Protein 1ZUN (pdb70)

Sequence (578 aa):
LVPRGSHVDKLTHLKQLEAESIHIIREVAAEFDNPVLYSIGKDSAVLHLARKAFFPGKLPFPVHVDTRWKFQEYRFRDQVEEGLDLITHINSAKHTDIKTEGLKQALDKHGFDAAFGGARRDEEKSRAKERVYSFRDSKHRWDPKNQRPELWNVYNGNVNKGESIRVFPLSNWTELDIWQYIYLEGIPIVPLYFAALGQHERKELRFLTCGNVDDGKSTLIGRLLHDSKIGDDLALLVDGLQAITIDVAYRYFSTAKRKFIIADTPGHEQYTRNATGASTCDLAIILVDARYGVQTQTRRHSYIASLLGIKHIVVAINKDLNGFDERVFESIKADYLKFAEGIAFKPTTAFVPSALKGDNVVNKSERSPWYAGQSLEILETVEIASDRNYTDLRFPVQYVNRPNLNFRGFAGTLASGIVHKGDEIVVLPSGKSSRVKSIVTFEGELEQAGPGQAVTLTEDEIDISRGDLLVHADNVPQVSDAFDALVWAEEPLPGKKYDIKRATSYVPGSIASITHRVDVNTLEEGPASSLQLNEIGRVKVSLDAPIALDGYSSNRTTGAFIVIDRLTNGTVAAGIIA

CATH classification: 3.40.50.620

Solvent-accessible surface area: 26037 Å² total

Nearest PDB structures (foldseek):
  1zun-assembly1_B  TM=9.992E-01  e=2.908E-80  Pseudomonas syringae pv. tomato str. DC3000
  5w76-assembly1_A  TM=6.706E-01  e=1.940E-24  synthetic construct
  6htw-assembly1_H  TM=7.165E-01  e=1.924E-23  synthetic construct
  5mi9-assembly2_B  TM=6.968E-01  e=4.254E-24  Escherichia coli HS
  3avw-assembly1_A  TM=6.911E-01  e=3.739E-23  Escherichia coli O157:H7

Secondary structure (DSSP, 8-state):
-PPP--------HHHHHHHHHHHHHHHHHHH-SSB----SSHHHH--HHHHHHHTTSPPSS---B--S------HHHH----------B----HHHH--HHHHHHHHHHHT-SEEE----TTSSGGGGG--SEEEE-TT--B-GGG-----SS-------TT-EEEE-TTTT--HHHHHHHHHHHT----S--S--/--STTS---EEEEE--TTSSHHHHHHHHHHHT------HHHHHHHH------EEEEEE-SS-EEEEEE---SGGGS---TTTTT-SEEEEEEETTT-S-HHHHHHHHHHHHTT--EEEEEEE--TT-S-HHHHHHHHHHHHHHHHTTT------EE--TTT-TTTSSPPTT-TT--SPP--HHHHS--TT---SSS-EEE--EEE-SSSS--EEEEE--BS-EETT-EEEETTT--EEE---EEETTEEESEE-TT-EEEE--------TT-EEEETTS---EEEEEE--B------TT--EEEE-SS-EEEEEEEEEEEEE-TTT------S---TT-EEEEEEEEEEEEE---TTT-TTTT--EEE-TTT--EEEE--B-

Foldseek 3Di:
DDDDDPVPPDDDPLNVLLVLLLLLLVVCVVPFDAEEEADQAQLSLVLVSQPVSDPPDDRPYAYYEDFPDDDPLVVSVVVVVCVGHYDYWDPVVVRVCVCVVGVVVVCVVVVGAEYEDRDELVPDVVSVPPDQKFKAAQNGDGDDVPDDDDDDSDDDPDDDRNIHIYGHSNHHPDPVSRVVCCVVVVRDGRPDPDGD/DVLQPDAAFEEEEFDAPPLQVLLLVLLVQPVLVCPVCSVVSSVVSVVVDLDWDWDWDAHSHHTYIYTYWHQDLLRLNVLVSLQPGQEYEQGDELVPAQALSSLLVLVSNQQNQRQYYEDEHEDCPVQQPVVSQVVRVVVVVVSCVVVVNHHPYYYDYYSNVCDLSQQHDPSCPVDPDHGVCCRRPPDSVSLVQQPWWKWQFADFDDPDDPDTKGKGFTQGHKDFQQAWKAKQLPGDIDGWHFKQDPVGTDGMDGGGDTIITDGDPDDDDGQIIITGNVDFADKDQKAKKWFWDQDKAFPDKWWKFQARHIFIWGFNAFPFKADSRPGDTHHDGMGHHRTHTMTMIGTPGIGGADCCNVTSRRNWIFIAHPPPRDGTIIMHHD

B-factor: mean 42.38, std 10.43, range [8.95, 84.45]

Organism: Pseudomonas syringae pv. tomato (strain ATCC BAA-871 / DC3000) (NCBI:txid223283)

InterPro domains:
  IPR002500 Phosphoadenosine phosphosulphate reductase domain [PF01507] (28-259)
  IPR011784 Sulphate adenylyltransferase, small subunit [MF_00064] (3-305)
  IPR011784 Sulphate adenylyltransferase, small subunit [PIRSF002936] (4-305)
  IPR011784 Sulphate adenylyltransferase, small subunit [TIGR02039] (8-305)
  IPR014729 Rossmann-like alpha/beta/alpha sandwich fold [G3DSA:3.40.50.620] (6-211)
  IPR050128 Sulfate adenylyltransferase subunit 2 [PTHR43196] (4-305)

Radius of gyration: 24.42 Å; Cα contacts (8 Å, |Δi|>4): 1221; chains: 2; bounding box: 52×67×64 Å

Structure (mmCIF, N/CA/C/O backbone):
data_1ZUN
#
_entry.id   1ZUN
#
_cell.length_a   110.072
_cell.length_b   110.072
_cell.length_c   171.002
_cell.angle_alpha   90.00
_cell.angle_beta   90.00
_cell.angle_gamma   120.00
#
_symmetry.space_group_name_H-M   'H 3'
#
loop_
_entity.id
_entity.type
_entity.pdbx_description
1 polymer 'Sulfate adenylyltransferase subunit 2'
2 polymer 'sulfate adenylate transferase, subunit 1/adenylylsulfate kinase'
3 non-polymer 'MAGNESIUM ION'
4 non-polymer 'SODIUM ION'
5 non-polymer 'PHOSPHOTHIOPHOSPHORIC ACID-ADENYLATE ESTER'
6 non-polymer "GUANOSINE-5'-DIPHOSPHATE"
7 water water
#
loop_
_atom_site.group_PDB
_atom_site.id
_atom_site.type_symbol
_atom_site.label_atom_id
_atom_site.label_alt_id
_atom_site.label_comp_id
_atom_site.label_asym_id
_atom_site.label_entity_id
_atom_site.label_seq_id
_atom_site.pdbx_PDB_ins_code
_atom_site.Cartn_x
_atom_site.Cartn_y
_atom_site.Cartn_z
_atom_site.occupancy
_atom_site.B_iso_or_equiv
_atom_site.auth_seq_id
_atom_site.auth_comp_id
_atom_site.auth_asym_id
_atom_site.auth_atom_id
_atom_site.pdbx_PDB_model_num
ATOM 1 N N . LEU A 1 14 ? 1.648 87.808 47.836 1.00 50.34 -6 LEU A N 1
ATOM 2 C CA . LEU A 1 14 ? 1.501 86.541 48.614 1.00 50.40 -6 LEU A CA 1
ATOM 3 C C . LEU A 1 14 ? 2.194 86.612 49.977 1.00 50.44 -6 LEU A C 1
ATOM 4 O O . LEU A 1 14 ? 3.329 87.081 50.086 1.00 50.36 -6 LEU A O 1
ATOM 9 N N . VAL A 1 15 ? 1.489 86.147 51.007 1.00 50.59 -5 VAL A N 1
ATOM 10 C CA . VAL A 1 15 ? 2.000 86.096 52.376 1.00 50.63 -5 VAL A CA 1
ATOM 11 C C . VAL A 1 15 ? 2.882 84.861 52.555 1.00 50.83 -5 VAL A C 1
ATOM 12 O O . VAL A 1 15 ? 2.485 83.756 52.175 1.00 50.84 -5 VAL A O 1
ATOM 16 N N . PRO A 1 16 ? 4.086 85.049 53.126 1.00 50.97 -4 PRO A N 1
ATOM 17 C CA . PRO A 1 16 ? 5.023 83.954 53.355 1.00 51.06 -4 PRO A CA 1
ATOM 18 C C . PRO A 1 16 ? 4.587 83.016 54.479 1.00 51.19 -4 PRO A C 1
ATOM 19 O O . PRO A 1 16 ? 3.764 83.385 55.317 1.00 51.36 -4 PRO A O 1
ATOM 23 N N . ARG A 1 17 ? 5.154 81.815 54.485 1.00 51.33 -3 ARG A N 1
ATOM 24 C CA . ARG A 1 17 ? 4.866 80.805 55.498 1.00 51.43 -3 ARG A CA 1
ATOM 25 C C . ARG A 1 17 ? 5.463 81.184 56.855 1.00 51.72 -3 ARG A C 1
ATOM 26 O O . ARG A 1 17 ? 6.480 81.878 56.925 1.00 51.71 -3 ARG A O 1
ATOM 34 N N . GLY A 1 18 ? 4.818 80.732 57.927 1.00 52.08 -2 GLY A N 1
ATOM 35 C CA . GLY A 1 18 ? 5.253 81.045 59.287 1.00 52.54 -2 GLY A CA 1
ATOM 36 C C . GLY A 1 18 ? 5.812 79.843 60.021 1.00 52.89 -2 GLY A C 1
ATOM 37 O O . GLY A 1 18 ? 5.630 78.703 59.589 1.00 52.95 -2 GLY A O 1
ATOM 38 N N . SER A 1 19 ? 6.488 80.101 61.139 1.00 53.16 -1 SER A N 1
ATOM 39 C CA . SER A 1 19 ? 7.114 79.049 61.943 1.00 53.42 -1 SER A CA 1
ATOM 40 C C . SER A 1 19 ? 6.089 78.130 62.608 1.00 53.68 -1 SER A C 1
ATOM 41 O O . SER A 1 19 ? 6.390 76.977 62.926 1.00 53.70 -1 SER A O 1
ATOM 44 N N . HIS A 1 20 ? 4.880 78.653 62.799 1.00 53.94 0 HIS A N 1
ATOM 45 C CA . HIS A 1 20 ? 3.765 77.921 63.398 1.00 54.22 0 HIS A CA 1
ATOM 46 C C . HIS A 1 20 ? 3.307 76.726 62.554 1.00 54.34 0 HIS A C 1
ATOM 47 O O . HIS A 1 20 ? 2.381 76.006 62.938 1.00 54.40 0 HIS A O 1
ATOM 62 N N . VAL A 1 22 ? 5.733 74.416 61.027 1.00 54.61 2 VAL A N 1
ATOM 63 C CA . VAL A 1 22 ? 6.670 73.318 61.259 1.00 54.71 2 VAL A CA 1
ATOM 64 C C . VAL A 1 22 ? 6.986 73.172 62.753 1.00 54.71 2 VAL A C 1
ATOM 65 O O . VAL A 1 22 ? 7.004 74.159 63.492 1.00 54.80 2 VAL A O 1
ATOM 69 N N . ASP A 1 23 ? 7.199 71.937 63.196 1.00 54.68 3 ASP A N 1
ATOM 70 C CA . ASP A 1 23 ? 7.610 71.673 64.575 1.00 54.73 3 ASP A CA 1
ATOM 71 C C . ASP A 1 23 ? 9.022 72.208 64.802 1.00 54.29 3 ASP A C 1
ATOM 72 O O . ASP A 1 23 ? 9.951 71.838 64.079 1.00 54.33 3 ASP A O 1
ATOM 77 N N . LYS A 1 24 ? 9.168 73.092 65.789 1.00 53.73 4 LYS A N 1
ATOM 78 C CA . LYS A 1 24 ? 10.442 73.779 66.035 1.00 53.14 4 LYS A CA 1
ATOM 79 C C . LYS A 1 24 ? 11.559 72.829 66.478 1.00 52.40 4 LYS A C 1
ATOM 80 O O . LYS A 1 24 ? 11.307 71.817 67.134 1.00 52.32 4 LYS A O 1
ATOM 86 N N . LEU A 1 25 ? 12.788 73.166 66.099 1.00 51.61 5 LEU A N 1
ATOM 87 C CA . LEU A 1 25 ? 13.941 72.307 66.342 1.00 50.84 5 LEU A CA 1
ATOM 88 C C . LEU A 1 25 ? 14.330 72.245 67.812 1.00 50.21 5 LEU A C 1
ATOM 89 O O . LEU A 1 25 ? 14.751 73.244 68.398 1.00 50.16 5 LEU A O 1
ATOM 94 N N . THR A 1 26 ? 14.173 71.059 68.394 1.00 49.37 6 THR A N 1
ATOM 95 C CA . THR A 1 26 ? 14.676 70.763 69.730 1.00 48.38 6 THR A CA 1
ATOM 96 C C . THR A 1 26 ? 16.183 70.530 69.649 1.00 47.72 6 THR A C 1
ATOM 97 O O . THR A 1 26 ? 16.722 70.318 68.560 1.00 47.77 6 THR A O 1
ATOM 101 N N . HIS A 1 27 ? 16.857 70.562 70.796 1.00 46.88 7 HIS A N 1
ATOM 102 C CA . HIS A 1 27 ? 18.321 70.514 70.841 1.00 46.09 7 HIS A CA 1
ATOM 103 C C . HIS A 1 27 ? 18.920 69.267 70.180 1.00 45.72 7 HIS A C 1
ATOM 104 O O . HIS A 1 27 ? 19.900 69.368 69.443 1.00 45.44 7 HIS A O 1
ATOM 111 N N . LEU A 1 28 ? 18.309 68.109 70.418 1.00 45.40 8 LEU A N 1
ATOM 112 C CA . LEU A 1 28 ? 18.773 66.852 69.830 1.00 45.19 8 LEU A CA 1
ATOM 113 C C . LEU A 1 28 ? 18.542 66.772 68.321 1.00 45.06 8 LEU A C 1
ATOM 114 O O . LEU A 1 28 ? 19.377 66.237 67.592 1.00 44.89 8 LEU A O 1
ATOM 119 N N . LYS A 1 29 ? 17.415 67.303 67.856 1.00 44.95 9 LYS A N 1
ATOM 120 C CA . LYS A 1 29 ? 17.137 67.347 66.422 1.00 45.06 9 LYS A CA 1
ATOM 121 C C . LYS A 1 29 ? 18.112 68.286 65.720 1.00 44.80 9 LYS A C 1
ATOM 122 O O . LYS A 1 29 ? 18.578 68.005 64.614 1.00 44.71 9 LYS A O 1
ATOM 128 N N . GLN A 1 30 ? 18.427 69.391 66.387 1.00 44.60 10 GLN A N 1
ATOM 129 C CA . GLN A 1 30 ? 19.356 70.376 65.857 1.00 44.56 10 GLN A CA 1
ATOM 130 C C . GLN A 1 30 ? 20.771 69.809 65.797 1.00 44.48 10 GLN A C 1
ATOM 131 O O . GLN A 1 30 ? 21.459 69.966 64.788 1.00 44.41 10 GLN A O 1
ATOM 137 N N . LEU A 1 31 ? 21.187 69.146 66.877 1.00 44.33 11 LEU A N 1
ATOM 138 C CA . LEU A 1 31 ? 22.464 68.435 66.926 1.00 44.11 11 LEU A CA 1
ATOM 139 C C . LEU A 1 31 ? 22.5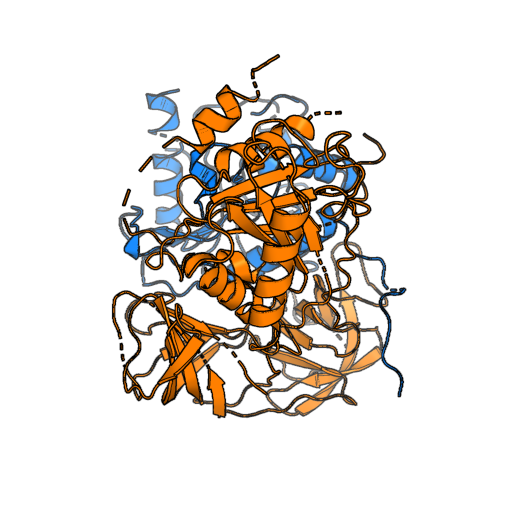32 67.328 65.873 1.00 44.12 11 LEU A C 1
ATOM 140 O O . LEU A 1 31 ? 23.549 67.171 65.196 1.00 44.22 11 LEU A O 1
ATOM 145 N N . GLU A 1 32 ? 21.446 66.567 65.750 1.00 43.98 12 GLU A N 1
ATOM 146 C CA . GLU A 1 32 ? 21.319 65.515 64.745 1.00 43.89 12 GLU A CA 1
ATOM 147 C C . GLU A 1 32 ? 21.577 66.063 63.341 1.00 43.81 12 GLU A C 1
ATOM 148 O O . GLU A 1 32 ? 22.420 65.539 62.609 1.00 43.79 12 GLU A O 1
ATOM 154 N N . ALA A 1 33 ? 20.860 67.125 62.982 1.00 43.62 13 ALA A N 1
ATOM 155 C CA . ALA A 1 33 ? 21.009 67.755 61.669 1.00 43.58 13 ALA A CA 1
ATOM 156 C C . ALA A 1 33 ? 22.419 68.296 61.436 1.00 43.49 13 ALA A C 1
ATOM 157 O O . ALA A 1 33 ? 22.976 68.145 60.345 1.00 43.49 13 ALA A O 1
ATOM 159 N N . GLU A 1 34 ? 22.994 68.910 62.468 1.00 43.38 14 GLU A N 1
ATOM 160 C CA . GLU A 1 34 ? 24.320 69.512 62.367 1.00 43.37 14 GLU A CA 1
ATOM 161 C C . GLU A 1 34 ? 25.396 68.457 62.133 1.00 43.34 14 GLU A C 1
ATOM 162 O O . GLU A 1 34 ? 26.322 68.673 61.349 1.00 43.50 14 GLU A O 1
ATOM 168 N N . SER A 1 35 ? 25.254 67.316 62.802 1.00 42.98 15 SER A N 1
ATOM 169 C CA . SER A 1 35 ? 26.183 66.209 62.647 1.00 42.76 15 SER A CA 1
ATOM 170 C C . SER A 1 35 ? 26.008 65.508 61.299 1.00 42.73 15 SER A C 1
ATOM 171 O O . SER A 1 35 ? 26.993 65.095 60.678 1.00 42.81 15 SER A O 1
ATOM 174 N N . ILE A 1 36 ? 24.758 65.380 60.852 1.00 42.38 16 ILE A N 1
ATOM 175 C CA . ILE A 1 36 ? 24.461 64.827 59.530 1.00 42.03 16 ILE A CA 1
ATOM 176 C C . ILE A 1 36 ? 25.118 65.673 58.446 1.00 41.92 16 ILE A C 1
ATOM 177 O O . ILE A 1 36 ? 25.760 65.142 57.540 1.00 41.96 16 ILE A O 1
ATOM 182 N N . HIS A 1 37 ? 24.962 66.988 58.559 1.00 41.70 17 HIS A N 1
ATOM 183 C CA . HIS A 1 37 ? 25.574 67.930 57.629 1.00 41.58 17 HIS A CA 1
ATOM 184 C C . HIS A 1 37 ? 27.089 67.732 57.530 1.00 41.50 17 HIS A C 1
ATOM 185 O O . HIS A 1 37 ? 27.634 67.664 56.426 1.00 41.58 17 HIS A O 1
ATOM 192 N N . ILE A 1 38 ? 27.755 67.630 58.680 1.00 41.20 18 ILE A N 1
ATOM 193 C CA . ILE A 1 38 ? 29.203 67.412 58.729 1.00 40.98 18 ILE A CA 1
ATOM 194 C C . ILE A 1 38 ? 29.613 66.127 58.001 1.00 41.20 18 ILE A C 1
ATOM 195 O O . ILE A 1 38 ? 30.553 66.131 57.202 1.00 41.33 18 ILE A O 1
ATOM 200 N N . ILE A 1 39 ? 28.901 65.037 58.281 1.00 41.26 19 ILE A N 1
ATOM 201 C CA . ILE A 1 39 ? 29.181 63.743 57.662 1.00 41.33 19 ILE A CA 1
ATOM 202 C C . ILE A 1 39 ? 29.044 63.822 56.139 1.00 41.53 19 ILE A C 1
ATOM 203 O O . ILE A 1 39 ? 29.922 63.357 55.408 1.00 41.55 19 ILE A O 1
ATOM 208 N N . ARG A 1 40 ? 27.966 64.449 55.675 1.00 41.84 20 ARG A N 1
ATOM 209 C CA . ARG A 1 40 ? 27.732 64.654 54.247 1.00 42.13 20 ARG A CA 1
ATOM 210 C C . ARG A 1 40 ? 28.848 65.456 53.563 1.00 42.63 20 ARG A C 1
ATOM 211 O O . ARG A 1 40 ? 29.286 65.082 52.471 1.00 42.68 20 ARG A O 1
ATOM 219 N N . GLU A 1 41 ? 29.307 66.537 54.202 1.00 43.00 21 GLU A N 1
ATOM 220 C CA . GLU A 1 41 ? 30.411 67.355 53.674 1.00 43.63 21 GLU A CA 1
ATOM 221 C C . GLU A 1 41 ? 31.672 66.540 53.411 1.00 43.91 21 GLU A C 1
ATOM 222 O O . GLU A 1 41 ? 32.258 66.617 52.330 1.00 44.02 21 GLU A O 1
ATOM 228 N N . VAL A 1 42 ? 32.093 65.775 54.414 1.00 44.16 22 VAL A N 1
ATOM 229 C CA . VAL A 1 42 ? 33.279 64.944 54.290 1.00 44.52 22 VAL A CA 1
ATOM 230 C C . VAL A 1 42 ? 33.090 63.966 53.136 1.00 44.78 22 VAL A C 1
ATOM 231 O O . VAL A 1 42 ? 33.940 63.874 52.250 1.00 44.78 22 VAL A O 1
ATOM 235 N N . ALA A 1 43 ? 31.957 63.270 53.131 1.00 45.16 23 ALA A N 1
ATOM 236 C CA . ALA A 1 43 ? 31.632 62.348 52.048 1.00 45.58 23 ALA A CA 1
ATOM 237 C C . ALA A 1 43 ? 31.674 63.058 50.696 1.00 46.01 23 ALA A C 1
ATOM 238 O O . ALA A 1 43 ? 32.148 62.496 49.709 1.00 45.99 23 ALA A O 1
ATOM 240 N N . ALA A 1 44 ? 31.199 64.302 50.669 1.00 46.56 24 ALA A N 1
ATOM 241 C CA . ALA A 1 44 ? 31.152 65.098 49.444 1.00 47.04 24 ALA A CA 1
ATOM 242 C C . ALA A 1 44 ? 32.527 65.540 48.945 1.00 47.36 24 ALA A C 1
ATOM 243 O O . ALA A 1 44 ? 32.723 65.727 47.744 1.00 47.43 24 ALA A O 1
ATOM 245 N N . GLU A 1 45 ? 33.476 65.698 49.863 1.00 47.82 25 GLU A N 1
ATOM 246 C CA . GLU A 1 45 ? 34.763 66.307 49.526 1.00 48.22 25 GLU A CA 1
ATOM 247 C C . GLU A 1 45 ? 35.951 65.345 49.537 1.00 48.36 25 GLU A C 1
ATOM 248 O O . GLU A 1 45 ? 36.947 65.586 48.855 1.00 48.31 25 GLU A O 1
ATOM 254 N N . PHE A 1 46 ? 35.841 64.264 50.303 1.00 48.67 26 PHE A N 1
ATOM 255 C CA . PHE A 1 46 ? 36.940 63.315 50.458 1.00 48.99 26 PHE A CA 1
ATOM 256 C C . PHE A 1 46 ? 36.699 62.007 49.712 1.00 49.27 26 PHE A C 1
ATOM 257 O O . PHE A 1 46 ? 35.563 61.530 49.624 1.00 49.28 26 PHE A O 1
ATOM 265 N N . ASP A 1 47 ? 37.779 61.439 49.180 1.00 49.52 27 ASP A N 1
ATOM 266 C CA . ASP A 1 47 ? 37.713 60.228 48.365 1.00 49.79 27 ASP A CA 1
ATOM 267 C C . ASP A 1 47 ? 37.522 58.954 49.182 1.00 49.90 27 ASP A C 1
ATOM 268 O O . ASP A 1 47 ? 36.632 58.155 48.886 1.00 49.96 27 ASP A O 1
ATOM 273 N N . ASN A 1 48 ? 38.358 58.762 50.199 1.00 50.01 28 ASN A N 1
ATOM 274 C CA . ASN A 1 48 ? 38.315 57.546 51.008 1.00 50.20 28 ASN A CA 1
ATOM 275 C C . ASN A 1 48 ? 38.122 57.810 52.504 1.00 50.19 28 ASN A C 1
ATOM 276 O O . ASN A 1 48 ? 39.085 57.776 53.270 1.00 50.21 28 ASN A O 1
ATOM 281 N N . PRO A 1 49 ? 36.879 58.090 52.928 1.00 50.16 29 PRO A N 1
ATOM 282 C CA . PRO A 1 49 ? 36.618 58.223 54.355 1.00 50.19 29 PRO A CA 1
ATOM 283 C C . PRO A 1 49 ? 36.445 56.875 55.057 1.00 50.36 29 PRO A C 1
ATOM 284 O O . PRO A 1 49 ? 36.192 55.859 54.407 1.00 50.32 29 PRO A O 1
ATOM 288 N N . VAL A 1 50 ? 36.609 56.877 56.377 1.00 50.63 30 VAL A N 1
ATOM 289 C CA . VAL A 1 50 ? 36.209 55.752 57.223 1.00 50.84 30 VAL A CA 1
ATOM 290 C C . VAL A 1 50 ? 35.509 56.236 58.474 1.00 51.06 30 VAL A C 1
ATOM 291 O O . VAL A 1 50 ? 35.869 57.270 59.040 1.00 51.12 30 VAL A O 1
ATOM 303 N N . LEU A 1 52 ? 35.483 55.390 62.043 1.00 51.50 32 LEU A N 1
ATOM 304 C CA . LEU A 1 52 ? 36.122 54.690 63.148 1.00 51.48 32 LEU A CA 1
ATOM 305 C C . LEU A 1 52 ? 35.047 54.310 64.154 1.00 51.53 32 LEU A C 1
ATOM 306 O O . LEU A 1 52 ? 34.525 55.163 64.871 1.00 51.51 32 LEU A O 1
ATOM 311 N N . TYR A 1 53 ? 34.692 53.031 64.174 1.00 51.58 33 TYR A N 1
ATOM 312 C CA . TYR A 1 53 ? 33.659 52.536 65.072 1.00 51.81 33 TYR A CA 1
ATOM 313 C C . TYR A 1 53 ? 34.279 51.700 66.184 1.00 51.98 33 TYR A C 1
ATOM 314 O O . TYR A 1 53 ? 34.902 50.669 65.922 1.00 52.04 33 TYR A O 1
ATOM 323 N N . SER A 1 54 ? 34.126 52.169 67.421 1.00 52.24 34 SER A N 1
ATOM 324 C CA . SER A 1 54 ? 34.527 51.416 68.604 1.00 52.40 34 SER A CA 1
ATOM 325 C C . SER A 1 54 ? 33.642 50.184 68.702 1.00 52.46 34 SER A C 1
ATOM 326 O O . SER A 1 54 ? 33.363 49.531 67.700 1.00 52.76 34 SER A O 1
ATOM 329 N N . ILE A 1 55 ? 33.219 49.856 69.915 1.00 52.37 35 ILE A N 1
ATOM 330 C CA . ILE A 1 55 ? 32.040 49.021 70.111 1.00 52.27 35 ILE A CA 1
ATOM 331 C C . ILE A 1 55 ? 31.225 49.702 71.212 1.00 52.13 35 ILE A C 1
ATOM 332 O O . ILE A 1 55 ? 30.305 49.117 71.791 1.00 52.19 35 ILE A O 1
ATOM 337 N N . GLY A 1 56 ? 31.573 50.962 71.471 1.00 51.81 36 GLY A N 1
ATOM 338 C CA . GLY A 1 56 ? 31.019 51.731 72.581 1.00 51.42 36 GLY A CA 1
ATOM 339 C C . GLY A 1 56 ? 29.891 52.672 72.206 1.00 51.19 36 GLY A C 1
ATOM 340 O O . GLY A 1 56 ? 29.414 52.672 71.070 1.00 51.20 36 GLY A O 1
ATOM 341 N N . LYS A 1 57 ? 29.487 53.499 73.167 1.00 50.79 37 LYS A N 1
ATOM 342 C CA . LYS A 1 57 ? 28.224 54.230 73.082 1.00 50.40 37 LYS A CA 1
ATOM 343 C C . LYS A 1 57 ? 28.229 55.446 72.158 1.00 50.10 37 LYS A C 1
ATOM 344 O O . LYS A 1 57 ? 27.236 55.713 71.479 1.00 50.11 37 LYS A O 1
ATOM 350 N N . ASP A 1 58 ? 29.336 56.180 72.128 1.00 49.60 38 ASP A N 1
ATOM 351 C CA . ASP A 1 58 ? 29.423 57.364 71.280 1.00 48.98 38 ASP A CA 1
ATOM 352 C C . ASP A 1 58 ? 29.498 56.975 69.808 1.00 48.70 38 ASP A C 1
ATOM 353 O O . ASP A 1 58 ? 28.854 57.605 68.967 1.00 48.81 38 ASP A O 1
ATOM 358 N N . SER A 1 59 ? 30.260 55.925 69.505 1.00 48.19 39 SER A N 1
ATOM 359 C CA . SER A 1 59 ? 30.395 55.440 68.131 1.00 47.76 39 SER A CA 1
ATOM 360 C C . SER A 1 59 ? 29.083 54.862 67.596 1.00 47.38 39 SER A C 1
ATOM 361 O O . SER A 1 59 ? 28.844 54.861 66.385 1.00 47.30 39 SER A O 1
ATOM 364 N N . ALA A 1 60 ? 28.244 54.378 68.509 1.00 46.92 40 ALA A N 1
ATOM 365 C CA . ALA A 1 60 ? 26.917 53.866 68.176 1.00 46.49 40 ALA A CA 1
ATOM 366 C C . ALA A 1 60 ? 25.982 54.990 67.744 1.00 46.21 40 ALA A C 1
ATOM 367 O O . ALA A 1 60 ? 25.146 54.807 66.859 1.00 46.27 40 ALA A O 1
ATOM 369 N N . VAL A 1 61 ? 26.126 56.148 68.382 1.00 45.81 41 VAL A N 1
ATOM 370 C CA . VAL A 1 61 ? 25.354 57.334 68.021 1.00 45.40 41 VAL A CA 1
ATOM 371 C C . VAL A 1 61 ? 25.819 57.877 66.669 1.00 45.17 41 VAL A C 1
ATOM 372 O O . VAL A 1 61 ? 25.000 58.266 65.831 1.00 45.19 41 VAL A O 1
ATOM 384 N N . LEU A 1 63 ? 27.336 56.173 64.235 1.00 43.97 43 LEU A N 1
ATOM 385 C CA . LEU A 1 63 ? 26.926 55.235 63.190 1.00 43.64 43 LEU A CA 1
ATOM 386 C C . LEU A 1 63 ? 25.448 55.392 62.835 1.00 43.49 43 LEU A C 1
ATOM 387 O O . LEU A 1 63 ? 25.067 55.273 61.671 1.00 43.56 43 LEU A O 1
ATOM 392 N N . HIS A 1 64 ? 24.626 55.657 63.846 1.00 43.22 44 HIS A N 1
ATOM 393 C CA . HIS A 1 64 ? 23.209 55.932 63.647 1.00 42.93 44 HIS A CA 1
ATOM 394 C C . HIS A 1 64 ? 23.008 57.222 62.844 1.00 42.86 44 HIS A C 1
ATOM 395 O O . HIS A 1 64 ? 22.138 57.291 61.972 1.00 42.76 44 HIS A O 1
ATOM 402 N N . LEU A 1 65 ? 23.827 58.232 63.136 1.00 42.66 45 LEU A N 1
ATOM 403 C CA . LEU A 1 65 ? 23.829 59.484 62.379 1.00 42.59 45 LEU A CA 1
ATOM 404 C C . LEU A 1 65 ? 24.254 59.277 60.927 1.00 42.50 45 LEU A C 1
ATOM 405 O O . LEU A 1 65 ? 23.673 59.858 60.012 1.00 42.68 45 LEU A O 1
ATOM 410 N N . ALA A 1 66 ? 25.262 58.437 60.723 1.00 42.37 46 ALA A N 1
ATOM 411 C CA . ALA A 1 66 ? 25.750 58.131 59.388 1.00 42.29 46 ALA A CA 1
ATOM 412 C C . ALA A 1 66 ? 24.672 57.486 58.515 1.00 42.30 46 ALA A C 1
ATOM 413 O O . ALA A 1 66 ? 24.575 57.784 57.326 1.00 42.11 46 ALA A O 1
ATOM 415 N N . ARG A 1 67 ? 23.870 56.602 59.106 1.00 42.43 47 ARG A N 1
ATOM 416 C CA . ARG A 1 67 ? 22.757 55.977 58.394 1.00 42.63 47 ARG A CA 1
ATOM 417 C C . ARG A 1 67 ? 21.730 57.027 57.977 1.00 42.41 47 ARG A C 1
ATOM 418 O O . ARG A 1 67 ? 21.312 57.068 56.817 1.00 42.40 47 ARG A O 1
ATOM 426 N N . LYS A 1 68 ? 21.351 57.883 58.924 1.00 42.19 48 LYS A N 1
ATOM 427 C CA . LYS A 1 68 ? 20.406 58.972 58.675 1.00 42.00 48 LYS A CA 1
ATOM 428 C C . LYS A 1 68 ? 20.904 59.929 57.593 1.00 42.01 48 LYS A C 1
ATOM 429 O O . LYS A 1 68 ? 20.112 60.490 56.829 1.00 42.21 48 LYS A O 1
ATOM 435 N N . ALA A 1 69 ? 22.223 60.101 57.534 1.00 41.81 49 ALA A N 1
ATOM 436 C CA . ALA A 1 69 ? 22.865 60.996 56.577 1.00 41.45 49 ALA A CA 1
ATOM 437 C C . ALA A 1 69 ? 22.728 60.557 55.117 1.00 41.24 49 ALA A C 1
ATOM 438 O O . ALA A 1 69 ? 22.773 61.395 54.216 1.00 40.98 49 ALA A O 1
ATOM 440 N N . PHE A 1 70 ? 22.558 59.257 54.887 1.00 41.05 50 PHE A N 1
ATOM 441 C CA . PHE A 1 70 ? 22.603 58.724 53.524 1.00 41.21 50 PHE A CA 1
ATOM 442 C C . PHE A 1 70 ? 21.374 57.952 53.053 1.00 41.29 50 PHE A C 1
ATOM 443 O O . PHE A 1 70 ? 21.316 57.535 51.898 1.00 41.03 50 PHE A O 1
ATOM 451 N N . PHE A 1 71 ? 20.398 57.771 53.940 1.00 41.53 51 PHE A N 1
ATOM 452 C CA . PHE A 1 71 ? 19.145 57.114 53.585 1.00 41.71 51 PHE A CA 1
ATOM 453 C C . PHE A 1 71 ? 18.589 57.722 52.299 1.00 41.95 51 PHE A C 1
ATOM 454 O O . PHE A 1 71 ? 18.657 58.936 52.117 1.00 42.27 51 PHE A O 1
ATOM 462 N N . PRO A 1 72 ? 18.047 56.886 51.395 1.00 42.20 52 PRO A N 1
ATOM 463 C CA . PRO A 1 72 ? 17.914 55.434 51.485 1.00 42.31 52 PRO A CA 1
ATOM 464 C C . PRO A 1 72 ? 19.113 54.670 50.927 1.00 42.50 52 PRO A C 1
ATOM 465 O O . PRO A 1 72 ? 18.975 53.514 50.528 1.00 42.50 52 PRO A O 1
ATOM 469 N N . GLY A 1 73 ? 20.274 55.315 50.894 1.00 42.69 53 GLY A N 1
ATOM 470 C CA . GLY A 1 73 ? 21.504 54.654 50.481 1.00 43.00 53 GLY A CA 1
ATOM 471 C C . GLY A 1 73 ? 22.226 54.055 51.670 1.00 43.27 53 GLY A C 1
ATOM 472 O O . GLY A 1 73 ? 21.937 54.391 52.820 1.00 43.26 53 GLY A O 1
ATOM 473 N N . LYS A 1 74 ? 23.159 53.152 51.391 1.00 43.61 54 LYS A N 1
ATOM 474 C CA . LYS A 1 74 ? 24.046 52.627 52.420 1.00 44.04 54 LYS A CA 1
ATOM 475 C C . LYS A 1 74 ? 25.165 53.640 52.646 1.00 44.29 54 LYS A C 1
ATOM 476 O O . LYS A 1 74 ? 25.252 54.638 51.927 1.00 44.34 54 LYS A O 1
ATOM 482 N N . LEU A 1 75 ? 26.005 53.393 53.649 1.00 44.63 55 LEU A N 1
ATOM 483 C CA . LEU A 1 75 ? 27.196 54.209 53.864 1.00 44.93 55 LEU A CA 1
ATOM 484 C C . LEU A 1 75 ? 28.130 54.105 52.658 1.00 45.31 55 LEU A C 1
ATOM 485 O O . LEU A 1 75 ? 28.497 52.999 52.254 1.00 45.32 55 LEU A O 1
ATOM 490 N N . PRO A 1 76 ? 28.500 55.255 52.065 1.00 45.72 56 PRO A N 1
ATOM 491 C CA . PRO A 1 76 ? 29.434 55.282 50.937 1.00 46.06 56 PRO A CA 1
ATOM 492 C C . PRO A 1 76 ? 30.870 54.989 51.364 1.00 46.43 56 PRO A C 1
ATOM 493 O O . PRO A 1 76 ? 31.749 54.838 50.515 1.00 46.56 56 PRO A O 1
ATOM 497 N N . PHE A 1 77 ? 31.091 54.915 52.673 1.00 46.96 57 PHE A N 1
ATOM 498 C CA . PHE A 1 77 ? 32.402 54.616 53.244 1.00 47.37 57 PHE A CA 1
ATOM 499 C C . PHE A 1 77 ? 32.359 53.366 54.124 1.00 47.77 57 PHE A C 1
ATOM 500 O O . PHE A 1 77 ? 31.301 53.011 54.646 1.00 47.71 57 PHE A O 1
ATOM 508 N N . PRO A 1 78 ? 33.506 52.678 54.276 1.00 48.24 58 PRO A N 1
ATOM 509 C CA . PRO A 1 78 ? 33.538 51.538 55.187 1.00 48.70 58 PRO A CA 1
ATOM 510 C C . PRO A 1 78 ? 33.650 51.938 56.659 1.00 49.15 58 PRO A C 1
ATOM 511 O O . PRO A 1 78 ? 34.029 53.069 56.973 1.00 49.17 58 PRO A O 1
ATOM 515 N N . VAL A 1 79 ? 33.302 51.002 57.540 1.00 49.76 59 VAL A N 1
ATOM 516 C CA . VAL A 1 79 ? 33.425 51.173 58.985 1.00 50.36 59 VAL A CA 1
ATOM 517 C C . VAL A 1 79 ? 34.631 50.382 59.486 1.00 50.82 59 VAL A C 1
ATOM 518 O O . VAL A 1 79 ? 34.875 49.263 59.035 1.00 50.97 59 VAL A O 1
ATOM 530 N N . HIS A 1 81 ? 37.166 49.010 62.862 1.00 52.65 61 HIS A N 1
ATOM 531 C CA . HIS A 1 81 ? 37.407 48.754 64.276 1.00 52.92 61 HIS A CA 1
ATOM 532 C C . HIS A 1 81 ? 38.860 48.350 64.512 1.00 53.16 61 HIS A C 1
ATOM 533 O O . HIS A 1 81 ? 39.305 47.296 64.049 1.00 53.18 61 HIS A O 1
ATOM 540 N N . VAL A 1 82 ? 39.589 49.207 65.224 1.00 53.42 62 VAL A N 1
ATOM 541 C CA . VAL A 1 82 ? 40.962 48.921 65.631 1.00 53.69 62 VAL A CA 1
ATOM 542 C C . VAL A 1 82 ? 40.929 47.939 66.799 1.00 53.93 62 VAL A C 1
ATOM 543 O O . VAL A 1 82 ? 40.649 48.322 67.937 1.00 53.96 62 VAL A O 1
ATOM 547 N N . ASP A 1 83 ? 41.197 46.671 66.504 1.00 54.26 63 ASP A N 1
ATOM 548 C CA . ASP A 1 83 ? 41.123 45.619 67.512 1.00 54.66 63 ASP A CA 1
ATOM 549 C C . ASP A 1 83 ? 42.425 45.499 68.294 1.00 54.93 63 ASP A C 1
ATOM 550 O O . ASP A 1 83 ? 43.513 45.422 67.718 1.00 54.91 63 ASP A O 1
ATOM 555 N N . THR A 1 84 ? 42.285 45.488 69.615 1.00 55.31 64 THR A N 1
ATOM 556 C CA . THR A 1 84 ? 43.398 45.297 70.536 1.00 55.74 64 THR A CA 1
ATOM 557 C C . THR A 1 84 ? 43.608 43.788 70.727 1.00 56.02 64 THR A C 1
ATOM 558 O O . THR A 1 84 ? 43.197 42.994 69.879 1.00 56.16 64 THR A O 1
ATOM 562 N N . ARG A 1 85 ? 44.253 43.388 71.820 1.00 56.32 65 ARG A N 1
ATOM 563 C CA . ARG A 1 85 ? 44.374 41.971 72.148 1.00 56.70 65 ARG A CA 1
ATOM 564 C C . ARG A 1 85 ? 42.992 41.394 72.449 1.00 56.92 65 ARG A C 1
ATOM 565 O O . ARG A 1 85 ? 42.598 40.376 71.875 1.00 56.95 65 ARG A O 1
ATOM 567 N N . TRP A 1 86 ? 42.261 42.071 73.333 1.00 57.21 66 TRP A N 1
ATOM 568 C CA . TRP A 1 86 ? 40.932 41.642 73.757 1.00 57.47 66 TRP A CA 1
ATOM 569 C C . TRP A 1 86 ? 40.187 42.752 74.496 1.00 57.66 66 TRP A C 1
ATOM 570 O O . TRP A 1 86 ? 40.754 43.434 75.352 1.00 57.64 66 TRP A O 1
ATOM 572 N N . LYS A 1 87 ? 38.918 42.928 74.142 1.00 57.93 67 LYS A N 1
ATOM 573 C CA . LYS A 1 87 ? 37.992 43.757 74.906 1.00 58.27 67 LYS A CA 1
ATOM 574 C C . LYS A 1 87 ? 36.921 42.842 75.502 1.00 58.54 67 LYS A C 1
ATOM 575 O O . LYS A 1 87 ? 36.970 41.627 75.305 1.00 58.54 67 LYS A O 1
ATOM 577 N N . PHE A 1 88 ? 35.963 43.418 76.228 1.00 58.95 68 PHE A N 1
ATOM 578 C CA . PHE A 1 88 ? 34.860 42.654 76.821 1.00 59.33 68 PHE A CA 1
ATOM 579 C C . PHE A 1 88 ? 34.213 41.710 75.805 1.00 59.67 68 PHE A C 1
ATOM 580 O O . PHE A 1 88 ? 34.016 42.076 74.644 1.00 59.67 68 PHE A O 1
ATOM 588 N N . GLN A 1 89 ? 33.892 40.498 76.251 1.00 60.13 69 GLN A N 1
ATOM 589 C CA . GLN A 1 89 ? 33.318 39.467 75.382 1.00 60.56 69 GLN A CA 1
ATOM 590 C C . GLN A 1 89 ? 31.950 39.849 74.822 1.00 60.93 69 GLN A C 1
ATOM 591 O O . GLN A 1 89 ? 31.600 39.463 73.705 1.00 60.95 69 GLN A O 1
ATOM 597 N N . GLU A 1 90 ? 31.190 40.614 75.601 1.00 61.41 70 GLU A N 1
ATOM 598 C CA . GLU A 1 90 ? 29.866 41.079 75.194 1.00 61.91 70 GLU A CA 1
ATOM 599 C C . GLU A 1 90 ? 29.922 42.162 74.113 1.00 62.27 70 GLU A C 1
ATOM 600 O O . GLU A 1 90 ? 28.902 42.480 73.497 1.00 62.30 70 GLU A O 1
ATOM 614 N N . TYR A 1 92 ? 32.361 42.055 71.428 1.00 63.71 72 TYR A N 1
ATOM 615 C CA . TYR A 1 92 ? 32.598 41.303 70.198 1.00 64.08 72 TYR A CA 1
ATOM 616 C C . TYR A 1 92 ? 31.303 40.715 69.645 1.00 64.41 72 TYR A C 1
ATOM 617 O O . TYR A 1 92 ? 31.036 40.816 68.448 1.00 64.47 72 TYR A O 1
ATOM 626 N N . ARG A 1 93 ? 30.505 40.117 70.528 1.00 64.84 73 ARG A N 1
ATOM 627 C CA . ARG A 1 93 ? 29.244 39.477 70.154 1.00 65.25 73 ARG A CA 1
ATOM 628 C C . ARG A 1 93 ? 28.211 40.494 69.667 1.00 65.53 73 ARG A C 1
ATOM 629 O O . ARG A 1 93 ? 27.449 40.218 68.738 1.00 65.53 73 ARG A O 1
ATOM 637 N N . PHE A 1 94 ? 28.197 41.667 70.297 1.00 65.93 74 PHE A N 1
ATOM 638 C CA . PHE A 1 94 ? 27.320 42.763 69.892 1.00 66.34 74 PHE A CA 1
ATOM 639 C C . PHE A 1 94 ? 27.688 43.281 68.501 1.00 66.66 74 PHE A C 1
ATOM 640 O O . PHE A 1 94 ? 26.820 43.428 67.639 1.00 66.76 74 PHE A O 1
ATOM 648 N N . ARG A 1 95 ? 28.976 43.546 68.296 1.00 66.97 75 ARG A N 1
ATOM 649 C CA . ARG A 1 95 ? 29.475 44.076 67.029 1.00 67.30 75 ARG A CA 1
ATOM 650 C C . ARG A 1 95 ? 29.372 43.078 65.876 1.00 67.59 75 ARG A C 1
ATOM 651 O O . ARG A 1 95 ? 29.059 43.465 64.749 1.00 67.69 75 ARG A O 1
ATOM 659 N N . ASP A 1 96 ? 29.627 41.803 66.161 1.00 67.92 76 ASP A N 1
ATOM 660 C CA . ASP A 1 96 ? 29.493 40.748 65.157 1.00 68.30 76 ASP A CA 1
ATOM 661 C C . ASP A 1 96 ? 28.069 40.667 64.610 1.00 68.51 76 ASP A C 1
ATOM 662 O O . ASP A 1 96 ? 27.871 40.613 63.395 1.00 68.58 76 ASP A O 1
ATOM 667 N N . GLN A 1 97 ? 27.088 40.674 65.511 1.00 68.75 77 GLN A N 1
ATOM 668 C CA . GLN A 1 97 ? 25.677 40.645 65.129 1.00 69.01 77 GLN A CA 1
ATOM 669 C C . GLN A 1 97 ? 25.261 41.920 64.400 1.00 69.20 77 GLN A C 1
ATOM 670 O O . GLN A 1 97 ? 24.414 41.882 63.509 1.00 69.22 77 GLN A O 1
ATOM 684 N N . VAL A 1 99 ? 27.039 43.728 62.300 1.00 69.98 79 VAL A N 1
ATOM 685 C CA . VAL A 1 99 ? 27.482 43.688 60.906 1.00 70.14 79 VAL A CA 1
ATOM 686 C C . VAL A 1 99 ? 26.516 42.872 60.042 1.00 70.21 79 VAL A C 1
ATOM 687 O O . VAL A 1 99 ? 26.111 43.318 58.965 1.00 70.22 79 VAL A O 1
ATOM 691 N N . GLU A 1 100 ? 26.145 41.689 60.527 1.00 70.24 80 GLU A N 1
ATOM 692 C CA . GLU A 1 100 ? 25.222 40.803 59.815 1.00 70.28 80 GLU A CA 1
ATOM 693 C C . GLU A 1 100 ? 23.803 41.366 59.718 1.00 70.31 80 GLU A C 1
ATOM 694 O O . GLU A 1 100 ? 23.109 41.136 58.726 1.00 70.35 80 GLU A O 1
ATOM 700 N N . GLU A 1 101 ? 23.382 42.101 60.745 1.00 70.34 81 GLU A N 1
ATOM 701 C CA . GLU A 1 101 ? 22.026 42.652 60.810 1.00 70.36 81 GLU A CA 1
ATOM 702 C C . GLU A 1 101 ? 21.846 43.997 60.100 1.00 70.29 81 GLU A C 1
ATOM 703 O O . GLU A 1 101 ? 20.751 44.563 60.112 1.00 70.31 81 GLU A O 1
ATOM 717 N N . GLY A 1 103 ? 23.979 44.552 56.992 1.00 70.17 83 GLY A N 1
ATOM 718 C CA . GLY A 1 103 ? 24.716 44.378 55.741 1.00 70.07 83 GLY A CA 1
ATOM 719 C C . GLY A 1 103 ? 25.882 45.345 55.648 1.00 70.02 83 GLY A C 1
ATOM 720 O O . GLY A 1 103 ? 26.128 45.936 54.595 1.00 70.04 83 GLY A O 1
ATOM 721 N N . LEU A 1 104 ? 26.592 45.509 56.762 1.00 69.94 84 LEU A N 1
ATOM 722 C CA . LEU A 1 104 ? 27.656 46.501 56.867 1.00 69.80 84 LEU A CA 1
ATOM 723 C C . LEU A 1 104 ? 29.014 46.006 56.388 1.00 69.69 84 LEU A C 1
ATOM 724 O O . LEU A 1 104 ? 29.280 44.802 56.348 1.00 69.67 84 LEU A O 1
ATOM 729 N N . ASP A 1 105 ? 29.862 46.965 56.027 1.00 69.53 85 ASP A N 1
ATOM 730 C CA . ASP A 1 105 ? 31.241 46.708 55.642 1.00 69.36 85 ASP A CA 1
ATOM 731 C C . ASP A 1 105 ? 32.150 47.077 56.814 1.00 69.17 85 ASP A C 1
ATOM 732 O O . ASP A 1 105 ? 32.507 48.245 56.989 1.00 69.10 85 ASP A O 1
ATOM 737 N N . LEU A 1 106 ? 32.503 46.080 57.623 1.00 68.96 86 LEU A N 1
ATOM 738 C CA . LEU A 1 106 ? 33.377 46.305 58.773 1.00 68.80 86 LEU A CA 1
ATOM 739 C C . LEU A 1 106 ? 34.785 45.777 58.534 1.00 68.60 86 LEU A C 1
ATOM 740 O O . LEU A 1 106 ? 34.975 44.610 58.192 1.00 68.57 86 LEU A O 1
ATOM 745 N N . ILE A 1 107 ? 35.763 46.656 58.721 1.00 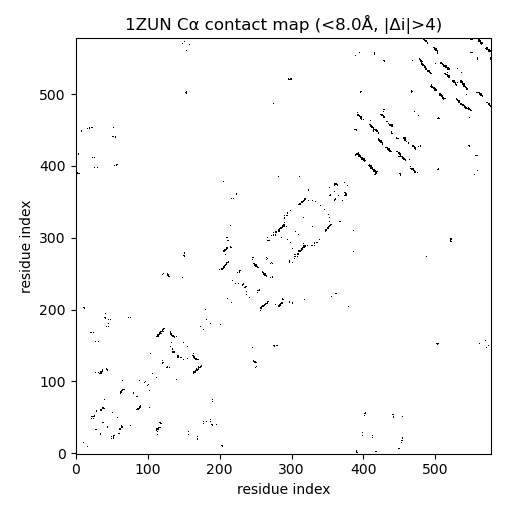68.41 87 ILE A N 1
ATOM 746 C CA . ILE A 1 107 ? 37.167 46.283 58.650 1.00 68.26 87 ILE A CA 1
ATOM 747 C C . ILE A 1 107 ? 37.724 46.171 60.066 1.00 68.24 87 ILE A C 1
ATOM 748 O O . ILE A 1 107 ? 37.562 47.080 60.883 1.00 68.27 87 ILE A O 1
ATOM 753 N N . THR A 1 108 ? 38.351 45.036 60.353 1.00 68.18 88 THR A N 1
ATOM 754 C CA . THR A 1 108 ? 39.034 44.820 61.620 1.00 68.17 88 THR A CA 1
ATOM 755 C C . THR A 1 108 ? 40.533 44.983 61.388 1.00 68.18 88 THR A C 1
ATOM 756 O O . THR A 1 108 ? 41.044 44.621 60.327 1.00 68.16 88 THR A O 1
ATOM 760 N N . HIS A 1 109 ? 41.231 45.544 62.371 1.00 68.20 89 HIS A N 1
ATOM 761 C CA . HIS A 1 109 ? 42.673 45.730 62.262 1.00 68.27 89 HIS A CA 1
ATOM 762 C C . HIS A 1 109 ? 43.411 45.385 63.552 1.00 68.35 89 HIS A C 1
ATOM 763 O O . HIS A 1 109 ? 43.022 45.817 64.639 1.00 68.37 89 HIS A O 1
ATOM 770 N N . ILE A 1 110 ? 44.482 44.608 63.407 1.00 68.41 90 ILE A N 1
ATOM 771 C CA . ILE A 1 110 ? 45.313 44.157 64.523 1.00 68.45 90 ILE A CA 1
ATOM 772 C C . ILE A 1 110 ? 46.696 43.746 64.014 1.00 68.50 90 ILE A C 1
ATOM 773 O O . ILE A 1 110 ? 46.808 43.016 63.026 1.00 68.59 90 ILE A O 1
ATOM 778 N N . ASN A 1 111 ? 47.742 44.228 64.682 1.00 68.51 91 ASN A N 1
ATOM 779 C CA . ASN A 1 111 ? 49.117 43.851 64.352 1.00 68.48 91 ASN A CA 1
ATOM 780 C C . ASN A 1 111 ? 49.902 43.369 65.569 1.00 68.48 91 ASN A C 1
ATOM 781 O O . ASN A 1 111 ? 50.924 42.692 65.437 1.00 68.47 91 ASN A O 1
ATOM 786 N N . SER A 1 126 ? 47.767 50.201 81.078 1.00 65.72 106 SER A N 1
ATOM 787 C CA . SER A 1 126 ? 47.329 50.593 79.741 1.00 65.75 106 SER A CA 1
ATOM 788 C C . SER A 1 126 ? 48.198 51.707 79.154 1.00 65.72 106 SER A C 1
ATOM 789 O O . SER A 1 126 ? 47.756 52.464 78.285 1.00 65.67 106 SER A O 1
ATOM 792 N N . ALA A 1 127 ? 49.438 51.795 79.631 1.00 65.66 107 ALA A N 1
ATOM 793 C CA . ALA A 1 127 ? 50.389 52.793 79.148 1.00 65.59 107 ALA A CA 1
ATOM 794 C C . ALA A 1 127 ? 51.030 52.350 77.835 1.00 65.51 107 ALA A C 1
ATOM 795 O O . ALA A 1 127 ? 50.962 53.061 76.830 1.00 65.46 107 ALA A O 1
ATOM 797 N N . LYS A 1 128 ? 51.646 51.170 77.857 1.00 65.44 108 LYS A N 1
ATOM 798 C CA . LYS A 1 128 ? 52.273 50.581 76.676 1.00 65.33 108 LYS A CA 1
ATOM 799 C C . LYS A 1 128 ? 51.209 50.042 75.727 1.00 65.23 108 LYS A C 1
ATOM 800 O O . LYS A 1 128 ? 51.211 50.349 74.535 1.00 65.24 108 LYS A O 1
ATOM 806 N N . HIS A 1 129 ? 50.305 49.243 76.287 1.00 65.12 109 HIS A N 1
ATOM 807 C CA . HIS A 1 129 ? 49.258 48.541 75.551 1.00 65.02 109 HIS A CA 1
ATOM 808 C C . HIS A 1 129 ? 48.512 49.429 74.555 1.00 65.00 109 HIS A C 1
ATOM 809 O O . HIS A 1 129 ? 48.482 49.133 73.359 1.00 65.02 109 HIS A O 1
ATOM 816 N N . THR A 1 130 ? 47.934 50.520 75.055 1.00 64.90 110 THR A N 1
ATOM 817 C CA . THR A 1 130 ? 47.130 51.437 74.246 1.00 64.81 110 THR A CA 1
ATOM 818 C C . THR A 1 130 ? 47.953 52.082 73.129 1.00 64.71 110 THR A C 1
ATOM 819 O O . THR A 1 130 ? 47.460 52.273 72.016 1.00 64.73 110 THR A O 1
ATOM 823 N N . ASP A 1 131 ? 49.208 52.401 73.433 1.00 64.52 111 ASP A N 1
ATOM 824 C CA . ASP A 1 131 ? 50.098 53.070 72.489 1.00 64.32 111 ASP A CA 1
ATOM 825 C C . ASP A 1 131 ? 50.395 5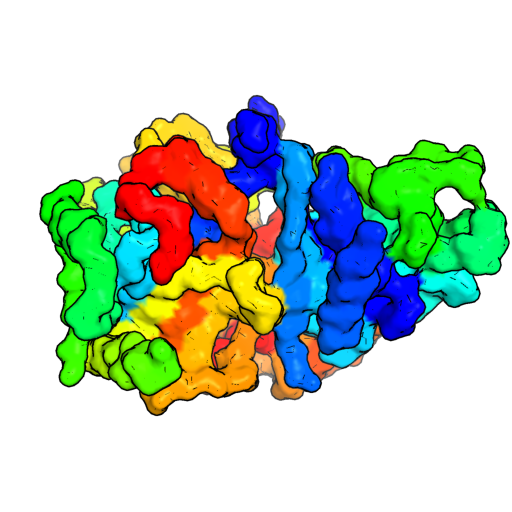2.212 71.260 1.00 64.14 111 ASP A C 1
ATOM 826 O O . ASP A 1 131 ? 50.288 52.684 70.127 1.00 64.10 111 ASP A O 1
ATOM 831 N N . ILE A 1 132 ? 50.756 50.953 71.491 1.00 63.91 112 ILE A N 1
ATOM 832 C CA . ILE A 1 132 ? 51.165 50.057 70.412 1.00 63.68 112 ILE A CA 1
ATOM 833 C C . ILE A 1 132 ? 49.966 49.519 69.630 1.00 63.55 112 ILE A C 1
ATOM 834 O O . ILE A 1 132 ? 50.016 49.403 68.405 1.00 63.49 112 ILE A O 1
ATOM 847 N N . LYS A 1 134 ? 46.341 50.522 69.849 1.00 62.48 114 LYS A N 1
ATOM 848 C CA . LYS A 1 134 ? 45.390 51.508 69.342 1.00 62.07 114 LYS A CA 1
ATOM 849 C C . LYS A 1 134 ? 46.063 52.552 68.455 1.00 61.82 114 LYS A C 1
ATOM 850 O O . LYS A 1 134 ? 45.797 52.609 67.253 1.00 61.77 114 LYS A O 1
ATOM 856 N N . THR A 1 135 ? 46.937 53.362 69.051 1.00 61.48 115 THR A N 1
ATOM 857 C CA . THR A 1 135 ? 47.543 54.507 68.370 1.00 61.13 115 THR A CA 1
ATOM 858 C C . THR A 1 135 ? 48.289 54.103 67.101 1.00 60.85 115 THR A C 1
ATOM 859 O O . THR A 1 135 ? 48.065 54.681 66.038 1.00 60.80 115 THR A O 1
ATOM 863 N N . GLU A 1 136 ? 49.165 53.109 67.217 1.00 60.48 116 GLU A N 1
ATOM 864 C CA . GLU A 1 136 ? 49.914 52.614 66.065 1.00 60.16 116 GLU A CA 1
ATOM 865 C C . GLU A 1 136 ? 49.032 51.806 65.121 1.00 59.82 116 GLU A C 1
ATOM 866 O O . GLU A 1 136 ? 49.186 51.889 63.902 1.00 59.80 116 GLU A O 1
ATOM 872 N N . GLY A 1 137 ? 48.114 51.030 65.693 1.00 59.41 117 GLY A N 1
ATOM 873 C CA . GLY A 1 137 ? 47.189 50.207 64.918 1.00 58.94 117 GLY A CA 1
ATOM 874 C C . GLY A 1 137 ? 46.316 51.029 63.989 1.00 58.62 117 GLY A C 1
ATOM 875 O O . GLY A 1 137 ? 46.211 50.725 62.799 1.00 58.58 117 GLY A O 1
ATOM 876 N N . LEU A 1 138 ? 45.700 52.073 64.540 1.00 58.24 118 LEU A N 1
ATOM 877 C CA . LEU A 1 138 ? 44.875 53.003 63.772 1.00 57.84 118 LEU A CA 1
ATOM 878 C C . LEU A 1 138 ? 45.697 53.711 62.697 1.00 57.54 118 LEU A C 1
ATOM 879 O O . LEU A 1 138 ? 45.247 53.868 61.561 1.00 57.39 118 LEU A O 1
ATOM 884 N N . LYS A 1 139 ? 46.904 54.125 63.078 1.00 57.22 119 LYS A N 1
ATOM 885 C CA . LYS A 1 139 ? 47.858 54.766 62.179 1.00 56.95 119 LYS A CA 1
ATOM 886 C C . LYS A 1 139 ? 48.191 53.857 60.999 1.00 56.63 119 LYS A C 1
ATOM 887 O O . LYS A 1 139 ? 48.226 54.305 59.851 1.00 56.64 119 LYS A O 1
ATOM 893 N N . GLN A 1 140 ? 48.425 52.581 61.297 1.00 56.20 120 GLN A N 1
ATOM 894 C CA . GLN A 1 140 ? 48.777 51.580 60.294 1.00 55.80 120 GLN A CA 1
ATOM 895 C C . GLN A 1 140 ? 47.582 51.218 59.415 1.00 55.48 120 GLN A C 1
ATOM 896 O O . GLN A 1 140 ? 47.736 50.967 58.218 1.00 55.47 120 GLN A O 1
ATOM 902 N N . ALA A 1 141 ? 46.396 51.194 60.018 1.00 55.09 121 ALA A N 1
ATOM 903 C CA . ALA A 1 141 ? 45.162 50.877 59.304 1.00 54.76 121 ALA A CA 1
ATOM 904 C C . ALA A 1 141 ? 44.820 51.916 58.234 1.00 54.49 121 ALA A C 1
ATOM 905 O O . ALA A 1 141 ? 44.358 51.564 57.148 1.00 54.41 121 ALA A O 1
ATOM 907 N N . LEU A 1 142 ? 45.055 53.190 58.547 1.00 54.12 122 LEU A N 1
ATOM 908 C CA . LEU A 1 142 ? 44.780 54.286 57.617 1.00 53.74 122 LEU A CA 1
ATOM 909 C C . LEU A 1 142 ? 45.716 54.272 56.408 1.00 53.50 122 LEU A C 1
ATOM 910 O O . LEU A 1 142 ? 45.312 54.643 55.305 1.00 53.49 122 LEU A O 1
ATOM 915 N N . ASP A 1 143 ? 46.958 53.841 56.623 1.00 53.13 123 ASP A N 1
ATOM 916 C CA . ASP A 1 143 ? 47.956 53.763 55.556 1.00 52.83 123 ASP A CA 1
ATOM 917 C C . ASP A 1 143 ? 47.711 52.602 54.599 1.00 52.58 123 ASP A C 1
ATOM 918 O O . ASP A 1 143 ? 47.876 52.747 53.386 1.00 52.56 123 ASP A O 1
ATOM 923 N N . LYS A 1 144 ? 47.322 51.455 55.152 1.00 52.22 124 LYS A N 1
ATOM 924 C CA . LYS A 1 144 ? 47.101 50.240 54.370 1.00 51.90 124 LYS A CA 1
ATOM 925 C C . LYS A 1 144 ? 45.995 50.410 53.328 1.00 51.56 124 LYS A C 1
ATOM 926 O O . LYS A 1 144 ? 46.084 49.860 52.230 1.00 51.54 124 LYS A O 1
ATOM 932 N N . HIS A 1 145 ? 44.969 51.183 53.672 1.00 51.13 125 HIS A N 1
ATOM 933 C CA . HIS A 1 145 ? 43.808 51.354 52.803 1.00 50.71 125 HIS A CA 1
ATOM 934 C C . HIS A 1 145 ? 43.842 52.643 51.979 1.00 50.39 125 HIS A C 1
ATOM 935 O O . HIS A 1 145 ? 43.202 52.727 50.930 1.00 50.33 125 HIS A O 1
ATOM 942 N N . GLY A 1 146 ? 44.582 53.639 52.459 1.00 50.07 126 GLY A N 1
ATOM 943 C CA . GLY A 1 146 ? 44.727 54.912 51.752 1.00 49.68 126 GLY A CA 1
ATOM 944 C C . GLY A 1 146 ? 43.619 55.908 52.040 1.00 49.39 126 GLY A C 1
ATOM 945 O O . GLY A 1 146 ? 43.261 56.716 51.181 1.00 49.36 126 GLY A O 1
ATOM 946 N N . PHE A 1 147 ? 43.081 55.852 53.255 1.00 49.06 127 PHE A N 1
ATOM 947 C CA . PHE A 1 147 ? 42.024 56.760 53.686 1.00 48.76 127 PHE A CA 1
ATOM 948 C C . PHE A 1 147 ? 42.536 58.186 53.870 1.00 48.60 127 PHE A C 1
ATOM 949 O O . PHE A 1 147 ? 43.621 58.397 54.416 1.00 48.61 127 PHE A O 1
ATOM 957 N N . ASP A 1 148 ? 41.751 59.159 53.417 1.00 48.34 128 ASP A N 1
ATOM 958 C CA . ASP A 1 148 ? 42.107 60.568 53.586 1.00 48.17 128 ASP A CA 1
ATOM 959 C C . ASP A 1 148 ? 41.232 61.314 54.605 1.00 47.99 128 ASP A C 1
ATOM 960 O O . ASP A 1 148 ? 41.484 62.480 54.916 1.00 47.91 128 ASP A O 1
ATOM 965 N N . ALA A 1 149 ? 40.216 60.633 55.131 1.00 47.76 129 ALA A N 1
ATOM 966 C CA . ALA A 1 149 ? 39.347 61.202 56.158 1.00 47.63 129 ALA A CA 1
ATOM 967 C C . ALA A 1 149 ? 38.868 60.121 57.120 1.00 47.54 129 ALA A C 1
ATOM 968 O O . ALA A 1 149 ? 38.558 59.003 56.703 1.00 47.45 129 ALA A O 1
ATOM 970 N N . ALA A 1 150 ? 38.807 60.461 58.405 1.00 47.31 130 ALA A N 1
ATOM 971 C CA . ALA A 1 150 ? 38.456 59.489 59.438 1.00 47.13 130 ALA A CA 1
ATOM 972 C C . ALA A 1 150 ? 37.496 60.063 60.474 1.00 46.97 130 ALA A C 1
ATOM 973 O O . ALA A 1 150 ? 37.804 61.054 61.138 1.00 46.94 130 ALA A O 1
ATOM 975 N N . PHE A 1 151 ? 36.333 59.429 60.604 1.00 46.77 131 PHE A N 1
ATOM 976 C CA . PHE A 1 151 ? 35.309 59.867 61.545 1.00 46.64 131 PHE A CA 1
ATOM 977 C C . PHE A 1 151 ? 35.565 59.331 62.946 1.00 46.61 131 PHE A C 1
ATOM 978 O O . PHE A 1 151 ? 35.543 58.123 63.166 1.00 46.87 131 PHE A O 1
ATOM 986 N N . GLY A 1 152 ? 35.809 60.240 63.884 1.00 46.49 132 GLY A N 1
ATOM 987 C CA . GLY A 1 152 ? 35.931 59.894 65.293 1.00 46.40 132 GLY A CA 1
ATOM 988 C C . GLY A 1 152 ? 34.760 60.448 66.079 1.00 46.48 132 GLY A C 1
ATOM 989 O O . GLY A 1 152 ? 34.262 61.536 65.782 1.00 46.34 132 GLY A O 1
ATOM 990 N N . GLY A 1 153 ? 34.316 59.696 67.080 1.00 46.55 133 GLY A N 1
ATOM 991 C CA . GLY A 1 153 ? 33.158 60.086 67.877 1.00 46.79 133 GLY A CA 1
ATOM 992 C C . GLY A 1 153 ? 33.500 60.819 69.160 1.00 47.00 133 GLY A C 1
ATOM 993 O O . GLY A 1 153 ? 32.675 60.891 70.071 1.00 47.20 133 GLY A O 1
ATOM 994 N N . ALA A 1 154 ? 34.710 61.367 69.231 1.00 47.11 134 ALA A N 1
ATOM 995 C CA . ALA A 1 154 ? 35.158 62.114 70.404 1.00 47.23 134 ALA A CA 1
ATOM 996 C C . ALA A 1 154 ? 34.336 63.386 70.604 1.00 47.26 134 ALA A C 1
ATOM 997 O O . ALA A 1 154 ? 33.919 64.016 69.634 1.00 47.23 134 ALA A O 1
ATOM 999 N N . ARG A 1 155 ? 34.100 63.741 71.865 1.00 47.49 135 ARG A N 1
ATOM 1000 C CA . ARG A 1 155 ? 33.315 64.925 72.230 1.00 47.64 135 ARG A CA 1
ATOM 1001 C C . ARG A 1 155 ? 34.188 65.974 72.911 1.00 47.79 135 ARG A C 1
ATOM 1002 O O . ARG A 1 155 ? 35.161 65.635 73.591 1.00 47.95 135 ARG A O 1
ATOM 1010 N N . ARG A 1 156 ? 33.825 67.243 72.746 1.00 47.83 136 ARG A N 1
ATOM 1011 C CA . ARG A 1 156 ? 34.589 68.339 73.343 1.00 47.89 136 ARG A CA 1
ATOM 1012 C C . ARG A 1 156 ? 34.485 68.414 74.871 1.00 48.19 136 ARG A C 1
ATOM 1013 O O . ARG A 1 156 ? 35.391 68.930 75.527 1.00 48.44 136 ARG A O 1
ATOM 1021 N N . ASP A 1 157 ? 33.404 67.884 75.438 1.00 48.43 137 ASP A N 1
ATOM 1022 C CA . ASP A 1 157 ? 33.198 67.943 76.885 1.00 48.77 137 ASP A CA 1
ATOM 1023 C C . ASP A 1 157 ? 33.810 66.752 77.633 1.00 48.95 137 ASP A C 1
ATOM 1024 O O . ASP A 1 157 ? 33.745 66.684 78.863 1.00 48.86 137 ASP A O 1
ATOM 1029 N N . GLU A 1 158 ? 34.405 65.825 76.883 1.00 49.22 138 GLU A N 1
ATOM 1030 C CA . GLU A 1 158 ? 34.979 64.600 77.445 1.00 49.44 138 GLU A CA 1
ATOM 1031 C C . GLU A 1 158 ? 36.292 64.826 78.186 1.00 49.54 138 GLU A C 1
ATOM 1032 O O . GLU A 1 158 ? 36.558 64.175 79.197 1.00 49.59 138 GLU A O 1
ATOM 1038 N N . GLU A 1 159 ? 37.112 65.733 77.663 1.00 49.77 139 GLU A N 1
ATOM 1039 C CA . GLU A 1 159 ? 38.351 66.147 78.317 1.00 49.90 139 GLU A CA 1
ATOM 1040 C C . GLU A 1 159 ? 38.517 67.656 78.177 1.00 49.96 139 GLU A C 1
ATOM 1041 O O . GLU A 1 159 ? 38.075 68.243 77.190 1.00 49.95 139 GLU A O 1
ATOM 1043 N N . LYS A 1 160 ? 39.153 68.274 79.169 1.00 50.17 140 LYS A N 1
ATOM 1044 C CA . LYS A 1 160 ? 39.321 69.729 79.218 1.00 50.35 140 LYS A CA 1
ATOM 1045 C C . LYS A 1 160 ? 39.950 70.329 77.960 1.00 50.29 140 LYS A C 1
ATOM 1046 O O . LYS A 1 160 ? 39.459 71.331 77.441 1.00 50.31 140 LYS A O 1
ATOM 1052 N N . SER A 1 161 ? 41.020 69.704 77.471 1.00 50.36 141 SER A N 1
ATOM 1053 C CA . SER A 1 161 ? 41.739 70.177 76.285 1.00 50.33 141 SER A CA 1
ATOM 1054 C C . SER A 1 161 ? 40.854 70.250 75.041 1.00 50.45 141 SER A C 1
ATOM 1055 O O . SER A 1 161 ? 41.037 71.129 74.193 1.00 50.72 141 SER A O 1
ATOM 1058 N N . ARG A 1 162 ? 39.893 69.332 74.948 1.00 50.35 142 ARG A N 1
ATOM 1059 C CA . ARG A 1 162 ? 39.008 69.220 73.788 1.00 50.17 142 ARG A CA 1
ATOM 1060 C C . ARG A 1 162 ? 38.198 70.495 73.514 1.00 49.97 142 ARG A C 1
ATOM 1061 O O . ARG A 1 162 ? 37.602 70.632 72.447 1.00 50.03 142 ARG A O 1
ATOM 1069 N N . ALA A 1 163 ? 38.182 71.423 74.470 1.00 49.66 143 ALA A N 1
ATOM 1070 C CA . ALA A 1 163 ? 37.425 72.674 74.339 1.00 49.42 143 ALA A CA 1
ATOM 1071 C C . ALA A 1 163 ? 37.859 73.536 73.151 1.00 49.20 143 ALA A C 1
ATOM 1072 O O . ALA A 1 163 ? 37.026 74.175 72.507 1.00 49.16 143 ALA A O 1
ATOM 1074 N N . LYS A 1 164 ? 39.162 73.552 72.874 1.00 48.90 144 LYS A N 1
ATOM 1075 C CA . LYS A 1 164 ? 39.714 74.318 71.760 1.00 48.51 144 LYS A CA 1
ATOM 1076 C C . LYS A 1 164 ? 39.816 73.475 70.489 1.00 48.34 144 LYS A C 1
ATOM 1077 O O . LYS A 1 164 ? 40.380 73.915 69.486 1.00 48.33 144 LYS A O 1
ATOM 1083 N N . GLU A 1 165 ? 39.270 72.263 70.535 1.00 48.09 145 GLU A N 1
ATOM 1084 C CA . GLU A 1 165 ? 39.291 71.367 69.383 1.00 47.86 145 GLU A CA 1
ATOM 1085 C C . GLU A 1 165 ? 38.320 71.823 68.308 1.00 47.58 145 GLU A C 1
ATOM 1086 O O . GLU A 1 165 ? 37.276 72.410 68.605 1.00 47.56 145 GLU A O 1
ATOM 1092 N N . ARG A 1 166 ? 38.684 71.545 67.060 1.00 47.22 146 ARG A N 1
ATOM 1093 C CA . ARG A 1 166 ? 37.827 71.800 65.909 1.00 46.83 146 ARG A CA 1
ATOM 1094 C C . ARG A 1 166 ? 37.190 70.506 65.412 1.00 46.63 146 ARG A C 1
ATOM 1095 O O . ARG A 1 166 ? 37.583 69.413 65.822 1.00 46.65 146 ARG A O 1
ATOM 1103 N N . VAL A 1 167 ? 36.197 70.634 64.539 1.00 46.56 147 VAL A N 1
ATOM 1104 C CA . VAL A 1 167 ? 35.563 69.470 63.916 1.00 46.65 147 VAL A CA 1
ATOM 1105 C C . VAL A 1 167 ? 36.545 68.734 62.986 1.00 46.69 147 VAL A C 1
ATOM 1106 O O . VAL A 1 167 ? 36.647 67.508 63.029 1.00 46.59 147 VAL A O 1
ATOM 1110 N N . TYR A 1 168 ? 37.273 69.493 62.170 1.00 46.80 148 TYR A N 1
ATOM 1111 C CA . TYR A 1 168 ? 38.285 68.941 61.274 1.00 46.98 148 TYR A CA 1
ATOM 1112 C C . TYR A 1 168 ? 39.664 69.060 61.918 1.00 47.12 148 TYR A C 1
ATOM 1113 O O . TYR A 1 168 ? 40.053 70.140 62.365 1.00 47.08 148 TYR A O 1
ATOM 1122 N N . SER A 1 169 ? 40.392 67.947 61.973 1.00 47.39 149 SER A N 1
ATOM 1123 C CA . SER A 1 169 ? 41.751 67.930 62.512 1.00 47.65 149 SER A CA 1
ATOM 1124 C C . SER A 1 169 ? 42.734 67.450 61.453 1.00 47.84 149 SER A C 1
ATOM 1125 O O . SER A 1 169 ? 42.814 66.256 61.160 1.00 47.87 149 SER A O 1
ATOM 1128 N N . PHE A 1 170 ? 43.487 68.391 60.892 1.00 48.22 150 PHE A N 1
ATOM 1129 C CA . PHE A 1 170 ? 44.346 68.117 59.741 1.00 48.61 150 PHE A CA 1
ATOM 1130 C C . PHE A 1 170 ? 45.679 67.469 60.105 1.00 48.91 150 PHE A C 1
ATOM 1131 O O . PHE A 1 170 ? 46.428 67.978 60.942 1.00 48.97 150 PHE A O 1
ATOM 1139 N N . ARG A 1 171 ? 45.952 66.332 59.470 1.00 49.27 151 ARG A N 1
ATOM 1140 C CA . ARG A 1 171 ? 47.199 65.603 59.663 1.00 49.74 151 ARG A CA 1
ATOM 1141 C C . ARG A 1 171 ? 48.007 65.597 58.369 1.00 50.07 151 ARG A C 1
ATOM 1142 O O . ARG A 1 171 ? 47.439 65.598 57.276 1.00 50.03 151 ARG A O 1
ATOM 1150 N N . ASP A 1 172 ? 49.331 65.591 58.498 1.00 50.65 152 ASP A N 1
ATOM 1151 C CA . ASP A 1 172 ? 50.216 65.589 57.334 1.00 51.16 152 ASP A CA 1
ATOM 1152 C C . ASP A 1 172 ? 50.485 64.171 56.822 1.00 51.47 152 ASP A C 1
ATOM 1153 O O . ASP A 1 172 ? 49.857 63.209 57.275 1.00 51.52 152 ASP A O 1
ATOM 1158 N N . SER A 1 173 ? 51.417 64.057 55.878 1.00 51.83 153 SER A N 1
ATOM 1159 C CA . SER A 1 173 ? 51.766 62.778 55.263 1.00 52.17 153 SER A CA 1
ATOM 1160 C C . SER A 1 173 ? 52.281 61.769 56.290 1.00 52.34 153 SER A C 1
ATOM 1161 O O . SER A 1 173 ? 51.756 60.659 56.388 1.00 52.25 153 SER A O 1
ATOM 1164 N N . LYS A 1 174 ? 53.293 62.166 57.059 1.00 52.66 154 LYS A N 1
ATOM 1165 C CA . LYS A 1 174 ? 53.830 61.319 58.127 1.00 52.98 154 LYS A CA 1
ATOM 1166 C C . LYS A 1 174 ? 52.924 61.285 59.363 1.00 53.12 154 LYS A C 1
ATOM 1167 O O . LYS A 1 174 ? 53.295 60.720 60.395 1.00 53.10 154 LYS A O 1
ATOM 1173 N N . HIS A 1 175 ? 51.752 61.914 59.249 1.00 53.41 155 HIS A N 1
ATOM 1174 C CA . HIS A 1 175 ? 50.620 61.696 60.159 1.00 53.65 155 HIS A CA 1
ATOM 1175 C C . HIS A 1 175 ? 50.483 62.668 61.343 1.00 53.54 155 HIS A C 1
ATOM 1176 O O . HIS A 1 175 ? 49.465 62.660 62.039 1.00 53.54 155 HIS A O 1
ATOM 1183 N N . ARG A 1 176 ? 51.488 63.514 61.557 1.00 53.41 156 ARG A N 1
ATOM 1184 C CA . ARG A 1 176 ? 51.497 64.435 62.699 1.00 53.29 156 ARG A CA 1
ATOM 1185 C C . ARG A 1 176 ? 50.530 65.624 62.549 1.00 53.08 156 ARG A C 1
ATOM 1186 O O . ARG A 1 176 ? 50.023 65.898 61.459 1.00 53.08 156 ARG A O 1
ATOM 1194 N N . TRP A 1 177 ? 50.283 66.310 63.665 1.00 52.71 157 TRP A N 1
ATOM 1195 C CA . TRP A 1 177 ? 49.389 67.462 63.746 1.00 52.34 157 TRP A CA 1
ATOM 1196 C C . TRP A 1 177 ? 50.196 68.761 63.829 1.00 52.20 157 TRP A C 1
ATOM 1197 O O . TRP A 1 177 ? 51.112 68.877 64.646 1.00 52.22 157 TRP A O 1
ATOM 1208 N N . ASP A 1 178 ? 49.860 69.732 62.982 1.00 52.00 158 ASP A N 1
ATOM 1209 C CA . ASP A 1 178 ? 50.543 71.030 62.977 1.00 51.80 158 ASP A CA 1
ATOM 1210 C C . ASP A 1 178 ? 49.568 72.201 63.116 1.00 51.56 158 ASP A C 1
ATOM 1211 O O . ASP A 1 178 ? 48.596 72.286 62.362 1.00 51.46 158 ASP A O 1
ATOM 1216 N N . PRO A 1 179 ? 49.839 73.112 64.073 1.00 51.31 159 PRO A N 1
ATOM 1217 C CA . PRO A 1 179 ? 48.972 74.244 64.428 1.00 51.12 159 PRO A CA 1
ATOM 1218 C C . PRO A 1 179 ? 48.576 75.155 63.259 1.00 50.82 159 PRO A C 1
ATOM 1219 O O . PRO A 1 179 ? 47.399 75.501 63.130 1.00 50.72 159 PRO A O 1
ATOM 1223 N N . LYS A 1 180 ? 49.543 75.534 62.424 1.00 50.48 160 LYS A N 1
ATOM 1224 C CA . LYS A 1 180 ? 49.291 76.446 61.302 1.00 50.15 160 LYS A CA 1
ATOM 1225 C C . LYS A 1 180 ? 48.524 75.788 60.154 1.00 49.78 160 LYS A C 1
ATOM 1226 O O . LYS A 1 180 ? 47.974 76.480 59.294 1.00 49.83 160 LYS A O 1
ATOM 1232 N N . ASN A 1 181 ? 48.493 74.456 60.141 1.00 49.23 161 ASN A N 1
ATOM 1233 C CA . ASN A 1 181 ? 47.714 73.708 59.155 1.00 48.76 161 ASN A CA 1
ATOM 1234 C C . ASN A 1 181 ? 46.236 73.583 59.549 1.00 48.28 161 ASN A C 1
ATOM 1235 O O . ASN A 1 181 ? 45.402 73.170 58.740 1.00 48.25 161 ASN A O 1
ATOM 1240 N N . GLN A 1 182 ? 45.920 73.944 60.791 1.00 47.66 162 GLN A N 1
ATOM 1241 C CA . GLN A 1 182 ? 44.542 73.931 61.272 1.00 47.07 162 GLN A CA 1
ATOM 1242 C C . GLN A 1 182 ? 43.807 75.186 60.814 1.00 46.82 162 GLN A C 1
ATOM 1243 O O . GLN A 1 182 ? 44.400 76.264 60.734 1.00 46.78 162 GLN A O 1
ATOM 1249 N N . ARG A 1 183 ? 42.517 75.036 60.520 1.00 46.41 163 ARG A N 1
ATOM 1250 C CA . ARG A 1 183 ? 41.727 76.103 59.908 1.00 46.10 163 ARG A CA 1
ATOM 1251 C C . ARG A 1 183 ? 40.554 76.552 60.773 1.00 46.02 163 ARG A C 1
ATOM 1252 O O . ARG A 1 183 ? 39.884 75.721 61.389 1.00 46.15 163 ARG A O 1
ATOM 1260 N N . PRO A 1 184 ? 40.293 77.871 60.816 1.00 45.91 164 PRO A N 1
ATOM 1261 C CA . PRO A 1 184 ? 39.153 78.371 61.582 1.00 45.86 164 PRO A CA 1
ATOM 1262 C C . PRO A 1 184 ? 37.853 77.849 60.986 1.00 45.81 164 PRO A C 1
ATOM 1263 O O . PRO A 1 184 ? 37.681 77.884 59.768 1.00 45.63 164 PRO A O 1
ATOM 1267 N N . GLU A 1 185 ? 36.963 77.353 61.840 1.00 45.97 165 GLU A N 1
ATOM 1268 C CA . GLU A 1 185 ? 35.675 76.822 61.393 1.00 46.20 165 GLU A CA 1
ATOM 1269 C C . GLU A 1 185 ? 34.565 77.821 61.667 1.00 46.48 165 GLU A C 1
ATOM 1270 O O . GLU A 1 185 ? 34.128 78.001 62.805 1.00 46.41 165 GLU A O 1
ATOM 1276 N N . LEU A 1 186 ? 34.102 78.455 60.598 1.00 47.00 166 LEU A N 1
ATOM 1277 C CA . LEU A 1 186 ? 33.281 79.647 60.724 1.00 47.43 166 LEU A CA 1
ATOM 1278 C C . LEU A 1 186 ? 31.803 79.394 60.998 1.00 47.59 166 LEU A C 1
ATOM 1279 O O . LEU A 1 186 ? 31.342 79.645 62.106 1.00 47.96 166 LEU A O 1
ATOM 1284 N N . TRP A 1 187 ? 31.050 78.905 60.024 1.00 47.62 167 TRP A N 1
ATOM 1285 C CA . TRP A 1 187 ? 29.625 78.708 60.268 1.00 47.84 167 TRP A CA 1
ATOM 1286 C C . TRP A 1 187 ? 29.329 77.222 60.392 1.00 48.24 167 TRP A C 1
ATOM 1287 O O . TRP A 1 187 ? 29.682 76.609 61.396 1.00 48.04 167 TRP A O 1
ATOM 1298 N N . ASN A 1 188 ? 28.665 76.655 59.392 1.00 48.91 168 ASN A N 1
ATOM 1299 C CA . ASN A 1 188 ? 28.714 75.217 59.178 1.00 49.82 168 ASN A CA 1
ATOM 1300 C C . ASN A 1 188 ? 29.351 74.967 57.812 1.00 49.69 168 ASN A C 1
ATOM 1301 O O . ASN A 1 188 ? 29.171 73.917 57.193 1.00 49.74 168 ASN A O 1
ATOM 1306 N N . VAL A 1 189 ? 30.098 75.972 57.361 1.00 49.69 169 VAL A N 1
ATOM 1307 C CA . VAL A 1 189 ? 30.967 75.876 56.196 1.00 49.78 169 VAL A CA 1
ATOM 1308 C C . VAL A 1 189 ? 32.314 75.344 56.674 1.00 49.83 169 VAL A C 1
ATOM 1309 O O . VAL A 1 189 ? 32.923 75.895 57.591 1.00 50.02 169 VAL A O 1
ATOM 1313 N N . TYR A 1 190 ? 32.768 74.259 56.061 1.00 49.87 170 TYR A N 1
ATOM 1314 C CA . TYR A 1 190 ? 34.021 73.630 56.451 1.00 49.73 170 TYR A CA 1
ATOM 1315 C C . TYR A 1 190 ? 34.967 73.526 55.258 1.00 49.54 170 TYR A C 1
ATOM 1316 O O . TYR A 1 190 ? 34.534 73.285 54.130 1.00 49.65 170 TYR A O 1
ATOM 1325 N N . ASN A 1 191 ? 36.255 73.722 55.513 1.00 49.22 171 ASN A N 1
ATOM 1326 C CA . ASN A 1 191 ? 37.274 73.648 54.471 1.00 48.96 171 ASN A CA 1
ATOM 1327 C C . ASN A 1 191 ? 37.953 72.285 54.486 1.00 48.74 171 ASN A C 1
ATOM 1328 O O . ASN A 1 191 ? 38.656 71.945 55.434 1.00 48.97 171 ASN A O 1
ATOM 1333 N N . GLY A 1 192 ? 37.735 71.506 53.434 1.00 48.51 172 GLY A N 1
ATOM 1334 C CA . GLY A 1 192 ? 38.301 70.164 53.342 1.00 48.25 172 GLY A CA 1
ATOM 1335 C C . GLY A 1 192 ? 39.423 70.032 52.330 1.00 48.02 172 GLY A C 1
ATOM 1336 O O . GLY A 1 192 ? 39.946 68.937 52.119 1.00 47.94 172 GLY A O 1
ATOM 1337 N N . ASN A 1 193 ? 39.785 71.146 51.698 1.00 47.90 173 ASN A N 1
ATOM 1338 C CA . ASN A 1 193 ? 40.889 71.169 50.744 1.00 47.85 173 ASN A CA 1
ATOM 1339 C C . ASN A 1 193 ? 42.164 70.607 51.354 1.00 47.87 173 ASN A C 1
ATOM 1340 O O . ASN A 1 193 ? 42.765 71.210 52.245 1.00 47.78 173 ASN A O 1
ATOM 1345 N N . VAL A 1 194 ? 42.564 69.440 50.866 1.00 47.92 174 VAL A N 1
ATOM 1346 C CA . VAL A 1 194 ? 43.708 68.736 51.422 1.00 47.93 174 VAL A CA 1
ATOM 1347 C C . VAL A 1 194 ? 44.679 68.354 50.303 1.00 47.98 174 VAL A C 1
ATOM 1348 O O . VAL A 1 194 ? 44.283 68.244 49.139 1.00 47.97 174 VAL A O 1
ATOM 1352 N N . ASN A 1 195 ? 45.950 68.187 50.653 1.00 48.08 175 ASN A N 1
ATOM 1353 C CA . ASN A 1 195 ? 46.970 67.806 49.678 1.00 48.14 175 ASN A CA 1
ATOM 1354 C C . ASN A 1 195 ? 47.099 66.295 49.524 1.00 48.18 175 ASN A C 1
ATOM 1355 O O . ASN A 1 195 ? 46.523 65.527 50.300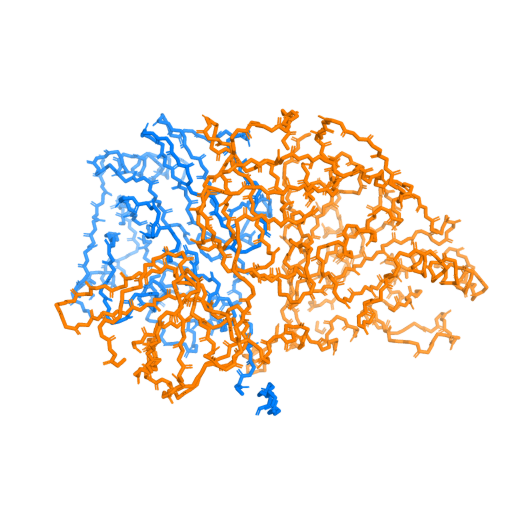 1.00 48.31 175 ASN A O 1
ATOM 1360 N N . LYS A 1 196 ? 47.854 65.880 48.512 1.00 48.13 176 LYS A N 1
ATOM 1361 C CA . LYS A 1 196 ? 48.045 64.468 48.211 1.00 48.08 176 LYS A CA 1
ATOM 1362 C C . LYS A 1 196 ? 48.841 63.802 49.333 1.00 47.94 176 LYS A C 1
ATOM 1363 O O . LYS A 1 196 ? 49.978 64.190 49.617 1.00 47.94 176 LYS A O 1
ATOM 1369 N N . GLY A 1 197 ? 48.225 62.817 49.982 1.00 47.70 177 GLY A N 1
ATOM 1370 C CA . GLY A 1 197 ? 48.860 62.102 51.087 1.00 47.42 177 GLY A CA 1
ATOM 1371 C C . GLY A 1 197 ? 48.511 62.656 52.457 1.00 47.22 177 GLY A C 1
ATOM 1372 O O . GLY A 1 197 ? 48.953 62.125 53.477 1.00 47.20 177 GLY A O 1
ATOM 1373 N N . GLU A 1 198 ? 47.718 63.725 52.478 1.00 46.96 178 GLU A N 1
ATOM 1374 C CA . GLU A 1 198 ? 47.269 64.340 53.724 1.00 46.65 178 GLU A CA 1
ATOM 1375 C C . GLU A 1 198 ? 45.875 63.849 54.105 1.00 46.58 178 GLU A C 1
ATOM 1376 O O . GLU A 1 198 ? 45.030 63.624 53.239 1.00 46.58 178 GLU A O 1
ATOM 1382 N N . SER A 1 199 ? 45.642 63.686 55.403 1.00 46.52 179 SER A N 1
ATOM 1383 C CA . SER A 1 199 ? 44.375 63.163 55.901 1.00 46.55 179 SER A CA 1
ATOM 1384 C C . SER A 1 199 ? 43.837 64.001 57.055 1.00 46.56 179 SER A C 1
ATOM 1385 O O . SER A 1 199 ? 44.583 64.749 57.687 1.00 46.62 179 SER A O 1
ATOM 1388 N N . ILE A 1 200 ? 42.543 63.863 57.330 1.00 46.50 180 ILE A N 1
ATOM 1389 C CA . ILE A 1 200 ? 41.902 64.605 58.412 1.00 46.41 180 ILE A CA 1
ATOM 1390 C C . ILE A 1 200 ? 41.234 63.694 59.440 1.00 46.42 180 ILE A C 1
ATOM 1391 O O . ILE A 1 200 ? 41.015 62.505 59.192 1.00 46.39 180 ILE A O 1
ATOM 1396 N N . ARG A 1 201 ? 40.919 64.271 60.596 1.00 46.40 181 ARG A N 1
ATOM 1397 C CA . ARG A 1 201 ? 40.097 63.616 61.606 1.00 46.42 181 ARG A CA 1
ATOM 1398 C C . ARG A 1 201 ? 38.831 64.437 61.820 1.00 46.23 181 ARG A C 1
ATOM 1399 O O . ARG A 1 201 ? 38.900 65.638 62.100 1.00 46.19 181 ARG A O 1
ATOM 1407 N N . VAL A 1 202 ? 37.679 63.789 61.677 1.00 45.98 182 VAL A N 1
ATOM 1408 C CA . VAL A 1 202 ? 36.399 64.482 61.775 1.00 45.75 182 VAL A CA 1
ATOM 1409 C C . VAL A 1 202 ? 35.647 64.070 63.031 1.00 45.58 182 VAL A C 1
ATOM 1410 O O . VAL A 1 202 ? 35.538 62.881 63.335 1.00 45.58 182 VAL A O 1
ATOM 1414 N N . PHE A 1 203 ? 35.120 65.058 63.749 1.00 45.31 183 PHE A N 1
ATOM 1415 C CA . PHE A 1 203 ? 34.397 64.789 64.987 1.00 44.96 183 PHE A CA 1
ATOM 1416 C C . PHE A 1 203 ? 32.968 65.337 64.953 1.00 45.01 183 PHE A C 1
ATOM 1417 O O . PHE A 1 203 ? 32.705 66.425 65.467 1.00 45.09 183 PHE A O 1
ATOM 1425 N N . PRO A 1 204 ? 32.037 64.573 64.346 1.00 45.09 184 PRO A N 1
ATOM 1426 C CA . PRO A 1 204 ? 30.624 64.944 64.225 1.00 45.18 184 PRO A CA 1
ATOM 1427 C C . PRO A 1 204 ? 29.944 65.229 65.563 1.00 45.18 184 PRO A C 1
ATOM 1428 O O . PRO A 1 204 ? 29.004 66.026 65.619 1.00 45.21 184 PRO A O 1
ATOM 1432 N N . LEU A 1 205 ? 30.421 64.579 66.621 1.00 45.15 185 LEU A N 1
ATOM 1433 C CA . LEU A 1 205 ? 29.753 64.604 67.918 1.00 45.24 185 LEU A CA 1
ATOM 1434 C C . LEU A 1 205 ? 30.325 65.645 68.871 1.00 45.25 185 LEU A C 1
ATOM 1435 O O . LEU A 1 205 ? 29.954 65.684 70.048 1.00 45.35 185 LEU A O 1
ATOM 1440 N N . SER A 1 206 ? 31.210 66.497 68.361 1.00 45.11 186 SER A N 1
ATOM 1441 C CA . SER A 1 206 ? 31.938 67.439 69.211 1.00 45.02 186 SER A CA 1
ATOM 1442 C C . SER A 1 206 ? 31.049 68.394 70.019 1.00 44.96 186 SER A C 1
ATOM 1443 O O . SER A 1 206 ? 31.447 68.839 71.098 1.00 45.03 186 SER A O 1
ATOM 1446 N N . ASN A 1 207 ? 29.851 68.691 69.520 1.00 44.82 187 ASN A N 1
ATOM 1447 C CA . ASN A 1 207 ? 28.928 69.576 70.238 1.00 44.82 187 ASN A CA 1
ATOM 1448 C C . ASN A 1 207 ? 27.999 68.857 71.219 1.00 44.78 187 ASN A C 1
ATOM 1449 O O . ASN A 1 207 ? 27.316 69.498 72.021 1.00 44.69 187 ASN A O 1
ATOM 1454 N N . TRP A 1 208 ? 27.985 67.528 71.158 1.00 44.79 188 TRP A N 1
ATOM 1455 C CA . TRP A 1 208 ? 27.141 66.722 72.037 1.00 44.75 188 TRP A CA 1
ATOM 1456 C C . TRP A 1 208 ? 27.767 66.599 73.420 1.00 44.93 188 TRP A C 1
ATOM 1457 O O . TRP A 1 208 ? 28.991 66.614 73.561 1.00 45.04 188 TRP A O 1
ATOM 1468 N N . THR A 1 209 ? 26.921 66.483 74.437 1.00 45.20 189 THR A N 1
ATOM 1469 C CA . THR A 1 209 ? 27.382 66.252 75.803 1.00 45.57 189 THR A CA 1
ATOM 1470 C C . THR A 1 209 ? 27.029 64.827 76.231 1.00 45.82 189 THR A C 1
ATOM 1471 O O . THR A 1 209 ? 26.263 64.142 75.547 1.00 45.86 189 THR A O 1
ATOM 1475 N N . GLU A 1 210 ? 27.597 64.382 77.349 1.00 46.05 190 GLU A N 1
ATOM 1476 C CA . GLU A 1 210 ? 27.277 63.069 77.913 1.00 46.38 190 GLU A CA 1
ATOM 1477 C C . GLU A 1 210 ? 25.768 62.857 78.022 1.00 46.28 190 GLU A C 1
ATOM 1478 O O . GLU A 1 210 ? 25.264 61.774 77.722 1.00 46.36 190 GLU A O 1
ATOM 1484 N N . LEU A 1 211 ? 25.061 63.901 78.448 1.00 46.18 191 LEU A N 1
ATOM 1485 C CA . LEU A 1 211 ? 23.610 63.861 78.593 1.00 46.07 191 LEU A CA 1
ATOM 1486 C C . LEU A 1 211 ? 22.914 63.765 77.236 1.00 45.98 191 LEU A C 1
ATOM 1487 O O . LEU A 1 211 ? 21.970 62.994 77.080 1.00 45.81 191 LEU A O 1
ATOM 1492 N N . ASP A 1 212 ? 23.386 64.544 76.264 1.00 45.91 192 ASP A N 1
ATOM 1493 C CA . ASP A 1 212 ? 22.836 64.522 74.910 1.00 45.86 192 ASP A CA 1
ATOM 1494 C C . ASP A 1 212 ? 22.839 63.110 74.318 1.00 45.84 192 ASP A C 1
ATOM 1495 O O . ASP A 1 212 ? 21.819 62.652 73.798 1.00 45.78 192 ASP A O 1
ATOM 1500 N N . ILE A 1 213 ? 23.978 62.425 74.423 1.00 45.70 193 ILE A N 1
ATOM 1501 C CA . ILE A 1 213 ? 24.154 61.081 73.866 1.00 45.64 193 ILE A CA 1
ATOM 1502 C C . ILE A 1 213 ? 23.173 60.048 74.426 1.00 45.76 193 ILE A C 1
ATOM 1503 O O . ILE A 1 213 ? 22.468 59.384 73.662 1.00 45.76 193 ILE A O 1
ATOM 1508 N N . TRP A 1 214 ? 23.124 59.922 75.750 1.00 45.83 194 TRP A N 1
ATOM 1509 C CA . TRP A 1 214 ? 22.231 58.966 76.399 1.00 45.93 194 TRP A CA 1
ATOM 1510 C C . TRP A 1 214 ? 20.775 59.288 76.083 1.00 46.11 194 TRP A C 1
ATOM 1511 O O . TRP A 1 214 ? 19.984 58.395 75.780 1.00 46.23 194 TRP A O 1
ATOM 1522 N N . GLN A 1 215 ? 20.446 60.576 76.142 1.00 46.37 195 GLN A N 1
ATOM 1523 C CA . GLN A 1 215 ? 19.123 61.085 75.789 1.00 46.65 195 GLN A CA 1
ATOM 1524 C C . GLN A 1 215 ? 18.767 60.740 74.340 1.00 46.52 195 GLN A C 1
ATOM 1525 O O . GLN A 1 215 ? 17.609 60.451 74.028 1.00 46.59 195 GLN A O 1
ATOM 1531 N N . TYR A 1 216 ? 19.769 60.769 73.464 1.00 46.32 196 TYR A N 1
ATOM 1532 C CA . TYR A 1 216 ? 19.589 60.387 72.068 1.00 46.10 196 TYR A CA 1
ATOM 1533 C C . TYR A 1 216 ? 19.443 58.875 71.937 1.00 46.15 196 TYR A C 1
ATOM 1534 O O . TYR A 1 216 ? 18.591 58.395 71.190 1.00 46.24 196 TYR A O 1
ATOM 1543 N N . ILE A 1 217 ? 20.268 58.132 72.673 1.00 46.12 197 ILE A N 1
ATOM 1544 C CA . ILE A 1 217 ? 20.212 56.672 72.668 1.00 46.01 197 ILE A CA 1
ATOM 1545 C C . ILE A 1 217 ? 18.837 56.188 73.122 1.00 46.07 197 ILE A C 1
ATOM 1546 O O . ILE A 1 217 ? 18.252 55.301 72.499 1.00 46.18 197 ILE A O 1
ATOM 1551 N N . TYR A 1 218 ? 18.325 56.793 74.192 1.00 46.03 198 TYR A N 1
ATOM 1552 C CA . TYR A 1 218 ? 17.025 56.433 74.756 1.00 45.97 198 TYR A CA 1
ATOM 1553 C C . TYR A 1 218 ? 15.857 56.693 73.800 1.00 46.10 198 TYR A C 1
ATOM 1554 O O . TYR A 1 218 ? 14.996 55.831 73.621 1.00 46.18 198 TYR A O 1
ATOM 1563 N N . LEU A 1 219 ? 15.831 57.879 73.195 1.00 46.25 199 LEU A N 1
ATOM 1564 C CA . LEU A 1 219 ? 14.724 58.281 72.327 1.00 46.26 199 LEU A CA 1
ATOM 1565 C C . LEU A 1 219 ? 14.729 57.573 70.975 1.00 46.34 199 LEU A C 1
ATOM 1566 O O . LEU A 1 219 ? 13.669 57.355 70.391 1.00 46.30 199 LEU A O 1
ATOM 1571 N N . GLU A 1 220 ? 15.915 57.219 70.486 1.00 46.55 200 GLU A N 1
ATOM 1572 C CA . GLU A 1 220 ? 16.058 56.564 69.185 1.00 46.85 200 GLU A CA 1
ATOM 1573 C C . GLU A 1 220 ? 15.989 55.040 69.280 1.00 47.26 200 GLU A C 1
ATOM 1574 O O . GLU A 1 220 ? 15.740 54.358 68.284 1.00 47.27 200 GLU A O 1
ATOM 1580 N N . GLY A 1 221 ? 16.210 54.513 70.481 1.00 47.73 201 GLY A N 1
ATOM 1581 C CA . GLY A 1 221 ? 16.257 53.070 70.693 1.00 48.32 201 GLY A CA 1
ATOM 1582 C C . GLY A 1 221 ? 17.462 52.438 70.024 1.00 48.76 201 GLY A C 1
ATOM 1583 O O . GLY A 1 221 ? 17.353 51.384 69.398 1.00 48.78 201 GLY A O 1
ATOM 1584 N N . ILE A 1 222 ? 18.609 53.098 70.145 1.00 49.29 202 ILE A N 1
ATOM 1585 C CA . ILE A 1 222 ? 19.864 52.584 69.611 1.00 49.77 202 ILE A CA 1
ATOM 1586 C C . ILE A 1 222 ? 20.333 51.420 70.484 1.00 50.33 202 ILE A C 1
ATOM 1587 O O . ILE A 1 222 ? 20.472 51.579 71.698 1.00 50.32 202 ILE A O 1
ATOM 1592 N N . PRO A 1 223 ? 20.542 50.237 69.875 1.00 50.91 203 PRO A N 1
ATOM 1593 C CA . PRO A 1 223 ? 21.048 49.082 70.615 1.00 51.41 203 PRO A CA 1
ATOM 1594 C C . PRO A 1 223 ? 22.399 49.378 71.260 1.00 51.88 203 PRO A C 1
ATOM 1595 O O . PRO A 1 223 ? 23.252 50.029 70.650 1.00 51.79 203 PRO A O 1
ATOM 1599 N N . ILE A 1 224 ? 22.573 48.902 72.490 1.00 52.44 204 ILE A N 1
ATOM 1600 C CA . ILE A 1 224 ? 23.760 49.206 73.287 1.00 53.09 204 ILE A CA 1
ATOM 1601 C C . ILE A 1 224 ? 24.256 47.983 74.071 1.00 53.49 204 ILE A C 1
ATOM 1602 O O . ILE A 1 224 ? 23.459 47.141 74.498 1.00 53.56 204 ILE A O 1
ATOM 1607 N N . VAL A 1 225 ? 25.575 47.889 74.232 1.00 53.90 205 VAL A N 1
ATOM 1608 C CA . VAL A 1 225 ? 26.216 46.802 74.975 1.00 54.32 205 VAL A CA 1
ATOM 1609 C C . VAL A 1 225 ? 25.691 46.750 76.415 1.00 54.69 205 VAL A C 1
ATOM 1610 O O . VAL A 1 225 ? 25.692 47.771 77.105 1.00 54.76 205 VAL A O 1
ATOM 1614 N N . PRO A 1 226 ? 25.225 45.565 76.863 1.00 55.05 206 PRO A N 1
ATOM 1615 C CA . PRO A 1 226 ? 24.628 45.346 78.187 1.00 55.36 206 PRO A CA 1
ATOM 1616 C C . PRO A 1 226 ? 25.358 45.977 79.377 1.00 55.72 206 PRO A C 1
ATOM 1617 O O . PRO A 1 226 ? 24.724 46.263 80.394 1.00 55.76 206 PRO A O 1
ATOM 1621 N N . LEU A 1 227 ? 26.667 46.185 79.259 1.00 56.17 207 LEU A N 1
ATOM 1622 C CA . LEU A 1 227 ? 27.438 46.875 80.293 1.00 56.72 207 LEU A CA 1
ATOM 1623 C C . LEU A 1 227 ? 27.150 48.374 80.235 1.00 57.12 207 LEU A C 1
ATOM 1624 O O . LEU A 1 227 ? 27.237 48.984 79.168 1.00 57.18 207 LEU A O 1
ATOM 1629 N N . TYR A 1 228 ? 26.805 48.967 81.375 1.00 57.61 208 TYR A N 1
ATOM 1630 C CA . TYR A 1 228 ? 26.385 50.371 81.401 1.00 58.11 208 TYR A CA 1
ATOM 1631 C C . TYR A 1 228 ? 27.446 51.354 81.910 1.00 58.37 208 TYR A C 1
ATOM 1632 O O . TYR A 1 228 ? 27.133 52.502 82.241 1.00 58.33 208 TYR A O 1
ATOM 1641 N N . PHE A 1 229 ? 28.700 50.906 81.950 1.00 58.68 209 PHE A N 1
ATOM 1642 C CA . PHE A 1 229 ? 29.818 51.769 82.332 1.00 58.97 209 PHE A CA 1
ATOM 1643 C C . PHE A 1 229 ? 30.768 52.036 81.164 1.00 59.06 209 PHE A C 1
ATOM 1644 O O . PHE A 1 229 ? 31.213 51.099 80.494 1.00 59.12 209 PHE A O 1
ATOM 1652 N N . ALA A 1 230 ? 31.057 53.319 80.932 1.00 59.08 210 ALA A N 1
ATOM 1653 C CA . ALA A 1 230 ? 31.948 53.777 79.859 1.00 59.03 210 ALA A CA 1
ATOM 1654 C C . ALA A 1 230 ? 33.068 52.782 79.559 1.00 59.10 210 ALA A C 1
ATOM 1655 O O . ALA A 1 230 ? 33.896 52.481 80.422 1.00 59.13 210 ALA A O 1
ATOM 1657 N N . ALA A 1 231 ? 33.074 52.269 78.332 1.00 59.13 211 ALA A N 1
ATOM 1658 C CA . ALA A 1 231 ? 33.957 51.173 77.944 1.00 59.20 211 ALA A CA 1
ATOM 1659 C C . ALA A 1 231 ? 35.418 51.607 77.863 1.00 59.21 211 ALA A C 1
ATOM 1660 O O . ALA A 1 231 ? 35.892 52.049 76.817 1.00 59.34 211 ALA A O 1
ATOM 1662 N N . LEU B 2 16 ? 15.257 64.157 83.855 1.00 59.20 16 LEU B N 1
ATOM 1663 C CA . LEU B 2 16 ? 14.458 63.054 83.244 1.00 59.15 16 LEU B CA 1
ATOM 1664 C C . LEU B 2 16 ? 13.030 63.502 82.941 1.00 59.09 16 LEU B C 1
ATOM 1665 O O . LEU B 2 16 ? 12.384 64.151 83.767 1.00 59.03 16 LEU B O 1
ATOM 1670 N N . GLY B 2 17 ? 12.553 63.154 81.748 1.00 59.07 17 GLY B N 1
ATOM 1671 C CA . GLY B 2 17 ? 11.189 63.464 81.321 1.00 58.94 17 GLY B CA 1
ATOM 1672 C C . GLY B 2 17 ? 11.064 64.811 80.634 1.00 58.84 17 GLY B C 1
ATOM 1673 O O . GLY B 2 17 ? 10.599 64.896 79.494 1.00 58.85 17 GLY B O 1
ATOM 1674 N N . GLN B 2 18 ? 11.483 65.860 81.337 1.00 58.63 18 GLN B N 1
ATOM 1675 C CA . GLN B 2 18 ? 11.381 67.234 80.851 1.00 58.41 18 GLN B CA 1
ATOM 1676 C C . GLN B 2 18 ? 12.586 67.636 79.994 1.00 58.08 18 GLN B C 1
ATOM 1677 O O . GLN B 2 18 ? 12.492 68.544 79.164 1.00 58.05 18 GLN B O 1
ATOM 1683 N N . HIS B 2 19 ? 13.710 66.949 80.195 1.00 57.64 19 HIS B N 1
ATOM 1684 C CA . HIS B 2 19 ? 14.960 67.254 79.494 1.00 57.11 19 HIS B CA 1
ATOM 1685 C C . HIS B 2 19 ? 14.987 66.777 78.038 1.00 56.66 19 HIS B C 1
ATOM 1686 O O . HIS B 2 19 ? 16.007 66.899 77.356 1.00 56.65 19 HIS B O 1
ATOM 1693 N N . GLU B 2 20 ? 13.860 66.247 77.568 1.00 56.02 20 GLU B N 1
ATOM 1694 C CA . GLU B 2 20 ? 13.755 65.708 76.213 1.00 55.38 20 GLU B CA 1
ATOM 1695 C C . GLU B 2 20 ? 13.435 66.769 75.163 1.00 54.87 20 GLU B C 1
ATOM 1696 O O . GLU B 2 20 ? 13.820 66.629 74.002 1.00 54.87 20 GLU B O 1
ATOM 1702 N N . ARG B 2 21 ? 12.734 67.825 75.571 1.00 54.18 21 ARG B N 1
ATOM 1703 C CA . ARG B 2 21 ? 12.342 68.891 74.651 1.00 53.47 21 ARG B CA 1
ATOM 1704 C C . ARG B 2 21 ? 12.884 70.256 75.073 1.00 52.82 21 ARG B C 1
ATOM 1705 O O . ARG B 2 21 ? 12.187 71.058 75.698 1.00 52.83 21 ARG B O 1
ATOM 1713 N N . LYS B 2 22 ? 14.143 70.498 74.717 1.00 51.88 22 LYS B N 1
ATOM 1714 C CA . LYS B 2 22 ? 14.842 71.738 75.037 1.00 50.93 22 LYS B CA 1
ATOM 1715 C C . LYS B 2 22 ? 15.334 72.394 73.752 1.00 50.31 22 LYS B C 1
ATOM 1716 O O . LYS B 2 22 ? 15.492 71.723 72.733 1.00 50.21 22 LYS B O 1
ATOM 1722 N N . GLU B 2 23 ? 15.579 73.701 73.800 1.00 49.48 23 GLU B N 1
ATOM 1723 C CA . GLU B 2 23 ? 16.232 74.394 72.690 1.00 48.64 23 GLU B CA 1
ATOM 1724 C C . GLU B 2 23 ? 17.742 74.474 72.914 1.00 47.92 23 GLU B C 1
ATOM 1725 O O . GLU B 2 23 ? 18.242 74.143 73.992 1.00 47.82 23 GLU B O 1
ATOM 1739 N N . LEU B 2 25 ? 20.847 77.230 72.693 1.00 44.93 25 LEU B N 1
ATOM 1740 C CA . LEU B 2 25 ? 21.309 78.599 72.511 1.00 44.43 25 LEU B CA 1
ATOM 1741 C C . LEU B 2 25 ? 22.821 78.661 72.634 1.00 44.15 25 LEU B C 1
ATOM 1742 O O . LEU B 2 25 ? 23.387 78.253 73.646 1.00 44.21 25 LEU B O 1
ATOM 1747 N N . ARG B 2 26 ? 23.468 79.165 71.590 1.00 43.91 26 ARG B N 1
ATOM 1748 C CA . ARG B 2 26 ? 24.903 79.413 71.626 1.00 43.68 26 ARG B CA 1
ATOM 1749 C C . ARG B 2 26 ? 25.114 80.894 71.905 1.00 43.55 26 ARG B C 1
ATOM 1750 O O . ARG B 2 26 ? 24.572 81.749 71.201 1.00 43.52 26 ARG B O 1
ATOM 1758 N N . PHE B 2 27 ? 25.877 81.199 72.949 1.00 43.47 27 PHE B N 1
ATOM 1759 C CA . PHE B 2 27 ? 26.181 82.592 73.267 1.00 43.43 27 PHE B CA 1
ATOM 1760 C C . PHE B 2 27 ? 27.667 82.863 73.460 1.00 43.30 27 PHE B C 1
ATOM 1761 O O . PHE B 2 27 ? 28.411 82.011 73.948 1.00 43.17 27 PHE B O 1
ATOM 1769 N N . LEU B 2 28 ? 28.072 84.067 73.067 1.00 43.39 28 LEU B N 1
ATOM 1770 C CA . LEU B 2 28 ? 29.467 84.494 73.088 1.00 43.49 28 LEU B CA 1
ATOM 1771 C C . LEU B 2 28 ? 29.744 85.376 74.301 1.00 43.48 28 LEU B C 1
ATOM 1772 O O . LEU B 2 28 ? 28.889 86.156 74.720 1.00 43.51 28 LEU B O 1
ATOM 1777 N N . THR B 2 29 ? 30.939 85.242 74.866 1.00 43.57 29 THR B N 1
ATOM 1778 C CA . THR B 2 29 ? 31.352 86.076 75.990 1.00 43.53 29 THR B CA 1
ATOM 1779 C C . THR B 2 29 ? 32.468 87.020 75.564 1.00 43.66 29 THR B C 1
ATOM 1780 O O . THR B 2 29 ? 33.492 86.584 75.039 1.00 43.72 29 THR B O 1
ATOM 1784 N N . CYS B 2 30 ? 32.255 88.314 75.791 1.00 43.91 30 CYS B N 1
ATOM 1785 C CA . CYS B 2 30 ? 33.178 89.353 75.340 1.00 44.23 30 CYS B CA 1
ATOM 1786 C C . CYS B 2 30 ? 33.621 90.277 76.470 1.00 44.25 30 CYS B C 1
ATOM 1787 O O . CYS B 2 30 ? 32.794 90.834 77.195 1.00 44.32 30 CYS B O 1
ATOM 1790 N N . GLY B 2 31 ? 34.933 90.452 76.593 1.00 44.32 31 GLY B N 1
ATOM 1791 C CA . GLY B 2 31 ? 35.511 91.313 77.616 1.00 44.33 31 GLY B CA 1
ATOM 1792 C C . GLY B 2 31 ? 37.010 91.127 77.722 1.00 44.41 31 GLY B C 1
ATOM 1793 O O . GLY B 2 31 ? 37.567 90.169 77.180 1.00 44.36 31 GLY B O 1
ATOM 1794 N N . ASN B 2 32 ? 37.663 92.048 78.425 1.00 44.50 32 ASN B N 1
ATOM 1795 C CA . ASN B 2 32 ? 39.111 91.998 78.593 1.00 44.64 32 ASN B CA 1
ATOM 1796 C C . ASN B 2 32 ? 39.540 91.476 79.962 1.00 44.61 32 ASN B C 1
ATOM 1797 O O . ASN B 2 32 ? 38.704 91.211 80.824 1.00 44.69 32 ASN B O 1
ATOM 1802 N N . VAL B 2 33 ? 40.850 91.325 80.138 1.00 44.67 33 VAL B N 1
ATOM 1803 C CA . VAL B 2 33 ? 41.455 90.833 81.375 1.00 44.64 33 VAL B CA 1
ATOM 1804 C C . VAL B 2 33 ? 40.871 91.520 82.609 1.00 44.55 33 VAL B C 1
ATOM 1805 O O . VAL B 2 33 ? 40.844 92.750 82.687 1.00 44.53 33 VAL B O 1
ATOM 1809 N N . ASP B 2 34 ? 40.394 90.709 83.553 1.00 44.50 34 ASP B N 1
ATOM 1810 C CA . ASP B 2 34 ? 39.895 91.174 84.854 1.00 44.57 34 ASP B CA 1
ATOM 1811 C C . ASP B 2 34 ? 38.505 91.814 84.842 1.00 44.41 34 ASP B C 1
ATOM 1812 O O . ASP B 2 34 ? 38.112 92.436 85.827 1.00 44.57 34 ASP B O 1
ATOM 1817 N N . ASP B 2 35 ? 37.762 91.675 83.746 1.00 44.11 35 ASP B N 1
ATOM 1818 C CA . ASP B 2 35 ? 36.379 92.146 83.718 1.00 43.87 35 ASP B CA 1
ATOM 1819 C C . ASP B 2 35 ? 35.518 91.223 84.565 1.00 43.77 35 ASP B C 1
ATOM 1820 O O . ASP B 2 35 ? 34.523 91.649 85.155 1.00 43.72 35 ASP B O 1
ATOM 1825 N N . GLY B 2 36 ? 35.921 89.956 84.618 1.00 43.71 36 GLY B N 1
ATOM 1826 C CA . GLY B 2 36 ? 35.302 88.976 85.497 1.00 43.44 36 GLY B CA 1
ATOM 1827 C C . GLY B 2 36 ? 34.572 87.866 84.774 1.00 43.33 36 GLY B C 1
ATOM 1828 O O . GLY B 2 36 ? 33.608 87.319 85.306 1.00 43.24 36 GLY B O 1
ATOM 1829 N N . LYS B 2 37 ? 35.028 87.513 83.573 1.00 43.29 37 LYS B N 1
ATOM 1830 C CA . LYS B 2 37 ? 34.323 86.489 82.797 1.00 43.38 37 LYS B CA 1
ATOM 1831 C C . LYS B 2 37 ? 34.593 85.039 83.209 1.00 43.07 37 LYS B C 1
ATOM 1832 O O . LYS B 2 37 ? 33.735 84.178 83.018 1.00 42.93 37 LYS B O 1
ATOM 1838 N N . SER B 2 38 ? 35.764 84.772 83.782 1.00 42.81 38 SER B N 1
ATOM 1839 C CA . SER B 2 38 ? 36.021 83.461 84.378 1.00 42.61 38 SER B CA 1
ATOM 1840 C C . SER B 2 38 ? 35.122 83.236 85.590 1.00 42.47 38 SER B C 1
ATOM 1841 O O . SER B 2 38 ? 34.634 82.126 85.809 1.00 42.45 38 SER B O 1
ATOM 1844 N N . THR B 2 39 ? 34.907 84.298 86.363 1.00 42.24 39 THR B N 1
ATOM 1845 C CA . THR B 2 39 ? 33.992 84.263 87.498 1.00 41.99 39 THR B CA 1
ATOM 1846 C C . THR B 2 39 ? 32.547 84.110 87.021 1.00 42.03 39 THR B C 1
ATOM 1847 O O . THR B 2 39 ? 31.787 83.336 87.596 1.00 42.00 39 THR B O 1
ATOM 1851 N N . LEU B 2 40 ? 32.178 84.833 85.967 1.00 42.16 40 LEU B N 1
ATOM 1852 C CA . LEU B 2 40 ? 30.818 84.773 85.437 1.00 42.44 40 LEU B CA 1
ATOM 1853 C C . LEU B 2 40 ? 30.479 83.400 84.856 1.00 42.71 40 LEU B C 1
ATOM 1854 O O . LEU B 2 40 ? 29.465 82.805 85.229 1.00 42.75 40 LEU B O 1
ATOM 1859 N N . ILE B 2 41 ? 31.322 82.911 83.947 1.00 43.08 41 ILE B N 1
ATOM 1860 C CA . ILE B 2 41 ? 31.144 81.588 83.351 1.00 43.52 41 ILE B CA 1
ATOM 1861 C C . ILE B 2 41 ? 31.107 80.516 84.443 1.00 43.94 41 ILE B C 1
ATOM 1862 O O . ILE B 2 41 ? 30.203 79.676 84.462 1.00 43.87 41 ILE B O 1
ATOM 1867 N N . GLY B 2 42 ? 32.069 80.581 85.363 1.00 44.38 42 GLY B N 1
ATOM 1868 C CA . GLY B 2 42 ? 32.139 79.669 86.501 1.00 44.85 42 GLY B CA 1
ATOM 1869 C C . GLY B 2 42 ? 30.860 79.675 87.311 1.00 45.39 42 GLY B C 1
ATOM 1870 O O . GLY B 2 42 ? 30.374 78.621 87.720 1.00 45.37 42 GLY B O 1
ATOM 1871 N N . ARG B 2 43 ? 30.314 80.868 87.529 1.00 45.99 43 ARG B N 1
ATOM 1872 C CA . ARG B 2 43 ? 29.055 81.040 88.248 1.00 46.68 43 ARG B CA 1
ATOM 1873 C C . ARG B 2 43 ? 27.889 80.399 87.493 1.00 47.26 43 ARG B C 1
ATOM 1874 O O . ARG B 2 43 ? 27.025 79.768 88.104 1.00 47.52 43 ARG B O 1
ATOM 1882 N N . LEU B 2 44 ? 27.879 80.548 86.169 1.00 47.82 44 LEU B N 1
ATOM 1883 C CA . LEU B 2 44 ? 26.821 79.982 85.336 1.00 48.34 44 LEU B CA 1
ATOM 1884 C C . LEU B 2 44 ? 26.891 78.456 85.268 1.00 49.05 44 LEU B C 1
ATOM 1885 O O . LEU B 2 44 ? 25.883 77.779 85.483 1.00 49.12 44 LEU B O 1
ATOM 1890 N N . LEU B 2 45 ? 28.078 77.924 84.978 1.00 49.83 45 LEU B N 1
ATOM 1891 C CA . LEU B 2 45 ? 28.301 76.480 84.918 1.00 50.53 45 LEU B CA 1
ATOM 1892 C C . LEU B 2 45 ? 27.988 75.801 86.249 1.00 51.16 45 LEU B C 1
ATOM 1893 O O . LEU B 2 45 ? 27.613 74.628 86.280 1.00 51.28 45 LEU B O 1
ATOM 1898 N N . HIS B 2 46 ? 28.147 76.547 87.341 1.00 51.97 46 HIS B N 1
ATOM 1899 C CA . HIS B 2 46 ? 27.998 76.009 88.691 1.00 52.73 46 HIS B CA 1
ATOM 1900 C C . HIS B 2 46 ? 26.561 76.070 89.198 1.00 53.38 46 HIS B C 1
ATOM 1901 O O . HIS B 2 46 ? 26.028 75.065 89.670 1.00 53.52 46 HIS B O 1
ATOM 1908 N N . ASP B 2 47 ? 25.941 77.244 89.096 1.00 54.23 47 ASP B N 1
ATOM 1909 C CA . ASP B 2 47 ? 24.598 77.464 89.635 1.00 55.14 47 ASP B CA 1
ATOM 1910 C C . ASP B 2 47 ? 23.495 76.813 88.803 1.00 55.71 47 ASP B C 1
ATOM 1911 O O . ASP B 2 47 ? 22.343 76.749 89.235 1.00 55.75 47 ASP B O 1
ATOM 1916 N N . SER B 2 48 ? 23.854 76.332 87.615 1.00 56.51 48 SER B N 1
ATOM 1917 C CA . SER B 2 48 ? 22.947 75.545 86.785 1.00 57.39 48 SER B CA 1
ATOM 1918 C C . SER B 2 48 ? 22.894 74.092 87.255 1.00 58.03 48 SER B C 1
ATOM 1919 O O . SER B 2 48 ? 22.034 73.321 86.819 1.00 58.09 48 SER B O 1
ATOM 1922 N N . LYS B 2 49 ? 23.822 73.727 88.137 1.00 58.81 49 LYS B N 1
ATOM 1923 C CA . LYS B 2 49 ? 23.900 72.373 88.683 1.00 59.59 49 LYS B CA 1
ATOM 1924 C C . LYS B 2 49 ? 23.240 72.264 90.056 1.00 59.84 49 LYS B C 1
ATOM 1925 O O . LYS B 2 49 ? 22.779 71.187 90.440 1.00 59.94 49 LYS B O 1
ATOM 1939 N N . ILE B 2 51 ? 20.519 72.640 91.040 1.00 60.83 51 ILE B N 1
ATOM 1940 C CA . ILE B 2 51 ? 19.087 72.532 90.719 1.00 60.86 51 ILE B CA 1
ATOM 1941 C C . ILE B 2 51 ? 18.441 73.893 90.446 1.00 60.84 51 ILE B C 1
ATOM 1942 O O . ILE B 2 51 ? 19.067 74.788 89.876 1.00 60.79 51 ILE B O 1
ATOM 1947 N N . GLY B 2 70 ? 30.492 74.465 100.397 1.00 83.80 70 GLY B N 1
ATOM 1948 C CA . GLY B 2 70 ? 30.203 73.950 99.064 1.00 83.87 70 GLY B CA 1
ATOM 1949 C C . GLY B 2 70 ? 30.889 74.736 97.963 1.00 83.97 70 GLY B C 1
ATOM 1950 O O . GLY B 2 70 ? 30.352 74.874 96.860 1.00 83.97 70 GLY B O 1
ATOM 1951 N N . ASP B 2 71 ? 32.079 75.251 98.266 1.00 84.00 71 ASP B N 1
ATOM 1952 C CA . ASP B 2 71 ? 32.879 76.004 97.305 1.00 83.98 71 ASP B CA 1
ATOM 1953 C C . ASP B 2 71 ? 33.746 75.041 96.490 1.00 83.93 71 ASP B C 1
ATOM 1954 O O . ASP B 2 71 ? 34.967 74.994 96.648 1.00 83.89 71 ASP B O 1
ATOM 1959 N N . ASP B 2 72 ? 33.093 74.270 95.622 1.00 83.89 72 ASP B N 1
ATOM 1960 C CA . ASP B 2 72 ? 33.747 73.222 94.840 1.00 83.83 72 ASP B CA 1
ATOM 1961 C C . ASP B 2 72 ? 34.672 73.801 93.770 1.00 83.81 72 ASP B C 1
ATOM 1962 O O . ASP B 2 72 ? 34.244 74.126 92.661 1.00 83.76 72 ASP B O 1
ATOM 1967 N N . LEU B 2 75 ? 32.461 75.927 93.169 1.00 38.20 75 LEU B N 1
ATOM 1968 C CA . LEU B 2 75 ? 32.621 77.152 92.398 1.00 38.32 75 LEU B CA 1
ATOM 1969 C C . LEU B 2 75 ? 34.082 77.600 92.306 1.00 38.42 75 LEU B C 1
ATOM 1970 O O . LEU B 2 75 ? 34.554 77.960 91.222 1.00 38.27 75 LEU B O 1
ATOM 1975 N N . ALA B 2 76 ? 34.782 77.576 93.441 1.00 38.43 76 ALA B N 1
ATOM 1976 C CA . ALA B 2 76 ? 36.171 78.031 93.523 1.00 38.53 76 ALA B CA 1
ATOM 1977 C C . ALA B 2 76 ? 37.083 77.284 92.555 1.00 38.71 76 ALA B C 1
ATOM 1978 O O . ALA B 2 76 ? 37.847 77.903 91.808 1.00 38.71 76 ALA B O 1
ATOM 1980 N N . LEU B 2 77 ? 36.980 75.956 92.562 1.00 38.88 77 LEU B N 1
ATOM 1981 C CA . LEU B 2 77 ? 37.788 75.110 91.689 1.00 39.09 77 LEU B CA 1
ATOM 1982 C C . LEU B 2 77 ? 37.364 75.212 90.225 1.00 39.22 77 LEU B C 1
ATOM 1983 O O . LEU B 2 77 ? 38.197 75.070 89.328 1.00 39.21 77 LEU B O 1
ATOM 1988 N N . LEU B 2 78 ? 36.077 75.463 89.987 1.00 39.36 78 LEU B N 1
ATOM 1989 C CA . LEU B 2 78 ? 35.587 75.750 88.640 1.00 39.60 78 LEU B CA 1
ATOM 1990 C C . LEU B 2 78 ? 36.202 77.031 88.080 1.00 39.68 78 LEU B C 1
ATOM 1991 O O . LEU B 2 78 ? 36.652 77.056 86.932 1.00 39.77 78 LEU B O 1
ATOM 1996 N N . VAL B 2 79 ? 36.223 78.085 88.894 1.00 39.60 79 VAL B N 1
ATOM 1997 C CA . VAL B 2 79 ? 36.753 79.381 88.468 1.00 39.47 79 VAL B CA 1
ATOM 1998 C C . VAL B 2 79 ? 38.269 79.295 88.275 1.00 39.49 79 VAL B C 1
ATOM 1999 O O . VAL B 2 79 ? 38.815 79.896 87.346 1.00 39.39 79 VAL B O 1
ATOM 2003 N N . ASP B 2 80 ? 38.929 78.525 89.139 1.00 39.51 80 ASP B N 1
ATOM 2004 C CA . ASP B 2 80 ? 40.369 78.279 89.043 1.00 39.56 80 ASP B CA 1
ATOM 2005 C C . ASP B 2 80 ? 40.768 77.654 87.709 1.00 39.64 80 ASP B C 1
ATOM 2006 O O . ASP B 2 80 ? 41.667 78.154 87.029 1.00 39.72 80 ASP B O 1
ATOM 2011 N N . GLY B 2 81 ? 40.091 76.567 87.342 1.00 39.62 81 GLY B N 1
ATOM 2012 C CA . GLY B 2 81 ? 40.361 75.866 86.092 1.00 39.66 81 GLY B CA 1
ATOM 2013 C C . GLY B 2 81 ? 40.232 76.787 84.899 1.00 39.80 81 GLY B C 1
ATOM 2014 O O . GLY B 2 81 ? 41.092 76.801 84.016 1.00 39.82 81 GLY B O 1
ATOM 2015 N N . LEU B 2 82 ? 39.159 77.573 84.892 1.00 39.89 82 LEU B N 1
ATOM 2016 C CA . LEU B 2 82 ? 38.892 78.533 83.824 1.00 39.96 82 LEU B CA 1
ATOM 2017 C C . LEU B 2 82 ? 39.922 79.663 83.769 1.00 40.05 82 LEU B C 1
ATOM 2018 O O . LEU B 2 82 ? 40.212 80.195 82.697 1.00 40.12 82 LEU B O 1
ATOM 2023 N N . GLN B 2 83 ? 40.467 80.029 84.926 1.00 40.08 83 GLN B N 1
ATOM 2024 C CA . GLN B 2 83 ? 41.532 81.024 84.995 1.00 40.08 83 GLN B CA 1
ATOM 2025 C C . GLN B 2 83 ? 42.874 80.441 84.551 1.00 40.17 83 GLN B C 1
ATOM 2026 O O . GLN B 2 83 ? 43.783 81.183 84.181 1.00 40.30 83 GLN B O 1
ATOM 2032 N N . ALA B 2 84 ? 42.990 79.115 84.590 1.00 40.17 84 ALA B N 1
ATOM 2033 C CA . ALA B 2 84 ? 44.210 78.423 84.176 1.00 40.08 84 ALA B CA 1
ATOM 2034 C C . ALA B 2 84 ? 44.134 78.015 82.709 1.00 40.08 84 ALA B C 1
ATOM 2035 O O . ALA B 2 84 ? 44.837 78.568 81.865 1.00 40.12 84 ALA B O 1
ATOM 2037 N N . ILE B 2 90 ? 49.675 83.212 70.129 1.00 42.53 90 ILE B N 1
ATOM 2038 C CA . ILE B 2 90 ? 49.162 83.191 68.761 1.00 42.52 90 ILE B CA 1
ATOM 2039 C C . ILE B 2 90 ? 48.420 81.885 68.463 1.00 42.29 90 ILE B C 1
ATOM 2040 O O . ILE B 2 90 ? 49.028 80.816 68.371 1.00 42.40 90 ILE B O 1
ATOM 2045 N N . THR B 2 91 ? 47.101 81.987 68.324 1.00 41.95 91 THR B N 1
ATOM 2046 C CA . THR B 2 91 ? 46.250 80.818 68.110 1.00 41.67 91 THR B CA 1
ATOM 2047 C C . THR B 2 91 ? 44.912 81.197 67.462 1.00 41.35 91 THR B C 1
ATOM 2048 O O . THR B 2 91 ? 44.429 82.319 67.626 1.00 41.09 91 THR B O 1
ATOM 2052 N N . ILE B 2 92 ? 44.336 80.258 66.713 1.00 41.01 92 ILE B N 1
ATOM 2053 C CA . ILE B 2 92 ? 43.012 80.436 66.106 1.00 40.67 92 ILE B CA 1
ATOM 2054 C C . ILE B 2 92 ? 41.903 79.847 66.989 1.00 40.49 92 ILE B C 1
ATOM 2055 O O . ILE B 2 92 ? 40.738 79.780 66.589 1.00 40.46 92 ILE B O 1
ATOM 2060 N N . ASP B 2 93 ? 42.280 79.452 68.201 1.00 40.27 93 ASP B N 1
ATOM 2061 C CA . ASP B 2 93 ? 41.422 78.675 69.083 1.00 40.09 93 ASP B CA 1
ATOM 2062 C C . ASP B 2 93 ? 40.247 79.444 69.673 1.00 39.85 93 ASP B C 1
ATOM 2063 O O . ASP B 2 93 ? 40.380 80.596 70.094 1.00 39.76 93 ASP B O 1
ATOM 2068 N N . VAL B 2 94 ? 39.097 78.776 69.685 1.00 39.42 94 VAL B N 1
ATOM 2069 C CA . VAL B 2 94 ? 37.921 79.227 70.407 1.00 38.86 94 VAL B CA 1
ATOM 2070 C C . VAL B 2 94 ? 37.626 78.161 71.459 1.00 38.66 94 VAL B C 1
ATOM 2071 O O . VAL B 2 94 ? 37.658 76.962 71.164 1.00 38.47 94 VAL B O 1
ATOM 2075 N N . ALA B 2 95 ? 37.365 78.598 72.687 1.00 38.33 95 ALA B N 1
ATOM 2076 C CA . ALA B 2 95 ? 36.987 77.682 73.757 1.00 38.08 95 ALA B CA 1
ATOM 2077 C C . ALA B 2 95 ? 35.474 77.481 73.772 1.00 37.89 95 ALA B C 1
ATOM 2078 O O . ALA B 2 95 ? 34.710 78.437 73.905 1.00 37.91 95 ALA B O 1
ATOM 2080 N N . TYR B 2 96 ? 35.046 76.233 73.617 1.00 37.65 96 TYR B N 1
ATOM 2081 C CA . TYR B 2 96 ? 33.626 75.919 73.672 1.00 37.45 96 TYR B CA 1
ATOM 2082 C C . TYR B 2 96 ? 33.265 75.217 74.973 1.00 37.35 96 TYR B C 1
ATOM 2083 O O . TYR B 2 96 ? 33.819 74.170 75.305 1.00 37.24 96 TYR B O 1
ATOM 2092 N N . ARG B 2 97 ? 32.346 75.837 75.708 1.00 37.33 97 ARG B N 1
ATOM 2093 C CA . ARG B 2 97 ? 31.919 75.377 77.022 1.00 37.30 97 ARG B CA 1
ATOM 2094 C C . ARG B 2 97 ? 30.490 74.865 76.949 1.00 37.09 97 ARG B C 1
ATOM 2095 O O . ARG B 2 97 ? 29.678 75.382 76.178 1.00 37.16 97 ARG B O 1
ATOM 2103 N N . TYR B 2 98 ? 30.181 73.859 77.760 1.00 36.72 98 TYR B N 1
ATOM 2104 C CA . TYR B 2 98 ? 28.873 73.221 77.703 1.00 36.36 98 TYR B CA 1
ATOM 2105 C C . TYR B 2 98 ? 28.207 73.105 79.069 1.00 36.25 98 TYR B C 1
ATOM 2106 O O . TYR B 2 98 ? 28.823 72.659 80.037 1.00 36.21 98 TYR B O 1
ATOM 2115 N N . PHE B 2 99 ? 26.948 73.530 79.132 1.00 36.09 99 PHE B N 1
ATOM 2116 C CA . PHE B 2 99 ? 26.099 73.327 80.304 1.00 35.99 99 PHE B CA 1
ATOM 2117 C C . PHE B 2 99 ? 24.632 73.424 79.896 1.00 36.00 99 PHE B C 1
ATOM 2118 O O . PHE B 2 99 ? 24.321 73.884 78.799 1.00 35.86 99 PHE B O 1
ATOM 2126 N N . SER B 2 100 ? 23.733 72.993 80.775 1.00 36.28 100 SER B N 1
ATOM 2127 C CA . SER B 2 100 ? 22.304 73.022 80.468 1.00 36.38 100 SER B CA 1
ATOM 2128 C C . SER B 2 100 ? 21.438 73.311 81.690 1.00 36.46 100 SER B C 1
ATOM 2129 O O . SER B 2 100 ? 21.910 73.267 82.826 1.00 36.47 100 SER B O 1
ATOM 2132 N N . THR B 2 101 ? 20.176 73.638 81.430 1.00 36.66 101 THR B N 1
ATOM 2133 C CA . THR B 2 101 ? 19.141 73.686 82.457 1.00 36.93 101 THR B CA 1
ATOM 2134 C C . THR B 2 101 ? 18.029 72.719 82.043 1.00 36.91 101 THR B C 1
ATOM 2135 O O . THR B 2 101 ? 18.205 71.921 81.120 1.00 36.96 101 THR B O 1
ATOM 2139 N N . ALA B 2 102 ? 16.888 72.788 82.720 1.00 36.98 102 ALA B N 1
ATOM 2140 C CA . ALA B 2 102 ? 15.707 72.039 82.295 1.00 37.03 102 ALA B CA 1
ATOM 2141 C C . ALA B 2 102 ? 15.076 72.703 81.073 1.00 37.09 102 ALA B C 1
ATOM 2142 O O . ALA B 2 102 ? 14.401 72.045 80.280 1.00 37.05 102 ALA B O 1
ATOM 2144 N N . LYS B 2 103 ? 15.316 74.006 80.930 1.00 37.09 103 LYS B N 1
ATOM 2145 C CA . LYS B 2 103 ? 14.723 74.805 79.863 1.00 37.12 103 LYS B CA 1
ATOM 2146 C C . LYS B 2 103 ? 15.454 74.619 78.539 1.00 36.92 103 LYS B C 1
ATOM 2147 O O . LYS B 2 103 ? 14.839 74.229 77.547 1.00 36.93 103 LYS B O 1
ATOM 2153 N N . ARG B 2 104 ? 16.756 74.900 78.518 1.00 36.69 104 ARG B N 1
ATOM 2154 C CA . ARG B 2 104 ? 17.532 74.745 77.286 1.00 36.47 104 ARG B CA 1
ATOM 2155 C C . ARG B 2 104 ? 18.992 74.305 77.442 1.00 36.25 104 ARG B C 1
ATOM 2156 O O . ARG B 2 104 ? 19.534 74.265 78.546 1.00 36.38 104 ARG B O 1
ATOM 2164 N N . LYS B 2 105 ? 19.597 73.971 76.305 1.00 35.84 105 LYS B N 1
ATOM 2165 C CA . LYS B 2 105 ? 20.997 73.587 76.195 1.00 35.44 105 LYS B CA 1
ATOM 2166 C C . LYS B 2 105 ? 21.829 74.820 75.834 1.00 35.46 105 LYS B C 1
ATOM 2167 O O . LYS B 2 105 ? 21.404 75.649 75.029 1.00 35.22 105 LYS B O 1
ATOM 2173 N N . PHE B 2 106 ? 23.015 74.937 76.426 1.00 35.51 106 PHE B N 1
ATOM 2174 C CA . PHE B 2 106 ? 23.874 76.099 76.197 1.00 35.70 106 PHE B CA 1
ATOM 2175 C C . PHE B 2 106 ? 25.280 75.741 75.718 1.00 35.98 106 PHE B C 1
ATOM 2176 O O . PHE B 2 106 ? 25.935 74.858 76.277 1.00 36.22 106 PHE B O 1
ATOM 2184 N N . ILE B 2 107 ? 25.738 76.431 74.679 1.00 36.17 107 ILE B N 1
ATOM 2185 C CA . ILE B 2 107 ? 27.143 76.378 74.290 1.00 36.39 107 ILE B CA 1
ATOM 2186 C C . ILE B 2 107 ? 27.753 77.765 74.469 1.00 36.48 107 ILE B C 1
ATOM 2187 O O . ILE B 2 107 ? 27.296 78.733 73.860 1.00 36.45 107 ILE B O 1
ATOM 2192 N N . ILE B 2 108 ? 28.767 77.862 75.324 1.00 36.69 108 ILE B N 1
ATOM 2193 C CA . ILE B 2 108 ? 29.468 79.127 75.511 1.00 36.92 108 ILE B CA 1
ATOM 2194 C C . ILE B 2 108 ? 30.676 79.170 74.590 1.00 37.14 108 ILE B C 1
ATOM 2195 O O . ILE B 2 108 ? 31.532 78.284 74.633 1.00 37.11 108 ILE B O 1
ATOM 2200 N N . ALA B 2 109 ? 30.720 80.195 73.745 1.00 37.41 109 ALA B N 1
ATOM 2201 C CA . ALA B 2 109 ? 31.890 80.481 72.931 1.00 37.79 109 ALA B CA 1
ATOM 2202 C C . ALA B 2 109 ? 32.776 81.484 73.668 1.00 38.23 109 ALA B C 1
ATOM 2203 O O . ALA B 2 109 ? 32.427 82.663 73.799 1.00 38.24 109 ALA B O 1
ATOM 2205 N N . ASP B 2 110 ? 33.912 80.999 74.165 1.00 38.72 110 ASP B N 1
ATOM 2206 C CA . ASP B 2 110 ? 34.869 81.831 74.894 1.00 39.13 110 ASP B CA 1
ATOM 2207 C C . ASP B 2 110 ? 36.098 82.138 74.048 1.00 39.21 110 ASP B C 1
ATOM 2208 O O . ASP B 2 110 ? 36.703 81.239 73.460 1.00 39.26 110 ASP B O 1
ATOM 2213 N N . THR B 2 111 ? 36.456 83.418 74.011 1.00 39.32 111 THR B N 1
ATOM 2214 C CA . THR B 2 111 ? 37.586 83.915 73.230 1.00 39.58 111 THR B CA 1
ATOM 2215 C C . THR B 2 111 ? 38.203 85.108 73.963 1.00 39.51 111 THR B C 1
ATOM 2216 O O . THR B 2 111 ? 37.478 85.860 74.616 1.00 39.73 111 THR B O 1
ATOM 2220 N N . PRO B 2 112 ? 39.538 85.277 73.881 1.00 39.47 112 PRO B N 1
ATOM 2221 C CA . PRO B 2 112 ? 40.165 86.431 74.539 1.00 39.36 112 PRO B CA 1
ATOM 2222 C C . PRO B 2 112 ? 39.761 87.746 73.881 1.00 39.28 112 PRO B C 1
ATOM 2223 O O . PRO B 2 112 ? 39.468 87.772 72.684 1.00 39.44 112 PRO B O 1
ATOM 2227 N N . GLY B 2 113 ? 39.757 88.825 74.657 1.00 39.22 113 GLY B N 1
ATOM 2228 C CA . GLY B 2 113 ? 39.254 90.118 74.191 1.00 39.25 113 GLY B CA 1
ATOM 2229 C C . GLY B 2 113 ? 40.243 91.058 73.517 1.00 39.21 113 GLY B C 1
ATOM 2230 O O . GLY B 2 113 ? 39.858 92.129 73.048 1.00 39.15 113 GLY B O 1
ATOM 2231 N N . HIS B 2 114 ? 41.513 90.664 73.461 1.00 39.20 114 HIS B N 1
ATOM 2232 C CA . HIS B 2 114 ? 42.562 91.497 72.873 1.00 39.31 114 HIS B CA 1
ATOM 2233 C C . HIS B 2 114 ? 42.416 91.564 71.353 1.00 39.20 114 HIS B C 1
ATOM 2234 O O . HIS B 2 114 ? 42.040 90.572 70.728 1.00 39.23 114 HIS B O 1
ATOM 2241 N N . GLU B 2 115 ? 42.720 92.729 70.776 1.00 39.20 115 GLU B N 1
ATOM 2242 C CA . GLU B 2 115 ? 42.633 92.975 69.325 1.00 39.23 115 GLU B CA 1
ATOM 2243 C C . GLU B 2 115 ? 43.223 91.846 68.487 1.00 39.05 115 GLU B C 1
ATOM 2244 O O . GLU B 2 115 ? 42.682 91.493 67.437 1.00 38.97 115 GLU B O 1
ATOM 2250 N N . GLN B 2 116 ? 44.339 91.298 68.964 1.00 38.88 116 GLN B N 1
ATOM 2251 C CA . GLN B 2 116 ? 45.044 90.195 68.317 1.00 38.78 116 GLN B CA 1
ATOM 2252 C C . GLN B 2 116 ? 44.168 88.956 68.109 1.00 38.42 116 GLN B C 1
ATOM 2253 O O . GLN B 2 116 ? 44.460 88.123 67.249 1.00 38.35 116 GLN B O 1
ATOM 2259 N N . TYR B 2 117 ? 43.098 88.841 68.893 1.00 37.89 117 TYR B N 1
ATOM 2260 C CA . TYR B 2 117 ? 42.186 87.705 68.789 1.00 37.59 117 TYR B CA 1
ATOM 2261 C C . TYR B 2 117 ? 40.826 88.096 68.218 1.00 37.20 117 TYR B C 1
ATOM 2262 O O . TYR B 2 117 ? 39.786 87.596 68.654 1.00 37.31 117 TYR B O 1
ATOM 2271 N N . THR B 2 118 ? 40.840 88.991 67.236 1.00 36.65 118 THR B N 1
ATOM 2272 C CA . THR B 2 118 ? 39.614 89.422 66.576 1.00 36.13 118 THR B CA 1
ATOM 2273 C C . THR B 2 118 ? 39.049 88.289 65.727 1.00 35.79 118 THR B C 1
ATOM 2274 O O . THR B 2 118 ? 37.861 87.976 65.820 1.00 35.67 118 THR B O 1
ATOM 2278 N N . ARG B 2 119 ? 39.912 87.663 64.929 1.00 35.34 119 ARG B N 1
ATOM 2279 C CA . ARG B 2 119 ? 39.531 86.511 64.116 1.00 34.99 119 ARG B CA 1
ATOM 2280 C C . ARG B 2 119 ? 38.924 85.403 64.975 1.00 34.90 119 ARG B C 1
ATOM 2281 O O . ARG B 2 119 ? 37.936 84.773 64.588 1.00 34.89 119 ARG B O 1
ATOM 2289 N N . ASN B 2 120 ? 39.517 85.193 66.147 1.00 34.71 120 ASN B N 1
ATOM 2290 C CA . ASN B 2 120 ? 39.025 84.231 67.123 1.00 34.51 120 ASN B CA 1
ATOM 2291 C C . ASN B 2 120 ? 37.605 84.558 67.560 1.00 34.33 120 ASN B C 1
ATOM 2292 O O . ASN B 2 120 ? 36.745 83.676 67.604 1.00 34.41 120 ASN B O 1
ATOM 2305 N N . ALA B 2 122 ? 35.527 86.495 65.920 1.00 33.32 122 ALA B N 1
ATOM 2306 C CA . ALA B 2 122 ? 34.728 86.392 64.707 1.00 32.87 122 ALA B CA 1
ATOM 2307 C C . ALA B 2 122 ? 34.282 84.950 64.460 1.00 32.75 122 ALA B C 1
ATOM 2308 O O . ALA B 2 122 ? 33.098 84.693 64.231 1.00 32.65 122 ALA B O 1
ATOM 2310 N N . THR B 2 123 ? 35.234 84.020 64.523 1.00 32.47 123 THR B N 1
ATOM 2311 C CA . THR B 2 123 ? 34.954 82.593 64.385 1.00 32.10 123 THR B CA 1
ATOM 2312 C C . THR B 2 123 ? 33.868 82.140 65.360 1.00 31.99 123 THR B C 1
ATOM 2313 O O . THR B 2 123 ? 32.908 81.480 64.961 1.00 31.94 123 THR B O 1
ATOM 2317 N N . GLY B 2 124 ? 34.020 82.520 66.627 1.00 31.79 124 GLY B N 1
ATOM 2318 C CA . GLY B 2 124 ? 33.042 82.213 67.666 1.00 31.50 124 GLY B CA 1
ATOM 2319 C C . GLY B 2 124 ? 31.692 82.872 67.449 1.00 31.42 124 GLY B C 1
ATOM 2320 O O . GLY B 2 124 ? 30.649 82.243 67.630 1.00 31.29 124 GLY B O 1
ATOM 2321 N N . ALA B 2 125 ? 31.710 84.141 67.051 1.00 31.45 125 ALA B N 1
ATOM 2322 C CA . ALA B 2 125 ? 30.481 84.913 66.850 1.00 31.56 125 ALA B CA 1
ATOM 2323 C C . ALA B 2 125 ? 29.586 84.405 65.710 1.00 31.55 125 ALA B C 1
ATOM 2324 O O . ALA B 2 125 ? 28.382 84.654 65.714 1.00 31.34 125 ALA B O 1
ATOM 2326 N N . SER B 2 126 ? 30.176 83.691 64.753 1.00 31.76 126 SER B N 1
ATOM 2327 C CA . SER B 2 126 ? 29.475 83.246 63.542 1.00 32.07 126 SER B CA 1
ATOM 2328 C C . SER B 2 126 ? 28.307 82.283 63.773 1.00 32.50 126 SER B C 1
ATOM 2329 O O . SER B 2 126 ? 27.339 82.288 63.007 1.00 32.50 126 SER B O 1
ATOM 2332 N N . THR B 2 127 ? 28.401 81.463 64.818 1.00 32.89 127 THR B N 1
ATOM 2333 C CA . THR B 2 127 ? 27.335 80.518 65.157 1.00 33.46 127 THR B CA 1
ATOM 2334 C C . THR B 2 127 ? 26.475 80.948 66.350 1.00 33.67 127 THR B C 1
ATOM 2335 O O . THR B 2 127 ? 25.456 80.320 66.636 1.00 33.84 127 THR B O 1
ATOM 2339 N N . CYS B 2 128 ? 26.874 82.016 67.034 1.00 33.88 128 CYS B N 1
ATOM 2340 C CA . CYS B 2 128 ? 26.176 82.456 68.241 1.00 34.01 128 CYS B CA 1
ATOM 2341 C C . CYS B 2 128 ? 24.853 83.164 67.970 1.00 34.35 128 CYS B C 1
ATOM 2342 O O . CYS B 2 128 ? 24.696 83.854 66.959 1.00 34.44 128 CYS B O 1
ATOM 2345 N N . ASP B 2 129 ? 23.913 82.975 68.894 1.00 34.64 129 ASP B N 1
ATOM 2346 C CA . ASP B 2 129 ? 22.611 83.633 68.865 1.00 34.88 129 ASP B CA 1
ATOM 2347 C C . ASP B 2 129 ? 22.610 84.914 69.702 1.00 34.85 129 ASP B C 1
ATOM 2348 O O . ASP B 2 129 ? 21.845 85.839 69.426 1.00 34.71 129 ASP B O 1
ATOM 2353 N N . LEU B 2 130 ? 23.475 84.954 70.716 1.00 34.90 130 LEU B N 1
ATOM 2354 C CA . LEU B 2 130 ? 23.514 86.043 71.692 1.00 34.89 130 LEU B CA 1
ATOM 2355 C C . LEU B 2 130 ? 24.951 86.339 72.118 1.00 35.05 130 LEU B C 1
ATOM 2356 O O . LEU B 2 130 ? 25.789 85.437 72.148 1.00 35.25 130 LEU B O 1
ATOM 2361 N N . ALA B 2 131 ? 25.234 87.599 72.443 1.00 35.01 131 ALA B N 1
ATOM 2362 C CA . ALA B 2 131 ? 26.534 87.978 72.996 1.00 35.05 131 ALA B CA 1
ATOM 2363 C C . ALA B 2 131 ? 26.391 88.643 74.360 1.00 35.14 131 ALA B C 1
ATOM 2364 O O . ALA B 2 131 ? 25.536 89.509 74.549 1.00 35.31 131 ALA B O 1
ATOM 2366 N N . ILE B 2 132 ? 27.218 88.219 75.311 1.00 35.16 132 ILE B N 1
ATOM 2367 C CA . ILE B 2 132 ? 27.339 88.909 76.590 1.00 35.21 132 ILE B CA 1
ATOM 2368 C C . ILE B 2 132 ? 28.524 89.865 76.496 1.00 35.54 132 ILE B C 1
ATOM 2369 O O . ILE B 2 132 ? 29.685 89.441 76.525 1.00 35.50 132 ILE B O 1
ATOM 2374 N N . ILE B 2 133 ? 28.223 91.152 76.349 1.00 35.78 133 ILE B N 1
ATOM 2375 C CA . ILE B 2 133 ? 29.259 92.176 76.335 1.00 36.08 133 ILE B CA 1
ATOM 2376 C C . ILE B 2 133 ? 29.524 92.619 77.774 1.00 36.46 133 ILE B C 1
ATOM 2377 O O . ILE B 2 133 ? 28.708 93.315 78.393 1.00 36.44 133 ILE B O 1
ATOM 2382 N N . LEU B 2 134 ? 30.671 92.202 78.297 1.00 36.71 134 LEU B N 1
ATOM 2383 C CA . LEU B 2 134 ? 30.989 92.386 79.708 1.00 37.09 134 LEU B CA 1
ATOM 2384 C C . LEU B 2 134 ? 31.774 93.668 79.967 1.00 37.02 134 LEU B C 1
ATOM 2385 O O . LEU B 2 134 ? 32.855 93.859 79.417 1.00 36.99 134 LEU B O 1
ATOM 2390 N N . VAL B 2 135 ? 31.220 94.547 80.800 1.00 37.21 135 VAL B N 1
ATOM 2391 C CA . VAL B 2 135 ? 31.913 95.777 81.188 1.00 37.36 135 VAL B CA 1
ATOM 2392 C C . VAL B 2 135 ? 32.168 95.867 82.695 1.00 37.37 135 VAL B C 1
ATOM 2393 O O . VAL B 2 135 ? 31.379 95.371 83.507 1.00 37.50 135 VAL B O 1
ATOM 2397 N N . ASP B 2 136 ? 33.293 96.482 83.052 1.00 37.28 136 ASP B N 1
ATOM 2398 C CA . ASP B 2 136 ? 33.620 96.780 84.441 1.00 37.07 136 ASP B CA 1
ATOM 2399 C C . ASP B 2 136 ? 32.888 98.062 84.812 1.00 37.08 136 ASP B C 1
ATOM 2400 O O . ASP B 2 136 ? 32.973 99.061 84.092 1.00 37.33 136 ASP B O 1
ATOM 2405 N N . ALA B 2 137 ? 32.177 98.033 85.936 1.00 36.89 137 ALA B N 1
ATOM 2406 C CA . ALA B 2 137 ? 31.327 99.152 86.344 1.00 36.69 137 ALA B CA 1
ATOM 2407 C C . ALA B 2 137 ? 32.089 100.457 86.553 1.00 36.62 137 ALA B C 1
ATOM 2408 O O . ALA B 2 137 ? 31.532 101.537 86.363 1.00 36.81 137 ALA B O 1
ATOM 2410 N N . ARG B 2 138 ? 33.356 100.359 86.947 1.00 36.45 138 ARG B N 1
ATOM 2411 C CA . ARG B 2 138 ? 34.166 101.547 87.196 1.00 36.25 138 ARG B CA 1
ATOM 2412 C C . ARG B 2 138 ? 34.685 102.176 85.910 1.00 36.07 138 ARG B C 1
ATOM 2413 O O . ARG B 2 138 ? 34.931 103.380 85.874 1.00 36.25 138 ARG B O 1
ATOM 2421 N N . TYR B 2 139 ? 34.843 101.372 84.861 1.00 35.80 139 TYR B N 1
ATOM 2422 C CA . TYR B 2 139 ? 35.420 101.856 83.605 1.00 35.73 139 TYR B CA 1
ATOM 2423 C C . TYR B 2 139 ? 34.381 102.182 82.530 1.00 35.77 139 TYR B C 1
ATOM 2424 O O . TYR B 2 139 ? 34.605 103.059 81.689 1.00 35.67 139 TYR B O 1
ATOM 2433 N N . GLY B 2 140 ? 33.256 101.472 82.560 1.00 35.74 140 GLY B N 1
ATOM 2434 C CA . GLY B 2 140 ? 32.179 101.686 81.597 1.00 35.86 140 GLY B CA 1
ATOM 2435 C C . GLY B 2 140 ? 32.578 101.250 80.201 1.00 35.97 140 GLY B C 1
ATOM 2436 O O . GLY B 2 140 ? 33.423 100.367 80.041 1.00 36.08 140 GLY B O 1
ATOM 2437 N N . VAL B 2 141 ? 31.974 101.876 79.194 1.00 35.98 141 VAL B N 1
ATOM 2438 C CA . VAL B 2 141 ? 32.230 101.544 77.793 1.00 36.23 141 VAL B CA 1
ATOM 2439 C C . VAL B 2 141 ? 33.650 101.947 77.393 1.00 36.44 141 VAL B C 1
ATOM 2440 O O . VAL B 2 141 ? 34.016 103.120 77.462 1.00 36.48 141 VAL B O 1
ATOM 2444 N N . GLN B 2 142 ? 34.442 100.958 76.990 1.00 36.70 142 GLN B N 1
ATOM 2445 C CA . GLN B 2 142 ? 35.822 101.177 76.564 1.00 36.94 142 GLN B CA 1
ATOM 2446 C C . GLN B 2 142 ? 35.967 100.836 75.079 1.00 37.07 142 GLN B C 1
ATOM 2447 O O . GLN B 2 142 ? 34.978 100.518 74.417 1.00 37.13 142 GLN B O 1
ATOM 2453 N N . THR B 2 143 ? 37.189 100.904 74.554 1.00 37.20 143 THR B N 1
ATOM 2454 C CA . THR B 2 143 ? 37.427 100.594 73.145 1.00 37.44 143 THR B CA 1
ATOM 2455 C C . THR B 2 143 ? 37.120 99.127 72.835 1.00 37.56 143 THR B C 1
ATOM 2456 O O . THR B 2 143 ? 36.569 98.814 71.775 1.00 37.67 143 THR B O 1
ATOM 2460 N N . GLN B 2 144 ? 37.463 98.238 73.767 1.00 37.52 144 GLN B N 1
ATOM 2461 C CA . GLN B 2 144 ? 37.158 96.812 73.631 1.00 37.65 144 GLN B CA 1
ATOM 2462 C C . GLN B 2 144 ? 35.655 96.525 73.675 1.00 37.59 144 GLN B C 1
ATOM 2463 O O . GLN B 2 144 ? 35.180 95.598 73.018 1.00 37.66 144 GLN B O 1
ATOM 2469 N N . THR B 2 145 ? 34.913 97.325 74.438 1.00 37.52 145 THR B N 1
ATOM 2470 C CA . THR B 2 145 ? 33.452 97.254 74.450 1.00 37.44 145 THR B CA 1
ATOM 2471 C C . THR B 2 145 ? 32.906 97.576 73.056 1.00 37.46 145 THR B C 1
ATOM 2472 O O . THR B 2 145 ? 32.041 96.868 72.532 1.00 37.42 145 THR B O 1
ATOM 2476 N N . ARG B 2 146 ? 33.426 98.649 72.464 1.00 37.23 146 ARG B N 1
ATOM 2477 C CA . ARG B 2 146 ? 33.026 99.066 71.129 1.00 37.04 146 ARG B CA 1
ATOM 2478 C C . ARG B 2 146 ? 33.416 98.026 70.083 1.00 36.86 146 ARG B C 1
ATOM 2479 O O . ARG B 2 146 ? 32.620 97.695 69.200 1.00 36.98 146 ARG B O 1
ATOM 2487 N N . ARG B 2 147 ? 34.633 97.502 70.200 1.00 36.55 147 ARG B N 1
ATOM 2488 C CA . ARG B 2 147 ? 35.158 96.545 69.231 1.00 36.21 147 ARG B CA 1
ATOM 2489 C C . ARG B 2 147 ? 34.384 95.226 69.252 1.00 36.00 147 ARG B C 1
ATOM 2490 O O . ARG B 2 147 ? 33.989 94.723 68.196 1.00 36.04 147 ARG B O 1
ATOM 2498 N N . HIS B 2 148 ? 34.161 94.680 70.448 1.00 35.47 148 HIS B N 1
ATOM 2499 C CA . HIS B 2 148 ? 33.428 93.426 70.593 1.00 35.10 148 HIS B CA 1
ATOM 2500 C C . HIS B 2 148 ? 31.997 93.554 70.083 1.00 34.89 148 HIS B C 1
ATOM 2501 O O . HIS B 2 148 ? 31.466 92.620 69.476 1.00 35.06 148 HIS B O 1
ATOM 2508 N N . SER B 2 149 ? 31.382 94.708 70.334 1.00 34.40 149 SER B N 1
ATOM 2509 C CA . SER B 2 149 ? 30.012 94.960 69.905 1.00 34.14 149 SER B CA 1
ATOM 2510 C C . SER B 2 149 ? 29.920 94.935 68.390 1.00 33.94 149 SER B C 1
ATOM 2511 O O . SER B 2 149 ? 29.002 94.336 67.832 1.00 33.79 149 SER B O 1
ATOM 2514 N N . TYR B 2 150 ? 30.886 95.577 67.736 1.00 33.87 150 TYR B N 1
ATOM 2515 C CA . TYR B 2 150 ? 30.929 95.638 66.277 1.00 33.69 150 TYR B CA 1
ATOM 2516 C C . TYR B 2 150 ? 31.022 94.234 65.688 1.00 33.62 150 TYR B C 1
ATOM 2517 O O . TYR B 2 150 ? 30.246 93.880 64.800 1.00 33.40 150 TYR B O 1
ATOM 2526 N N . ILE B 2 151 ? 31.961 93.446 66.208 1.00 33.61 151 ILE B N 1
ATOM 2527 C CA . ILE B 2 151 ? 32.192 92.076 65.746 1.00 33.72 151 ILE B CA 1
ATOM 2528 C C . ILE B 2 151 ? 30.923 91.225 65.873 1.00 33.59 151 ILE B C 1
ATOM 2529 O O . ILE B 2 151 ? 30.530 90.541 64.926 1.00 33.38 151 ILE B O 1
ATOM 2534 N N . ALA B 2 152 ? 30.281 91.295 67.037 1.00 33.53 152 ALA B N 1
ATOM 2535 C CA . ALA B 2 152 ? 29.003 90.626 67.270 1.00 33.42 152 ALA B CA 1
ATOM 2536 C C . ALA B 2 152 ? 27.944 91.066 66.258 1.00 33.30 152 ALA B C 1
ATOM 2537 O O . ALA B 2 152 ? 27.257 90.232 65.666 1.00 33.38 152 ALA B O 1
ATOM 2539 N N . SER B 2 153 ? 27.828 92.376 66.059 1.00 33.21 153 SER B N 1
ATOM 2540 C CA . SER B 2 153 ? 26.856 92.940 65.131 1.00 33.17 153 SER B CA 1
ATOM 2541 C C . SER B 2 153 ? 27.174 92.545 63.692 1.00 33.13 153 SER B C 1
ATOM 2542 O O . SER B 2 153 ? 26.279 92.164 62.936 1.00 33.16 153 SER B O 1
ATOM 2545 N N . LEU B 2 154 ? 28.454 92.631 63.334 1.00 33.03 154 LEU B N 1
ATOM 2546 C CA . LEU B 2 154 ? 28.950 92.231 62.018 1.00 32.93 154 LEU B CA 1
ATOM 2547 C C . LEU B 2 154 ? 28.618 90.781 61.686 1.00 33.01 154 LEU B C 1
ATOM 2548 O O . LEU B 2 154 ? 28.279 90.469 60.545 1.00 33.06 154 LEU B O 1
ATOM 2553 N N . LEU B 2 155 ? 28.706 89.903 62.683 1.00 33.21 155 LEU B N 1
ATOM 2554 C CA . LEU B 2 155 ? 28.467 88.475 62.472 1.00 33.56 155 LEU B CA 1
ATOM 2555 C C . LEU B 2 155 ? 27.025 88.031 62.712 1.00 33.79 155 LEU B C 1
ATOM 2556 O O . LEU B 2 155 ? 26.744 86.836 62.815 1.00 33.87 155 LEU B O 1
ATOM 2561 N N . GLY B 2 156 ? 26.120 89.004 62.787 1.00 34.08 156 GLY B N 1
ATOM 2562 C CA . GLY B 2 156 ? 24.686 88.747 62.766 1.00 34.23 156 GLY B CA 1
ATOM 2563 C C . GLY B 2 156 ? 24.085 88.249 64.063 1.00 34.43 156 GLY B C 1
ATOM 2564 O O . GLY B 2 156 ? 23.077 87.540 64.043 1.00 34.61 156 GLY B O 1
ATOM 2565 N N . ILE B 2 157 ? 24.699 88.615 65.187 1.00 34.58 157 ILE B N 1
ATOM 2566 C CA . ILE B 2 157 ? 24.157 88.298 66.509 1.00 34.69 157 ILE B CA 1
ATOM 2567 C C . ILE B 2 157 ? 22.976 89.223 66.806 1.00 34.90 157 ILE B C 1
ATOM 2568 O O . ILE B 2 157 ? 23.140 90.439 66.912 1.00 34.99 157 ILE B O 1
ATOM 2573 N N . LYS B 2 158 ? 21.789 88.637 66.932 1.00 35.26 158 LYS B N 1
ATOM 2574 C CA . LYS B 2 158 ? 20.553 89.408 67.080 1.00 35.61 158 LYS B CA 1
ATOM 2575 C C . LYS B 2 158 ? 20.180 89.742 68.527 1.00 35.61 158 LYS B C 1
ATOM 2576 O O . LYS B 2 158 ? 19.185 90.432 68.769 1.00 35.63 158 LYS B O 1
ATOM 2582 N N . HIS B 2 159 ? 20.965 89.251 69.482 1.00 35.53 159 HIS B N 1
ATOM 2583 C CA . HIS B 2 159 ? 20.671 89.463 70.898 1.00 35.65 159 HIS B CA 1
ATOM 2584 C C . HIS B 2 159 ? 21.936 89.783 71.683 1.00 35.76 159 HIS B C 1
ATOM 2585 O O . HIS B 2 159 ? 22.854 88.964 71.759 1.00 35.81 159 HIS B O 1
ATOM 2592 N N . ILE B 2 160 ? 21.995 90.975 72.263 1.00 35.77 160 ILE B N 1
ATOM 2593 C CA . ILE B 2 160 ? 23.122 91.296 73.132 1.00 36.04 160 ILE B CA 1
ATOM 2594 C C . ILE B 2 160 ? 22.664 91.656 74.544 1.00 35.95 160 ILE B C 1
ATOM 2595 O O . ILE B 2 160 ? 21.615 92.276 74.742 1.00 36.11 160 ILE B O 1
ATOM 2600 N N . VAL B 2 161 ? 23.446 91.226 75.524 1.00 35.72 161 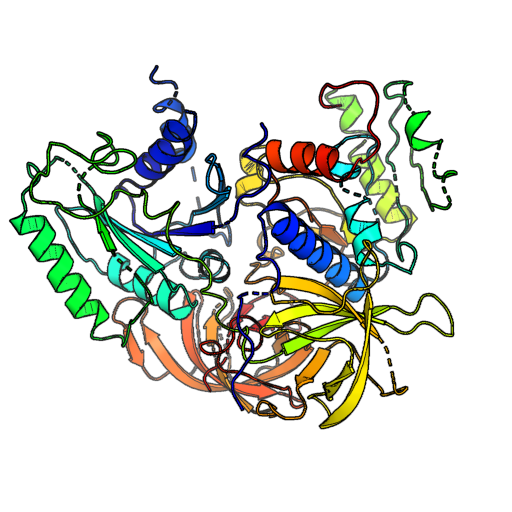VAL B N 1
ATOM 2601 C CA . VAL B 2 161 ? 23.227 91.641 76.899 1.00 35.66 161 VAL B CA 1
ATOM 2602 C C . VAL B 2 161 ? 24.495 92.291 77.436 1.00 35.36 161 VAL B C 1
ATOM 2603 O O . VAL B 2 161 ? 25.562 91.675 77.473 1.00 35.26 161 VAL B O 1
ATOM 2607 N N . VAL B 2 162 ? 24.372 93.564 77.796 1.00 35.09 162 VAL B N 1
ATOM 2608 C CA . VAL B 2 162 ? 25.478 94.308 78.370 1.00 34.96 162 VAL B CA 1
ATOM 2609 C C . VAL B 2 162 ? 25.533 93.952 79.852 1.00 34.94 162 VAL B C 1
ATOM 2610 O O . VAL B 2 162 ? 24.682 94.374 80.641 1.00 35.14 162 VAL B O 1
ATOM 2614 N N . ALA B 2 163 ? 26.519 93.137 80.212 1.00 34.56 163 ALA B N 1
ATOM 2615 C CA . ALA B 2 163 ? 26.670 92.696 81.587 1.00 34.24 163 ALA B CA 1
ATOM 2616 C C . ALA B 2 163 ? 27.585 93.666 82.316 1.00 34.03 163 ALA B C 1
ATOM 2617 O O . ALA B 2 163 ? 28.813 93.580 82.217 1.00 33.83 163 ALA B O 1
ATOM 2619 N N . ILE B 2 164 ? 26.964 94.606 83.023 1.00 33.86 164 ILE B N 1
ATOM 2620 C CA . ILE B 2 164 ? 27.691 95.617 83.785 1.00 33.64 164 ILE B CA 1
ATOM 2621 C C . ILE B 2 164 ? 28.078 95.024 85.140 1.00 33.72 164 ILE B C 1
ATOM 2622 O O . ILE B 2 164 ? 27.289 95.006 86.089 1.00 33.69 164 ILE B O 1
ATOM 2627 N N . ASN B 2 165 ? 29.305 94.513 85.193 1.00 33.72 165 ASN B N 1
ATOM 2628 C CA . ASN B 2 165 ? 29.777 93.702 86.307 1.00 33.62 165 ASN B CA 1
ATOM 2629 C C . ASN B 2 165 ? 30.458 94.539 87.390 1.00 33.48 165 ASN B C 1
ATOM 2630 O O . ASN B 2 165 ? 30.809 95.699 87.161 1.00 33.53 165 ASN B O 1
ATOM 2635 N N . LYS B 2 166 ? 30.638 93.935 88.564 1.00 33.12 166 LYS B N 1
ATOM 2636 C CA . LYS B 2 166 ? 31.272 94.576 89.715 1.00 32.67 166 LYS B CA 1
ATOM 2637 C C . LYS B 2 166 ? 30.448 95.731 90.278 1.00 32.46 166 LYS B C 1
ATOM 2638 O O . LYS B 2 166 ? 30.997 96.676 90.846 1.00 32.47 166 LYS B O 1
ATOM 2652 N N . ASP B 2 168 ? 28.728 95.499 92.759 1.00 31.61 168 ASP B N 1
ATOM 2653 C CA . ASP B 2 168 ? 28.863 95.367 94.208 1.00 31.64 168 ASP B CA 1
ATOM 2654 C C . ASP B 2 168 ? 29.869 96.370 94.759 1.00 31.71 168 ASP B C 1
ATOM 2655 O O . ASP B 2 168 ? 29.750 96.804 95.905 1.00 31.81 168 ASP B O 1
ATOM 2660 N N . LEU B 2 169 ? 30.844 96.743 93.930 1.00 31.61 169 LEU B N 1
ATOM 2661 C CA . LEU B 2 169 ? 31.901 97.668 94.333 1.00 31.47 169 LEU B CA 1
ATOM 2662 C C . LEU B 2 169 ? 31.409 99.108 94.487 1.00 31.48 169 LEU B C 1
ATOM 2663 O O . LEU B 2 169 ? 31.891 99.830 95.356 1.00 31.42 169 LEU B O 1
ATOM 2668 N N . ASN B 2 170 ? 30.453 99.520 93.656 1.00 31.55 170 ASN B N 1
ATOM 2669 C CA . ASN B 2 170 ? 29.898 100.876 93.739 1.00 31.60 170 ASN B CA 1
ATOM 2670 C C . ASN B 2 170 ? 28.657 101.012 94.632 1.00 31.65 170 ASN B C 1
ATOM 2671 O O . ASN B 2 170 ? 28.032 102.072 94.678 1.00 31.56 170 ASN B O 1
ATOM 2676 N N . GLY B 2 171 ? 28.315 99.937 95.339 1.00 31.70 171 GLY B N 1
ATOM 2677 C CA . GLY B 2 171 ? 27.157 99.925 96.229 1.00 31.75 171 GLY B CA 1
ATOM 2678 C C . GLY B 2 171 ? 25.829 99.859 95.500 1.00 31.82 171 GLY B C 1
ATOM 2679 O O . GLY B 2 171 ? 24.811 100.325 96.011 1.00 31.74 171 GLY B O 1
ATOM 2680 N N . PHE B 2 172 ? 25.845 99.259 94.311 1.00 31.99 172 PHE B N 1
ATOM 2681 C CA . PHE B 2 172 ? 24.681 99.209 93.424 1.00 32.21 172 PHE B CA 1
ATOM 2682 C C . PHE B 2 172 ? 24.086 100.600 93.189 1.00 32.24 172 PHE B C 1
ATOM 2683 O O . PHE B 2 172 ? 22.872 100.815 93.277 1.00 32.05 172 PHE B O 1
ATOM 2691 N N . ASP B 2 173 ? 24.995 101.532 92.906 1.00 32.22 173 ASP B N 1
ATOM 2692 C CA . ASP B 2 173 ? 24.689 102.885 92.473 1.00 32.19 173 ASP B CA 1
ATOM 2693 C C . ASP B 2 173 ? 23.917 102.846 91.156 1.00 32.43 173 ASP B C 1
ATOM 2694 O O . ASP B 2 173 ? 24.466 102.466 90.119 1.00 32.49 173 ASP B O 1
ATOM 2699 N N . GLU B 2 174 ? 22.645 103.230 91.202 1.00 32.71 174 GLU B N 1
ATOM 2700 C CA . GLU B 2 174 ? 21.817 103.304 89.999 1.00 33.02 174 GLU B CA 1
ATOM 2701 C C . GLU B 2 174 ? 22.368 104.322 89.000 1.00 33.24 174 GLU B C 1
ATOM 2702 O O . GLU B 2 174 ? 22.307 104.100 87.789 1.00 33.31 174 GLU B O 1
ATOM 2708 N N . ARG B 2 175 ? 22.907 105.428 89.511 1.00 33.39 175 ARG B N 1
ATOM 2709 C CA . ARG B 2 175 ? 23.446 106.486 88.656 1.00 33.65 175 ARG B CA 1
ATOM 2710 C C . ARG B 2 175 ? 24.520 105.934 87.715 1.00 33.62 175 ARG B C 1
ATOM 2711 O O . ARG B 2 175 ? 24.504 106.225 86.518 1.00 33.85 175 ARG B O 1
ATOM 2719 N N . VAL B 2 176 ? 25.421 105.113 88.250 1.00 33.54 176 VAL B N 1
ATOM 2720 C CA . VAL B 2 176 ? 26.485 104.493 87.457 1.00 33.57 176 VAL B CA 1
ATOM 2721 C C . VAL B 2 176 ? 25.912 103.592 86.361 1.00 33.82 176 VAL B C 1
ATOM 2722 O O . VAL B 2 176 ? 26.333 103.664 85.206 1.00 33.90 176 VAL B O 1
ATOM 2726 N N . PHE B 2 177 ? 24.949 102.752 86.730 1.00 33.93 177 PHE B N 1
ATOM 2727 C CA . PHE B 2 177 ? 24.277 101.868 85.786 1.00 34.17 177 PHE B CA 1
ATOM 2728 C C . PHE B 2 177 ? 23.642 102.653 84.638 1.00 34.51 177 PHE B C 1
ATOM 2729 O O . PHE B 2 177 ? 23.839 102.323 83.465 1.00 34.45 177 PHE B O 1
ATOM 2737 N N . GLU B 2 178 ? 22.889 103.693 84.991 1.00 34.89 178 GLU B N 1
ATOM 2738 C CA . GLU B 2 178 ? 22.177 104.512 84.014 1.00 35.23 178 GLU B CA 1
ATOM 2739 C C . GLU B 2 178 ? 23.146 105.272 83.115 1.00 35.18 178 GLU B C 1
ATOM 2740 O O . GLU B 2 178 ? 22.873 105.466 81.928 1.00 35.21 178 GLU B O 1
ATOM 2746 N N . SER B 2 179 ? 24.276 105.685 83.684 1.00 35.07 179 SER B N 1
ATOM 2747 C CA . SER B 2 179 ? 25.339 106.341 82.925 1.00 35.06 179 SER B CA 1
ATOM 2748 C C . SER B 2 179 ? 25.901 105.431 81.833 1.00 35.13 179 SER B C 1
ATOM 2749 O O . SER B 2 179 ? 26.068 105.857 80.690 1.00 35.17 179 SER B O 1
ATOM 2752 N N . ILE B 2 180 ? 26.179 104.181 82.196 1.00 35.25 180 ILE B N 1
ATOM 2753 C CA . ILE B 2 180 ? 26.790 103.209 81.290 1.00 35.34 180 ILE B CA 1
ATOM 2754 C C . ILE B 2 180 ? 25.810 102.739 80.212 1.00 35.63 180 ILE B C 1
ATOM 2755 O O . ILE B 2 180 ? 26.189 102.576 79.052 1.00 35.67 180 ILE B O 1
ATOM 2760 N N . LYS B 2 181 ? 24.555 102.536 80.607 1.00 35.89 181 LYS B N 1
ATOM 2761 C CA . LYS B 2 181 ? 23.486 102.151 79.688 1.00 36.03 181 LYS B CA 1
ATOM 2762 C C . LYS B 2 181 ? 23.276 103.214 78.610 1.00 36.36 181 LYS B C 1
ATOM 2763 O O . LYS B 2 181 ? 23.196 102.896 77.423 1.00 36.36 181 LYS B O 1
ATOM 2769 N N . ALA B 2 182 ? 23.206 104.474 79.031 1.00 36.79 182 ALA B N 1
ATOM 2770 C CA . ALA B 2 182 ? 22.937 105.585 78.123 1.00 37.20 182 ALA B CA 1
ATOM 2771 C C . ALA B 2 182 ? 24.035 105.775 77.081 1.00 37.53 182 ALA B C 1
ATOM 2772 O O . ALA B 2 182 ? 23.742 106.011 75.910 1.00 37.75 182 ALA B O 1
ATOM 2774 N N . ASP B 2 183 ? 25.293 105.674 77.498 1.00 37.92 183 ASP B N 1
ATOM 2775 C CA . ASP B 2 183 ? 26.391 105.939 76.575 1.00 38.35 183 ASP B CA 1
ATOM 2776 C C . ASP B 2 183 ? 26.768 104.720 75.733 1.00 38.37 183 ASP B C 1
ATOM 2777 O O . ASP B 2 183 ? 27.479 104.855 74.737 1.00 38.60 183 ASP B O 1
ATOM 2782 N N . TYR B 2 184 ? 26.285 103.541 76.127 1.00 38.30 184 TYR B N 1
ATOM 2783 C CA . TYR B 2 184 ? 26.342 102.367 75.258 1.00 38.26 184 TYR B CA 1
ATOM 2784 C C . TYR B 2 184 ? 25.275 102.484 74.169 1.00 38.44 184 TYR B C 1
ATOM 2785 O O . TYR B 2 184 ? 25.515 102.134 73.011 1.00 38.28 184 TYR B O 1
ATOM 2794 N N . LEU B 2 185 ? 24.096 102.966 74.559 1.00 38.63 185 LEU B N 1
ATOM 2795 C CA . LEU B 2 185 ? 22.993 103.176 73.628 1.00 38.73 185 LEU B CA 1
ATOM 2796 C C . LEU B 2 185 ? 23.341 104.255 72.613 1.00 39.02 185 LEU B C 1
ATOM 2797 O O . LEU B 2 185 ? 22.919 104.185 71.454 1.00 39.12 185 LEU B O 1
ATOM 2802 N N . LYS B 2 186 ? 24.116 105.244 73.056 1.00 39.24 186 LYS B N 1
ATOM 2803 C CA . LYS B 2 186 ? 24.578 106.315 72.179 1.00 39.62 186 LYS B CA 1
ATOM 2804 C C . LYS B 2 186 ? 25.561 105.764 71.153 1.00 39.69 186 LYS B C 1
ATOM 2805 O O . LYS B 2 186 ? 25.511 106.128 69.977 1.00 39.58 186 LYS B O 1
ATOM 2811 N N . PHE B 2 187 ? 26.444 104.880 71.611 1.00 39.89 187 PHE B N 1
ATOM 2812 C C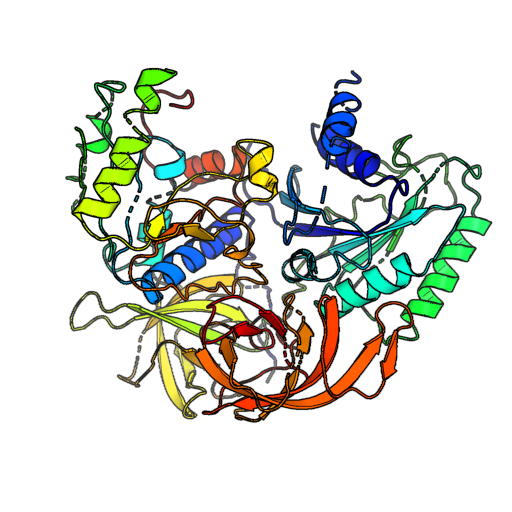A . PHE B 2 187 ? 27.371 104.183 70.728 1.00 40.28 187 PHE B CA 1
ATOM 2813 C C . PHE B 2 187 ? 26.626 103.294 69.731 1.00 40.63 187 PHE B C 1
ATOM 2814 O O . PHE B 2 187 ? 26.924 103.311 68.536 1.00 40.63 187 PHE B O 1
ATOM 2822 N N . ALA B 2 188 ? 25.655 102.533 70.229 1.00 41.11 188 ALA B N 1
ATOM 2823 C CA . ALA B 2 188 ? 24.859 101.633 69.396 1.00 41.69 188 ALA B CA 1
ATOM 2824 C C . ALA B 2 188 ? 24.106 102.387 68.303 1.00 42.11 188 ALA B C 1
ATOM 2825 O O . ALA B 2 188 ? 23.955 101.889 67.187 1.00 42.15 188 ALA B O 1
ATOM 2827 N N . GLU B 2 189 ? 23.649 103.590 68.637 1.00 42.68 189 GLU B N 1
ATOM 2828 C CA . GLU B 2 189 ? 22.911 104.444 67.714 1.00 43.35 189 GLU B CA 1
ATOM 2829 C C . GLU B 2 189 ? 23.775 104.833 66.514 1.00 43.86 189 GLU B C 1
ATOM 2830 O O . GLU B 2 189 ? 23.274 104.965 65.394 1.00 43.82 189 GLU B O 1
ATOM 2836 N N . GLY B 2 190 ? 25.073 105.002 66.756 1.00 44.43 190 GLY B N 1
ATOM 2837 C CA . GLY B 2 190 ? 26.019 105.365 65.707 1.00 45.13 190 GLY B CA 1
ATOM 2838 C C . GLY B 2 190 ? 26.702 104.180 65.048 1.00 45.68 190 GLY B C 1
ATOM 2839 O O . GLY B 2 190 ? 27.893 104.238 64.751 1.00 45.89 190 GLY B O 1
ATOM 2840 N N . ILE B 2 191 ? 25.954 103.098 64.844 1.00 46.17 191 ILE B N 1
ATOM 2841 C CA . ILE B 2 191 ? 26.420 101.940 64.078 1.00 46.65 191 ILE B CA 1
ATOM 2842 C C . ILE B 2 191 ? 25.260 101.408 63.244 1.00 46.92 191 ILE B C 1
ATOM 2843 O O . ILE B 2 191 ? 25.442 100.532 62.392 1.00 47.00 191 ILE B O 1
ATOM 2848 N N . ALA B 2 192 ? 24.072 101.956 63.498 1.00 47.26 192 ALA B N 1
ATOM 2849 C CA . ALA B 2 192 ? 22.808 101.372 63.051 1.00 47.53 192 ALA B CA 1
ATOM 2850 C C . ALA B 2 192 ? 22.658 99.981 63.669 1.00 47.59 192 ALA B C 1
ATOM 2851 O O . ALA B 2 192 ? 22.044 99.084 63.086 1.00 47.80 192 ALA B O 1
ATOM 2853 N N . PHE B 2 193 ? 23.238 99.826 64.857 1.00 47.67 193 PHE B N 1
ATOM 2854 C CA . PHE B 2 193 ? 23.236 98.568 65.600 1.00 47.77 193 PHE B CA 1
ATOM 2855 C C . PHE B 2 193 ? 21.876 98.378 66.261 1.00 47.64 193 PHE B C 1
ATOM 2856 O O . PHE B 2 193 ? 21.641 98.833 67.387 1.00 47.61 193 PHE B O 1
ATOM 2864 N N . LYS B 2 194 ? 20.987 97.711 65.528 1.00 47.32 194 LYS B N 1
ATOM 2865 C CA . LYS B 2 194 ? 19.623 97.456 65.970 1.00 46.91 194 LYS B CA 1
ATOM 2866 C C . LYS B 2 194 ? 19.391 95.943 66.046 1.00 46.31 194 LYS B C 1
ATOM 2867 O O . LYS B 2 194 ? 18.835 95.349 65.120 1.00 46.29 194 LYS B O 1
ATOM 2873 N N . PRO B 2 195 ? 19.840 95.309 67.144 1.00 45.77 195 PRO B N 1
ATOM 2874 C CA . PRO B 2 195 ? 19.533 93.896 67.320 1.00 45.27 195 PRO B CA 1
ATOM 2875 C C . PRO B 2 195 ? 18.120 93.750 67.870 1.00 44.76 195 PRO B C 1
ATOM 2876 O O . PRO B 2 195 ? 17.552 94.723 68.373 1.00 44.68 195 PRO B O 1
ATOM 2880 N N . THR B 2 196 ? 17.558 92.550 67.773 1.00 44.16 196 THR B N 1
ATOM 2881 C CA . THR B 2 196 ? 16.174 92.326 68.186 1.00 43.57 196 THR B CA 1
ATOM 2882 C C . THR B 2 196 ? 15.958 92.460 69.696 1.00 43.01 196 THR B C 1
ATOM 2883 O O . THR B 2 196 ? 14.879 92.858 70.132 1.00 43.00 196 THR B O 1
ATOM 2887 N N . THR B 2 197 ? 16.979 92.145 70.489 1.00 42.37 197 THR B N 1
ATOM 2888 C CA . THR B 2 197 ? 16.937 92.425 71.925 1.00 41.94 197 THR B CA 1
ATOM 2889 C C . THR B 2 197 ? 18.256 92.993 72.438 1.00 41.56 197 THR B C 1
ATOM 2890 O O . THR B 2 197 ? 19.337 92.493 72.115 1.00 41.53 197 THR B O 1
ATOM 2902 N N . ALA B 2 199 ? 19.671 94.139 76.252 1.00 39.01 199 ALA B N 1
ATOM 2903 C CA . ALA B 2 199 ? 19.401 94.188 77.684 1.00 38.32 199 ALA B CA 1
ATOM 2904 C C . ALA B 2 199 ? 20.603 94.693 78.470 1.00 37.80 199 ALA B C 1
ATOM 2905 O O . ALA B 2 199 ? 21.751 94.408 78.123 1.00 37.80 199 ALA B O 1
ATOM 2907 N N . PHE B 2 200 ? 20.325 95.450 79.526 1.00 37.10 200 PHE B N 1
ATOM 2908 C CA . PHE B 2 200 ? 21.360 95.923 80.436 1.00 36.44 200 PHE B CA 1
ATOM 2909 C C . PHE B 2 200 ? 21.122 95.338 81.823 1.00 35.89 200 PHE B C 1
ATOM 2910 O O . PHE B 2 200 ? 20.092 95.592 82.448 1.00 35.77 200 PHE B O 1
ATOM 2918 N N . VAL B 2 201 ? 22.069 94.527 82.284 1.00 35.38 201 VAL B N 1
ATOM 2919 C CA . VAL B 2 201 ? 21.953 93.867 83.581 1.00 34.77 201 VAL B CA 1
ATOM 2920 C C . VAL B 2 201 ? 23.054 94.330 84.529 1.00 34.36 201 VAL B C 1
ATOM 2921 O O . VAL B 2 201 ? 24.238 94.221 84.203 1.00 34.13 201 VAL B O 1
ATOM 2925 N N . PRO B 2 202 ? 22.659 94.868 85.697 1.00 34.11 202 PRO B N 1
ATOM 2926 C CA . PRO B 2 202 ? 23.608 95.188 86.754 1.00 34.03 202 PRO B CA 1
ATOM 2927 C C . PRO B 2 202 ? 23.834 93.945 87.599 1.00 34.09 202 PRO B C 1
ATOM 2928 O O . PRO B 2 202 ? 22.882 93.379 88.151 1.00 34.12 202 PRO B O 1
ATOM 2940 N N . SER B 2 204 ? 26.845 91.211 89.919 1.00 33.88 204 SER B N 1
ATOM 2941 C CA . SER B 2 204 ? 28.117 90.908 90.545 1.00 34.05 204 SER B CA 1
ATOM 2942 C C . SER B 2 204 ? 28.393 89.434 90.291 1.00 34.24 204 SER B C 1
ATOM 2943 O O . SER B 2 204 ? 27.758 88.566 90.886 1.00 34.43 204 SER B O 1
ATOM 2946 N N . ALA B 2 205 ? 29.321 89.157 89.382 1.00 34.45 205 ALA B N 1
ATOM 2947 C CA . ALA B 2 205 ? 29.722 87.789 89.078 1.00 34.68 205 ALA B CA 1
ATOM 2948 C C . ALA B 2 205 ? 30.260 87.114 90.335 1.00 34.90 205 ALA B C 1
ATOM 2949 O O . ALA B 2 205 ? 29.944 85.954 90.612 1.00 34.93 205 ALA B O 1
ATOM 2951 N N . LEU B 2 206 ? 31.045 87.869 91.099 1.00 35.17 206 LEU B N 1
ATOM 2952 C CA . LEU B 2 206 ? 31.639 87.396 92.344 1.00 35.56 206 LEU B CA 1
ATOM 2953 C C . LEU B 2 206 ? 30.604 87.020 93.405 1.00 35.80 206 LEU B C 1
ATOM 2954 O O . LEU B 2 206 ? 30.730 85.980 94.055 1.00 35.99 206 LEU B O 1
ATOM 2959 N N . LYS B 2 207 ? 29.592 87.867 93.577 1.00 35.97 207 LYS B N 1
ATOM 2960 C CA . LYS B 2 207 ? 28.629 87.706 94.665 1.00 36.10 207 LYS B CA 1
ATOM 2961 C C . LYS B 2 207 ? 27.358 86.986 94.231 1.00 36.33 207 LYS B C 1
ATOM 2962 O O . LYS B 2 207 ? 26.639 86.442 95.069 1.00 36.37 207 LYS B O 1
ATOM 2968 N N . GLY B 2 208 ? 27.083 86.989 92.929 1.00 36.49 208 GLY B N 1
ATOM 2969 C CA . GLY B 2 208 ? 25.929 86.277 92.378 1.00 36.90 208 GLY B CA 1
ATOM 2970 C C . GLY B 2 208 ? 24.724 87.145 92.055 1.00 37.16 208 GLY B C 1
ATOM 2971 O O . GLY B 2 208 ? 23.729 86.656 91.516 1.00 37.27 208 GLY B O 1
ATOM 2972 N N . ASP B 2 209 ? 24.815 88.431 92.381 1.00 37.37 209 ASP B N 1
ATOM 2973 C CA . ASP B 2 209 ? 23.712 89.367 92.200 1.00 37.59 209 ASP B CA 1
ATOM 2974 C C . ASP B 2 209 ? 23.265 89.420 90.747 1.00 37.99 209 ASP B C 1
ATOM 2975 O O . ASP B 2 209 ? 24.076 89.658 89.852 1.00 38.18 209 ASP B O 1
ATOM 2980 N N . ASN B 2 210 ? 21.975 89.177 90.525 1.00 38.33 210 ASN B N 1
ATOM 2981 C CA . ASN B 2 210 ? 21.361 89.234 89.197 1.00 38.59 210 ASN B CA 1
ATOM 2982 C C . ASN B 2 210 ? 21.998 88.323 88.148 1.00 38.84 210 ASN B C 1
ATOM 2983 O O . ASN B 2 210 ? 21.789 88.512 86.947 1.00 38.79 210 ASN B O 1
ATOM 2988 N N . VAL B 2 211 ? 22.771 87.339 88.603 1.00 39.13 211 VAL B N 1
ATOM 2989 C CA . VAL B 2 211 ? 23.375 86.371 87.693 1.00 39.48 211 VAL B CA 1
ATOM 2990 C C . VAL B 2 211 ? 22.386 85.238 87.421 1.00 39.93 211 VAL B C 1
ATOM 2991 O O . VAL B 2 211 ? 21.997 85.019 86.276 1.00 39.92 211 VAL B O 1
ATOM 2995 N N . VAL B 2 212 ? 21.979 84.531 88.473 1.00 40.45 212 VAL B N 1
ATOM 2996 C CA . VAL B 2 212 ? 20.962 83.490 88.351 1.00 40.84 212 VAL B CA 1
ATOM 2997 C C . VAL B 2 212 ? 19.643 83.974 88.946 1.00 41.38 212 VAL B C 1
ATOM 2998 O O . VAL B 2 212 ? 18.622 84.007 88.257 1.00 41.69 212 VAL B O 1
ATOM 3002 N N . ASN B 2 213 ? 19.671 84.358 90.218 1.00 41.97 213 ASN B N 1
ATOM 3003 C CA . ASN B 2 213 ? 18.484 84.881 90.886 1.00 42.50 213 ASN B CA 1
ATOM 3004 C C . ASN B 2 213 ? 18.531 86.404 90.898 1.00 42.60 213 ASN B C 1
ATOM 3005 O O . ASN B 2 213 ? 19.613 86.993 90.858 1.00 42.71 213 ASN B O 1
ATOM 3010 N N . LYS B 2 214 ? 17.361 87.038 90.934 1.00 42.80 214 LYS B N 1
ATOM 3011 C CA . LYS B 2 214 ? 17.273 88.495 91.042 1.00 42.91 214 LYS B CA 1
ATOM 3012 C C . LYS B 2 214 ? 17.821 88.972 92.388 1.00 42.81 214 LYS B C 1
ATOM 3013 O O . LYS B 2 214 ? 17.705 88.270 93.393 1.00 43.03 214 LYS B O 1
ATOM 3019 N N . SER B 2 215 ? 18.416 90.162 92.399 1.00 42.63 215 SER B N 1
ATOM 3020 C CA . SER B 2 215 ? 19.100 90.675 93.588 1.00 42.41 215 SER B CA 1
ATOM 3021 C C . SER B 2 215 ? 18.256 91.655 94.396 1.00 42.35 215 SER B C 1
ATOM 3022 O O . SER B 2 215 ? 17.532 92.482 93.837 1.00 42.35 215 SER B O 1
ATOM 3025 N N . GLU B 2 216 ? 18.370 91.555 95.717 1.00 42.21 216 GLU B N 1
ATOM 3026 C CA . GLU B 2 216 ? 17.744 92.509 96.629 1.00 42.13 216 GLU B CA 1
ATOM 3027 C C . GLU B 2 216 ? 18.587 93.776 96.771 1.00 41.72 216 GLU B C 1
ATOM 3028 O O . GLU B 2 216 ? 18.115 94.793 97.281 1.00 41.65 216 GLU B O 1
ATOM 3034 N N . ARG B 2 217 ? 19.829 93.703 96.299 1.00 41.38 217 ARG B N 1
ATOM 3035 C CA . ARG B 2 217 ? 20.754 94.832 96.326 1.00 41.01 217 ARG B CA 1
ATOM 3036 C C . ARG B 2 217 ? 20.418 95.884 95.270 1.00 40.70 217 ARG B C 1
ATOM 3037 O O . ARG B 2 217 ? 20.992 96.973 95.273 1.00 40.67 217 ARG B O 1
ATOM 3045 N N . SER B 2 218 ? 19.495 95.560 94.368 1.00 40.29 218 SER B N 1
ATOM 3046 C CA . SER B 2 218 ? 19.054 96.514 93.355 1.00 39.87 218 SER B CA 1
ATOM 3047 C C . SER B 2 218 ? 17.532 96.526 93.196 1.00 39.60 218 SER B C 1
ATOM 3048 O O . SER B 2 218 ? 17.004 95.966 92.232 1.00 39.68 218 SER B O 1
ATOM 3051 N N . PRO B 2 219 ? 16.819 97.173 94.139 1.00 39.31 219 PRO B N 1
ATOM 3052 C CA . PRO B 2 219 ? 15.362 97.284 94.037 1.00 39.03 219 PRO B CA 1
ATOM 3053 C C . PRO B 2 219 ? 14.941 98.126 92.835 1.00 38.78 219 PRO B C 1
ATOM 3054 O O . PRO B 2 219 ? 13.846 97.948 92.308 1.00 38.82 219 PRO B O 1
ATOM 3058 N N . TRP B 2 220 ? 15.827 99.022 92.410 1.00 38.60 220 TRP B N 1
ATOM 3059 C CA . TRP B 2 220 ? 15.594 99.911 91.273 1.00 38.39 220 TRP B CA 1
ATOM 3060 C C . TRP B 2 220 ? 15.681 99.192 89.928 1.00 38.28 220 TRP B C 1
ATOM 3061 O O . TRP B 2 220 ? 15.374 99.777 88.889 1.00 38.14 220 TRP B O 1
ATOM 3072 N N . TYR B 2 221 ? 16.111 97.932 89.950 1.00 38.29 221 TYR B N 1
ATOM 3073 C CA . TYR B 2 221 ? 16.225 97.131 88.734 1.00 38.45 221 TYR B CA 1
ATOM 3074 C C . TYR B 2 221 ? 14.976 96.282 88.507 1.00 38.58 221 TYR B C 1
ATOM 3075 O O . TYR B 2 221 ? 14.672 95.384 89.297 1.00 38.71 221 TYR B O 1
ATOM 3084 N N . ALA B 2 222 ? 14.259 96.578 87.425 1.00 38.65 222 ALA B N 1
ATOM 3085 C CA . ALA B 2 222 ? 13.014 95.882 87.099 1.00 38.84 222 ALA B CA 1
ATOM 3086 C C . ALA B 2 222 ? 13.213 94.786 86.052 1.00 38.91 222 ALA B C 1
ATOM 3087 O O . ALA B 2 222 ? 12.303 93.999 85.785 1.00 38.88 222 ALA B O 1
ATOM 3089 N N . GLY B 2 223 ? 14.407 94.738 85.468 1.00 39.05 223 GLY B N 1
ATOM 3090 C CA . GLY B 2 223 ? 14.724 93.751 84.440 1.00 39.16 223 GLY B CA 1
ATOM 3091 C C . GLY B 2 223 ? 14.950 92.354 84.985 1.00 39.15 223 GLY B C 1
ATOM 3092 O O . GLY B 2 223 ? 15.048 92.146 86.196 1.00 38.88 223 GLY B O 1
ATOM 3093 N N . GLN B 2 224 ? 15.028 91.388 84.080 1.00 39.43 224 GLN B N 1
ATOM 3094 C CA . GLN B 2 224 ? 15.306 90.013 84.473 1.00 39.65 224 GLN B CA 1
ATOM 3095 C C . GLN B 2 224 ? 16.803 89.764 84.629 1.00 39.76 224 GLN B C 1
ATOM 3096 O O . GLN B 2 224 ? 17.631 90.493 84.073 1.00 39.73 224 GLN B O 1
ATOM 3102 N N . SER B 2 225 ? 17.139 88.743 85.412 1.00 39.89 225 SER B N 1
ATOM 3103 C CA . SER B 2 225 ? 18.524 88.335 85.594 1.00 40.12 225 SER B CA 1
ATOM 3104 C C . SER B 2 225 ? 19.074 87.720 84.313 1.00 40.31 225 SER B C 1
ATOM 3105 O O . SER B 2 225 ? 18.315 87.330 83.423 1.00 40.27 225 SER B O 1
ATOM 3108 N N . LEU B 2 226 ? 20.399 87.634 84.223 1.00 40.73 226 LEU B N 1
ATOM 3109 C CA . LEU B 2 226 ? 21.023 86.735 83.261 1.00 41.13 226 LEU B CA 1
ATOM 3110 C C . LEU B 2 226 ? 20.465 85.348 83.573 1.00 41.37 226 LEU B C 1
ATOM 3111 O O . LEU B 2 226 ? 19.923 85.129 84.660 1.00 41.85 226 LEU B O 1
ATOM 3124 N N . GLU B 2 228 ? 17.772 84.037 83.229 1.00 41.68 228 GLU B N 1
ATOM 3125 C CA . GLU B 2 228 ? 16.368 84.297 82.915 1.00 41.64 228 GLU B CA 1
ATOM 3126 C C . GLU B 2 228 ? 16.242 84.805 81.483 1.00 41.58 228 GLU B C 1
ATOM 3127 O O . GLU B 2 228 ? 15.316 84.429 80.767 1.00 41.67 228 GLU B O 1
ATOM 3133 N N . ILE B 2 229 ? 17.180 85.654 81.073 1.00 41.42 229 ILE B N 1
ATOM 3134 C CA . ILE B 2 229 ? 17.292 86.067 79.680 1.00 41.38 229 ILE B CA 1
ATOM 3135 C C . ILE B 2 229 ? 17.707 84.867 78.837 1.00 41.55 229 ILE B C 1
ATOM 3136 O O . ILE B 2 229 ? 17.026 84.514 77.875 1.00 41.51 229 ILE B O 1
ATOM 3141 N N . LEU B 2 230 ? 18.810 84.232 79.231 1.00 41.77 230 LEU B N 1
ATOM 3142 C CA . LEU B 2 230 ? 19.392 83.111 78.494 1.00 41.99 230 LEU B CA 1
ATOM 3143 C C . LEU B 2 230 ? 18.413 81.963 78.257 1.00 42.21 230 LEU B C 1
ATOM 3144 O O . LEU B 2 230 ? 18.500 81.268 77.243 1.00 42.33 230 LEU B O 1
ATOM 3149 N N . GLU B 2 231 ? 17.481 81.775 79.185 1.00 42.32 231 GLU B N 1
ATOM 3150 C CA . GLU B 2 231 ? 16.472 80.734 79.052 1.00 42.56 231 GLU B CA 1
ATOM 3151 C C . GLU B 2 231 ? 15.255 81.172 78.243 1.00 42.50 231 GLU B C 1
ATOM 3152 O O . GLU B 2 231 ? 14.618 80.340 77.596 1.00 42.55 231 GLU B O 1
ATOM 3158 N N . THR B 2 232 ? 14.927 82.462 78.277 1.00 42.41 232 THR B N 1
ATOM 3159 C CA . THR B 2 232 ? 13.650 82.919 77.716 1.00 42.37 232 THR B CA 1
ATOM 3160 C C . THR B 2 232 ? 13.707 83.627 76.360 1.00 42.59 232 THR B C 1
ATOM 3161 O O . THR B 2 232 ? 12.689 83.698 75.668 1.00 42.60 232 THR B O 1
ATOM 3165 N N . VAL B 2 233 ? 14.870 84.150 75.974 1.00 42.85 233 VAL B N 1
ATOM 3166 C CA . VAL B 2 233 ? 14.978 84.830 74.680 1.00 43.13 233 VAL B CA 1
ATOM 3167 C C . VAL B 2 233 ? 14.538 83.929 73.537 1.00 43.31 233 VAL B C 1
ATOM 3168 O O . VAL B 2 233 ? 15.022 82.804 73.395 1.00 43.22 233 VAL B O 1
ATOM 3172 N N . GLU B 2 234 ? 13.597 84.435 72.747 1.00 43.70 234 GLU B N 1
ATOM 3173 C CA . GLU B 2 234 ? 13.077 83.719 71.591 1.00 44.35 234 GLU B CA 1
ATOM 3174 C C . GLU B 2 234 ? 14.161 83.599 70.531 1.00 44.42 234 GLU B C 1
ATOM 3175 O O . GLU B 2 234 ? 14.760 84.599 70.132 1.00 44.47 234 GLU B O 1
ATOM 3181 N N . ILE B 2 235 ? 14.427 82.372 70.096 1.00 44.64 235 ILE B N 1
ATOM 3182 C CA . ILE B 2 235 ? 15.449 82.142 69.077 1.00 44.82 235 ILE B CA 1
ATOM 3183 C C . ILE B 2 235 ? 14.832 81.845 67.704 1.00 44.81 235 ILE B C 1
ATOM 3184 O O . ILE B 2 235 ? 15.439 81.172 66.873 1.00 44.83 235 ILE B O 1
ATOM 3189 N N . ALA B 2 236 ? 13.622 82.352 67.473 1.00 44.96 236 ALA B N 1
ATOM 3190 C CA . ALA B 2 236 ? 13.032 82.382 66.131 1.00 44.90 236 ALA B CA 1
ATOM 3191 C C . ALA B 2 236 ? 13.714 83.476 65.306 1.00 44.91 236 ALA B C 1
ATOM 3192 O O . ALA B 2 236 ? 13.118 84.062 64.400 1.00 44.85 236 ALA B O 1
ATOM 3194 N N . SER B 2 237 ? 14.974 83.743 65.647 1.00 44.85 237 SER B N 1
ATOM 3195 C CA . SER B 2 237 ? 15.810 84.704 64.941 1.00 44.79 237 SER B CA 1
ATOM 3196 C C . SER B 2 237 ? 16.213 84.184 63.564 1.00 44.85 237 SER B C 1
ATOM 3197 O O . SER B 2 237 ? 16.551 84.969 62.676 1.00 44.83 237 SER B O 1
ATOM 3200 N N . ASP B 2 238 ? 16.184 82.865 63.388 1.00 44.95 238 ASP B N 1
ATOM 3201 C CA . ASP B 2 238 ? 16.346 82.284 62.057 1.00 45.11 238 ASP B CA 1
ATOM 3202 C C . ASP B 2 238 ? 15.112 82.645 61.232 1.00 44.93 238 ASP B C 1
ATOM 3203 O O . ASP B 2 238 ? 14.426 81.786 60.678 1.00 44.92 238 ASP B O 1
ATOM 3208 N N . ARG B 2 239 ? 14.869 83.954 61.169 1.00 44.79 239 ARG B N 1
ATOM 3209 C CA . ARG B 2 239 ? 13.689 84.570 60.564 1.00 44.49 239 ARG B CA 1
ATOM 3210 C C . ARG B 2 239 ? 13.253 83.901 59.275 1.00 44.11 239 ARG B C 1
ATOM 3211 O O . ARG B 2 239 ? 12.063 83.898 58.938 1.00 44.29 239 ARG B O 1
ATOM 3219 N N . ASN B 2 240 ? 14.229 83.350 58.560 1.00 43.22 240 ASN B N 1
ATOM 3220 C CA . ASN B 2 240 ? 13.996 82.804 57.240 1.00 42.35 240 ASN B CA 1
ATOM 3221 C C . ASN B 2 240 ? 13.100 81.571 57.284 1.00 41.58 240 ASN B C 1
ATOM 3222 O O . ASN B 2 240 ? 13.558 80.430 57.215 1.00 41.43 240 ASN B O 1
ATOM 3224 N N . TYR B 2 241 ? 11.813 81.846 57.465 1.00 40.65 241 TYR B N 1
ATOM 3225 C CA . TYR B 2 241 ? 10.739 80.899 57.228 1.00 39.89 241 TYR B CA 1
ATOM 3226 C C . TYR B 2 241 ? 10.013 81.376 55.974 1.00 39.39 241 TYR B C 1
ATOM 3227 O O . TYR B 2 241 ? 9.105 80.710 55.468 1.00 39.44 241 TYR B O 1
ATOM 3236 N N . THR B 2 242 ? 10.440 82.537 55.478 1.00 38.66 242 THR B N 1
ATOM 3237 C CA . THR B 2 242 ? 9.761 83.240 54.393 1.00 37.87 242 THR B CA 1
ATOM 3238 C C . THR B 2 242 ? 10.359 82.931 53.024 1.00 37.24 242 THR B C 1
ATOM 3239 O O . THR B 2 242 ? 9.638 82.873 52.031 1.00 37.27 242 THR B O 1
ATOM 3243 N N . ASP B 2 243 ? 11.671 82.736 52.968 1.00 36.56 243 ASP B N 1
ATOM 3244 C CA . ASP B 2 243 ? 12.336 82.461 51.693 1.00 36.03 243 ASP B CA 1
ATOM 3245 C C . ASP B 2 243 ? 13.196 81.197 51.688 1.00 35.32 243 ASP B C 1
ATOM 3246 O O . ASP B 2 243 ? 14.229 81.124 52.352 1.00 35.22 243 ASP B O 1
ATOM 3251 N N . LEU B 2 244 ? 12.745 80.212 50.918 1.00 34.51 244 LEU B N 1
ATOM 3252 C CA . LEU B 2 244 ? 13.430 78.934 50.781 1.00 33.89 244 LEU B CA 1
ATOM 3253 C C . LEU B 2 244 ? 14.805 79.084 50.137 1.00 33.52 244 LEU B C 1
ATOM 3254 O O . LEU B 2 244 ? 14.933 79.638 49.045 1.00 33.30 244 LEU B O 1
ATOM 3259 N N . ARG B 2 245 ? 15.826 78.599 50.838 1.00 33.04 245 ARG B N 1
ATOM 3260 C CA . ARG B 2 245 ? 17.156 78.422 50.264 1.00 32.39 245 ARG B CA 1
ATOM 3261 C C . ARG B 2 245 ? 17.656 77.032 50.644 1.00 32.23 245 ARG B C 1
ATOM 3262 O O . ARG B 2 245 ? 17.854 76.730 51.825 1.00 32.35 245 ARG B O 1
ATOM 3270 N N . PHE B 2 246 ? 17.828 76.177 49.641 1.00 31.78 246 PHE B N 1
ATOM 3271 C CA . PHE B 2 246 ? 18.338 74.830 49.864 1.00 31.28 246 PHE B CA 1
ATOM 3272 C C . PHE B 2 246 ? 19.643 74.620 49.095 1.00 30.82 246 PHE B C 1
ATOM 3273 O O . PHE B 2 246 ? 19.625 74.323 47.899 1.00 30.74 246 PHE B O 1
ATOM 3281 N N . PRO B 2 247 ? 20.785 74.807 49.776 1.00 30.45 247 PRO B N 1
ATOM 3282 C CA . PRO B 2 247 ? 22.082 74.552 49.153 1.00 30.09 247 PRO B CA 1
ATOM 3283 C C . PRO B 2 247 ? 22.304 73.055 48.968 1.00 29.75 247 PRO B C 1
ATOM 3284 O O . PRO B 2 247 ? 22.295 72.300 49.942 1.00 29.76 247 PRO B O 1
ATOM 3288 N N . VAL B 2 248 ? 22.480 72.630 47.722 1.00 29.44 248 VAL B N 1
ATOM 3289 C CA . VAL B 2 248 ? 22.620 71.211 47.418 1.00 29.19 248 VAL B CA 1
ATOM 3290 C C . VAL B 2 248 ? 24.003 70.731 47.839 1.00 29.09 248 VAL B C 1
ATOM 3291 O O . VAL B 2 248 ? 25.020 71.215 47.339 1.00 29.03 248 VAL B O 1
ATOM 3295 N N . GLN B 2 249 ? 24.017 69.784 48.771 1.00 29.03 249 GLN B N 1
ATOM 3296 C CA . GLN B 2 249 ? 25.245 69.330 49.415 1.00 29.02 249 GLN B CA 1
ATOM 3297 C C . GLN B 2 249 ? 25.755 68.019 48.825 1.00 29.03 249 GLN B C 1
ATOM 3298 O O . GLN B 2 249 ? 26.945 67.881 48.544 1.00 28.95 249 GLN B O 1
ATOM 3304 N N . TYR B 2 250 ? 24.847 67.066 48.636 1.00 29.07 250 TYR B N 1
ATOM 3305 C CA . TYR B 2 250 ? 25.215 65.715 48.232 1.00 29.11 250 TYR B CA 1
ATOM 3306 C C . TYR B 2 250 ? 24.185 65.181 47.250 1.00 29.17 250 TYR B C 1
ATOM 3307 O O . TYR B 2 250 ? 22.989 65.178 47.540 1.00 29.23 250 TYR B O 1
ATOM 3316 N N . VAL B 2 251 ? 24.648 64.746 46.083 1.00 29.29 251 VAL B N 1
ATOM 3317 C CA . VAL B 2 251 ? 23.781 64.039 45.149 1.00 29.42 251 VAL B CA 1
ATOM 3318 C C . VAL B 2 251 ? 23.849 62.549 45.469 1.00 29.59 251 VAL B C 1
ATOM 3319 O O . VAL B 2 251 ? 24.811 61.864 45.110 1.00 29.77 251 VAL B O 1
ATOM 3323 N N . ASN B 2 252 ? 22.832 62.063 46.173 1.00 29.66 252 ASN B N 1
ATOM 3324 C CA . ASN B 2 252 ? 22.750 60.653 46.517 1.00 29.67 252 ASN B CA 1
ATOM 3325 C C . ASN B 2 252 ? 22.172 59.868 45.354 1.00 29.66 252 ASN B C 1
ATOM 3326 O O . ASN B 2 252 ? 21.048 60.127 44.919 1.00 29.80 252 ASN B O 1
ATOM 3331 N N . ARG B 2 253 ? 22.963 58.929 44.845 1.00 29.64 253 ARG B N 1
ATOM 3332 C CA . ARG B 2 253 ? 22.544 58.030 43.774 1.00 29.61 253 ARG B CA 1
ATOM 3333 C C . ARG B 2 253 ? 22.798 56.577 44.171 1.00 29.64 253 ARG B C 1
ATOM 3334 O O . ARG B 2 253 ? 23.765 55.970 43.708 1.00 29.82 253 ARG B O 1
ATOM 3342 N N . PRO B 2 254 ? 21.931 56.011 45.029 1.00 29.67 254 PRO B N 1
ATOM 3343 C CA . PRO B 2 254 ? 22.127 54.636 45.490 1.00 29.59 254 PRO B CA 1
ATOM 3344 C C . PRO B 2 254 ? 21.972 53.630 44.349 1.00 29.44 254 PRO B C 1
ATOM 3345 O O . PRO B 2 254 ? 22.857 52.803 44.140 1.00 29.50 254 PRO B O 1
ATOM 3349 N N . ASN B 2 255 ? 20.858 53.709 43.625 1.00 29.27 255 ASN B N 1
ATOM 3350 C CA . ASN B 2 255 ? 20.656 52.916 42.413 1.00 29.14 255 ASN B CA 1
ATOM 3351 C C . ASN B 2 255 ? 20.290 53.791 41.214 1.00 28.98 255 ASN B C 1
ATOM 3352 O O . ASN B 2 255 ? 20.280 55.019 41.316 1.00 28.91 255 ASN B O 1
ATOM 3357 N N . LEU B 2 256 ? 19.980 53.152 40.088 1.00 28.89 256 LEU B N 1
ATOM 3358 C CA . LEU B 2 256 ? 19.713 53.850 38.830 1.00 28.83 256 LEU B CA 1
ATOM 3359 C C . LEU B 2 256 ? 18.420 54.676 38.784 1.00 28.92 256 LEU B C 1
ATOM 3360 O O . LEU B 2 256 ? 18.264 55.530 37.909 1.00 29.00 256 LEU B O 1
ATOM 3365 N N . ASN B 2 257 ? 17.505 54.435 39.720 1.00 28.94 257 ASN B N 1
ATOM 3366 C CA . ASN B 2 257 ? 16.194 55.084 39.692 1.00 28.88 257 ASN B CA 1
ATOM 3367 C C . ASN B 2 257 ? 15.923 56.050 40.843 1.00 29.10 257 ASN B C 1
ATOM 3368 O O . ASN B 2 257 ? 15.014 56.877 40.762 1.00 29.32 257 ASN B O 1
ATOM 3373 N N . PHE B 2 258 ? 16.699 55.947 41.916 1.00 29.21 258 PHE B N 1
ATOM 3374 C CA . PHE B 2 258 ? 16.633 56.952 42.966 1.00 29.29 258 PHE B CA 1
ATOM 3375 C C . PHE B 2 258 ? 17.747 57.981 42.801 1.00 29.43 258 PHE B C 1
ATOM 3376 O O . PHE B 2 258 ? 18.931 57.651 42.884 1.00 29.50 258 PHE B O 1
ATOM 3384 N N . ARG B 2 259 ? 17.350 59.227 42.568 1.00 29.58 259 ARG B N 1
ATOM 3385 C CA . ARG B 2 259 ? 18.287 60.339 42.494 1.00 29.78 259 ARG B CA 1
ATOM 3386 C C . ARG B 2 259 ? 17.862 61.410 43.494 1.00 29.56 259 ARG B C 1
ATOM 3387 O O . ARG B 2 259 ? 16.857 62.096 43.299 1.00 29.62 259 ARG B O 1
ATOM 3395 N N . GLY B 2 260 ? 18.625 61.534 44.574 1.00 29.29 260 GLY B N 1
ATOM 3396 C CA . GLY B 2 260 ? 18.265 62.437 45.659 1.00 28.88 260 GLY B CA 1
ATOM 3397 C C . GLY B 2 260 ? 19.235 63.590 45.811 1.00 28.67 260 GLY B C 1
ATOM 3398 O O . GLY B 2 260 ? 20.413 63.475 45.466 1.00 28.42 260 GLY B O 1
ATOM 3399 N N . PHE B 2 261 ? 18.732 64.700 46.342 1.00 28.48 261 PHE B N 1
ATOM 3400 C CA . PHE B 2 261 ? 19.532 65.901 46.527 1.00 28.35 261 PHE B CA 1
ATOM 3401 C C . PHE B 2 261 ? 19.546 66.294 47.995 1.00 28.40 261 PHE B C 1
ATOM 3402 O O . PHE B 2 261 ? 18.642 66.975 48.476 1.00 28.63 261 PHE B O 1
ATOM 3410 N N . ALA B 2 262 ? 20.579 65.836 48.697 1.00 28.24 262 ALA B N 1
ATOM 3411 C CA . ALA B 2 262 ? 20.680 65.990 50.141 1.00 28.20 262 ALA B CA 1
ATOM 3412 C C . ALA B 2 262 ? 21.321 67.315 50.527 1.00 28.36 262 ALA B C 1
ATOM 3413 O O . ALA B 2 262 ? 22.153 67.855 49.793 1.00 28.54 262 ALA B O 1
ATOM 3415 N N . GLY B 2 263 ? 20.926 67.824 51.691 1.00 28.33 263 GLY B N 1
ATOM 3416 C CA . GLY B 2 263 ? 21.467 69.064 52.233 1.00 28.18 263 GLY B CA 1
ATOM 3417 C C . GLY B 2 263 ? 20.683 69.536 53.440 1.00 28.17 263 GLY B C 1
ATOM 3418 O O . GLY B 2 263 ? 19.820 68.818 53.954 1.00 28.09 263 GLY B O 1
ATOM 3419 N N . THR B 2 264 ? 20.992 70.748 53.891 1.00 28.15 264 THR B N 1
ATOM 3420 C CA . THR B 2 264 ? 20.305 71.364 55.023 1.00 28.30 264 THR B CA 1
ATOM 3421 C C . THR B 2 264 ? 19.567 72.628 54.580 1.00 28.23 264 THR B C 1
ATOM 3422 O O . THR B 2 264 ? 20.128 73.476 53.887 1.00 28.09 264 THR B O 1
ATOM 3426 N N . LEU B 2 265 ? 18.306 72.746 54.983 1.00 28.38 265 LEU B N 1
ATOM 3427 C CA . LEU B 2 265 ? 17.542 73.964 54.738 1.00 28.43 265 LEU B CA 1
ATOM 3428 C C . LEU B 2 265 ? 18.147 75.137 55.485 1.00 28.35 265 LEU B C 1
ATOM 3429 O O . LEU B 2 265 ? 18.136 75.177 56.718 1.00 28.35 265 LEU B O 1
ATOM 3434 N N . ALA B 2 266 ? 18.693 76.075 54.720 1.00 28.29 266 ALA B N 1
ATOM 3435 C CA . ALA B 2 266 ? 19.241 77.302 55.272 1.00 28.31 266 ALA B CA 1
ATOM 3436 C C . ALA B 2 266 ? 18.094 78.153 55.793 1.00 28.34 266 ALA B C 1
ATOM 3437 O O . ALA B 2 266 ? 18.128 78.657 56.917 1.00 28.34 266 ALA B O 1
ATOM 3439 N N . SER B 2 267 ? 17.065 78.281 54.962 1.00 28.40 267 SER B N 1
ATOM 3440 C CA . SER B 2 267 ? 15.922 79.128 55.258 1.00 28.48 267 SER B CA 1
ATOM 3441 C C . SER B 2 267 ? 14.667 78.654 54.532 1.00 28.57 267 SER B C 1
ATOM 3442 O O . SER B 2 267 ? 14.740 77.829 53.613 1.00 28.47 267 SER B O 1
ATOM 3445 N N . GLY B 2 268 ? 13.522 79.178 54.961 1.00 28.67 268 GLY B N 1
ATOM 3446 C CA . GLY B 2 268 ? 12.238 78.881 54.338 1.00 29.03 268 GLY B CA 1
ATOM 3447 C C . GLY B 2 268 ? 11.684 77.509 54.674 1.00 29.27 268 GLY B C 1
ATOM 3448 O O . GLY B 2 268 ? 12.325 76.710 55.362 1.00 29.40 268 GLY B O 1
ATOM 3449 N N . ILE B 2 269 ? 10.478 77.244 54.183 1.00 29.38 269 ILE B N 1
ATOM 3450 C CA . ILE B 2 269 ? 9.817 75.960 54.386 1.00 29.30 269 ILE B CA 1
ATOM 3451 C C . ILE B 2 269 ? 9.502 75.335 53.031 1.00 29.32 269 ILE B C 1
ATOM 3452 O O . ILE B 2 269 ? 8.819 75.940 52.203 1.00 29.19 269 ILE B O 1
ATOM 3457 N N . VAL B 2 270 ? 10.029 74.134 52.809 1.00 29.46 270 VAL B N 1
ATOM 3458 C CA . VAL B 2 270 ? 9.746 73.381 51.594 1.00 29.55 270 VAL B CA 1
ATOM 3459 C C . VAL B 2 270 ? 8.566 72.443 51.824 1.00 29.63 270 VAL B C 1
ATOM 3460 O O . VAL B 2 270 ? 8.419 71.861 52.900 1.00 29.54 270 VAL B O 1
ATOM 3464 N N . HIS B 2 271 ? 7.720 72.318 50.808 1.00 29.80 271 HIS B N 1
ATOM 3465 C CA . HIS B 2 271 ? 6.540 71.467 50.891 1.00 29.95 271 HIS B CA 1
ATOM 3466 C C . HIS B 2 271 ? 6.491 70.535 49.690 1.00 29.73 271 HIS B C 1
ATOM 3467 O O . HIS B 2 271 ? 6.809 70.938 48.569 1.00 29.75 271 HIS B O 1
ATOM 3474 N N . LYS B 2 272 ? 6.108 69.285 49.937 1.00 29.49 272 LYS B N 1
ATOM 3475 C CA . LYS B 2 272 ? 5.892 68.321 48.867 1.00 29.24 272 LYS B CA 1
ATOM 3476 C C . LYS B 2 272 ? 4.976 68.942 47.818 1.00 29.04 272 LYS B C 1
ATOM 3477 O O . LYS B 2 272 ? 3.886 69.414 48.143 1.00 28.97 272 LYS B O 1
ATOM 3483 N N . GLY B 2 273 ? 5.445 68.968 46.573 1.00 28.91 273 GLY B N 1
ATOM 3484 C CA . GLY B 2 273 ? 4.690 69.552 45.467 1.00 28.81 273 GLY B CA 1
ATOM 3485 C C . GLY B 2 273 ? 5.010 71.006 45.151 1.00 28.81 273 GLY B C 1
ATOM 3486 O O . GLY B 2 273 ? 4.442 71.573 44.216 1.00 28.64 273 GLY B O 1
ATOM 3487 N N . ASP B 2 274 ? 5.908 71.614 45.927 1.00 28.89 274 ASP B N 1
ATOM 3488 C CA . ASP B 2 274 ? 6.329 72.994 45.690 1.00 28.84 274 ASP B CA 1
ATOM 3489 C C . ASP B 2 274 ? 7.052 73.131 44.354 1.00 29.20 274 ASP B C 1
ATOM 3490 O O . ASP B 2 274 ? 7.889 72.296 44.000 1.00 29.14 274 ASP B O 1
ATOM 3495 N N . GLU B 2 275 ? 6.756 74.219 43.650 1.00 29.64 275 GLU B N 1
ATOM 3496 C CA . GLU B 2 275 ? 7.435 74.519 42.388 1.00 30.19 275 GLU B CA 1
ATOM 3497 C C . GLU B 2 275 ? 8.768 75.183 42.737 1.00 30.17 275 GLU B C 1
ATOM 3498 O O . GLU B 2 275 ? 8.790 76.277 43.271 1.00 30.24 275 GLU B O 1
ATOM 3504 N N . ILE B 2 276 ? 9.874 74.478 42.427 1.00 30.22 276 ILE B N 1
ATOM 3505 C CA . ILE B 2 276 ? 11.206 75.052 42.712 1.00 30.25 276 ILE B CA 1
ATOM 3506 C C . ILE B 2 276 ? 12.018 75.361 41.457 1.00 30.17 276 ILE B C 1
ATOM 3507 O O . ILE B 2 276 ? 11.657 74.957 40.354 1.00 30.12 276 ILE B O 1
ATOM 3512 N N . VAL B 2 277 ? 13.130 76.063 41.653 1.00 30.30 277 VAL B N 1
ATOM 3513 C CA . VAL B 2 277 ? 14.003 76.490 40.567 1.00 30.44 277 VAL B CA 1
ATOM 3514 C C . VAL B 2 277 ? 15.471 76.396 41.006 1.00 30.45 277 VAL B C 1
ATOM 3515 O O . VAL B 2 277 ? 15.771 76.707 42.149 1.00 30.49 277 VAL B O 1
ATOM 3519 N N . VAL B 2 278 ? 16.436 75.985 40.153 1.00 31.28 278 VAL B N 1
ATOM 3520 C CA . VAL B 2 278 ? 17.834 76.109 40.621 1.00 31.15 278 VAL B CA 1
ATOM 3521 C C . VAL B 2 278 ? 18.556 77.329 40.116 1.00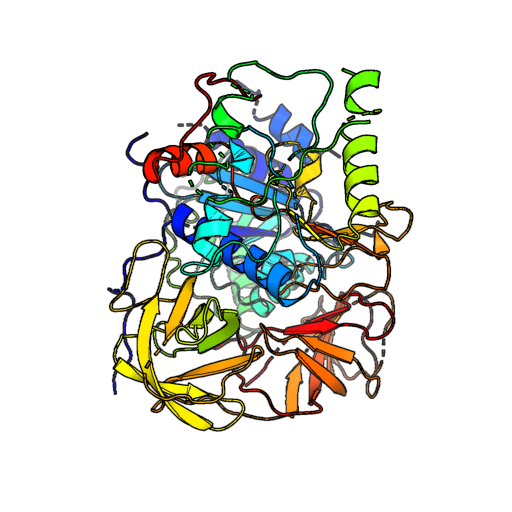 31.40 278 VAL B C 1
ATOM 3522 O O . VAL B 2 278 ? 17.952 78.054 39.325 1.00 31.50 278 VAL B O 1
ATOM 3526 N N . LEU B 2 279 ? 19.544 77.869 40.794 1.00 49.83 279 LEU B N 1
ATOM 3527 C CA . LEU B 2 279 ? 19.810 79.312 40.750 1.00 50.53 279 LEU B CA 1
ATOM 3528 C C . LEU B 2 279 ? 21.239 79.615 40.307 1.00 51.16 279 LEU B C 1
ATOM 3529 O O . LEU B 2 279 ? 21.457 80.682 39.730 1.00 51.28 279 LEU B O 1
ATOM 3534 N N . PRO B 2 280 ? 22.156 78.659 40.158 1.00 30.31 280 PRO B N 1
ATOM 3535 C CA . PRO B 2 280 ? 22.810 78.547 38.862 1.00 29.98 280 PRO B CA 1
ATOM 3536 C C . PRO B 2 280 ? 21.954 78.931 37.639 1.00 29.60 280 PRO B C 1
ATOM 3537 O O . PRO B 2 280 ? 22.344 79.857 36.928 1.00 29.97 280 PRO B O 1
ATOM 3541 N N . SER B 2 281 ? 21.025 78.100 37.151 1.00 29.02 281 SER B N 1
ATOM 3542 C CA . SER B 2 281 ? 20.533 78.166 35.764 1.00 28.40 281 SER B CA 1
ATOM 3543 C C . SER B 2 281 ? 19.146 78.770 35.550 1.00 27.99 281 SER B C 1
ATOM 3544 O O . SER B 2 281 ? 18.883 79.367 34.511 1.00 27.99 281 SER B O 1
ATOM 3547 N N . GLY B 2 282 ? 18.247 78.572 36.504 1.00 27.77 282 GLY B N 1
ATOM 3548 C CA . GLY B 2 282 ? 16.900 79.120 36.410 1.00 27.26 282 GLY B CA 1
ATOM 3549 C C . GLY B 2 282 ? 15.822 78.128 36.016 1.00 27.00 282 GLY B C 1
ATOM 3550 O O . GLY B 2 282 ? 14.648 78.489 35.913 1.00 27.03 282 GLY B O 1
ATOM 3551 N N . LYS B 2 283 ? 16.206 76.873 35.801 1.00 26.67 283 LYS B N 1
ATOM 3552 C CA . LYS B 2 283 ? 15.254 75.869 35.333 1.00 26.47 283 LYS B CA 1
ATOM 3553 C C . LYS B 2 283 ? 14.458 75.216 36.454 1.00 26.03 283 LYS B C 1
ATOM 3554 O O . LYS B 2 283 ? 14.943 75.081 37.576 1.00 25.92 283 LYS B O 1
ATOM 3560 N N . SER B 2 284 ? 13.231 74.815 36.132 1.00 25.60 284 SER B N 1
ATOM 3561 C CA . SER B 2 284 ? 12.230 74.525 37.151 1.00 25.20 284 SER B CA 1
ATOM 3562 C C . SER B 2 284 ? 11.797 73.072 37.219 1.00 25.09 284 SER B C 1
ATOM 3563 O O . SER B 2 284 ? 11.901 72.325 36.244 1.00 24.97 284 SER B O 1
ATOM 3566 N N . SER B 2 285 ? 11.310 72.691 38.396 1.00 24.97 285 SER B N 1
ATOM 3567 C CA . SER B 2 285 ? 10.741 71.373 38.628 1.00 25.03 285 SER B CA 1
ATOM 3568 C C . SER B 2 285 ? 9.874 71.406 39.878 1.00 25.33 285 SER B C 1
ATOM 3569 O O . SER B 2 285 ? 9.884 72.380 40.624 1.00 25.26 285 SER B O 1
ATOM 3572 N N . ARG B 2 286 ? 9.119 70.336 40.094 1.00 25.88 286 ARG B N 1
ATOM 3573 C CA . ARG B 2 286 ? 8.272 70.222 41.267 1.00 26.51 286 ARG B CA 1
ATOM 3574 C C . ARG B 2 286 ? 8.911 69.244 42.249 1.00 26.72 286 ARG B C 1
ATOM 3575 O O . ARG B 2 286 ? 9.530 68.260 41.837 1.00 26.69 286 ARG B O 1
ATOM 3583 N N . VAL B 2 287 ? 8.785 69.528 43.543 1.00 27.04 287 VAL B N 1
ATOM 3584 C CA . VAL B 2 287 ? 9.354 68.662 44.575 1.00 27.54 287 VAL B CA 1
ATOM 3585 C C . VAL B 2 287 ? 8.522 67.389 44.691 1.00 27.95 287 VAL B C 1
ATOM 3586 O O . VAL B 2 287 ? 7.356 67.438 45.100 1.00 28.01 287 VAL B O 1
ATOM 3590 N N . LYS B 2 288 ? 9.116 66.255 44.321 1.00 28.27 288 LYS B N 1
ATOM 3591 C CA . LYS B 2 288 ? 8.413 64.981 44.415 1.00 28.72 288 LYS B CA 1
ATOM 3592 C C . LYS B 2 288 ? 8.281 64.535 45.868 1.00 29.09 288 LYS B C 1
ATOM 3593 O O . LYS B 2 288 ? 7.171 64.296 46.341 1.00 29.29 288 LYS B O 1
ATOM 3599 N N . SER B 2 289 ? 9.403 64.439 46.579 1.00 29.38 289 SER B N 1
ATOM 3600 C CA . SER B 2 289 ? 9.376 63.970 47.962 1.00 29.74 289 SER B CA 1
ATOM 3601 C C . SER B 2 289 ? 10.500 64.511 48.836 1.00 29.83 289 SER B C 1
ATOM 3602 O O . SER B 2 289 ? 11.607 64.783 48.363 1.00 29.82 289 SER B O 1
ATOM 3605 N N . ILE B 2 290 ? 10.179 64.656 50.118 1.00 30.03 290 ILE B N 1
ATOM 3606 C CA . ILE B 2 290 ? 11.124 65.037 51.159 1.00 30.16 290 ILE B CA 1
ATOM 3607 C C . ILE B 2 290 ? 11.473 63.770 51.931 1.00 30.44 290 ILE B C 1
ATOM 3608 O O . ILE B 2 290 ? 10.637 63.218 52.643 1.00 30.64 290 ILE B O 1
ATOM 3613 N N . VAL B 2 291 ? 12.713 63.316 51.780 1.00 30.94 291 VAL B N 1
ATOM 3614 C CA . VAL B 2 291 ? 13.140 62.005 52.263 1.00 31.27 291 VAL B CA 1
ATOM 3615 C C . VAL B 2 291 ? 14.084 62.119 53.463 1.00 31.53 291 VAL B C 1
ATOM 3616 O O . VAL B 2 291 ? 15.112 62.797 53.394 1.00 31.76 291 VAL B O 1
ATOM 3620 N N . THR B 2 292 ? 13.720 61.457 54.560 1.00 31.76 292 THR B N 1
ATOM 3621 C CA . THR B 2 292 ? 14.584 61.337 55.738 1.00 32.02 292 THR B CA 1
ATOM 3622 C C . THR B 2 292 ? 14.582 59.896 56.247 1.00 32.25 292 THR B C 1
ATOM 3623 O O . THR B 2 292 ? 13.813 59.064 55.763 1.00 32.48 292 THR B O 1
ATOM 3627 N N . PHE B 2 293 ? 15.432 59.611 57.230 1.00 32.43 293 PHE B N 1
ATOM 3628 C CA . PHE B 2 293 ? 15.506 58.286 57.854 1.00 32.50 293 PHE B CA 1
ATOM 3629 C C . PHE B 2 293 ? 14.185 57.868 58.508 1.00 32.83 293 PHE B C 1
ATOM 3630 O O . PHE B 2 293 ? 13.868 56.679 58.570 1.00 32.86 293 PHE B O 1
ATOM 3638 N N . GLU B 2 294 ? 13.422 58.848 58.985 1.00 33.20 294 GLU B N 1
ATOM 3639 C CA . GLU B 2 294 ? 12.136 58.597 59.634 1.00 33.68 294 GLU B CA 1
ATOM 3640 C C . GLU B 2 294 ? 11.029 58.277 58.631 1.00 34.05 294 GLU B C 1
ATOM 3641 O O . GLU B 2 294 ? 9.984 57.737 59.002 1.00 34.16 294 GLU B O 1
ATOM 3647 N N . GLY B 2 295 ? 11.266 58.611 57.366 1.00 34.36 295 GLY B N 1
ATOM 3648 C CA . GLY B 2 295 ? 10.313 58.340 56.299 1.00 34.84 295 GLY B CA 1
ATOM 3649 C C . GLY B 2 295 ? 10.192 59.511 55.345 1.00 35.31 295 GLY B C 1
ATOM 3650 O O . GLY B 2 295 ? 11.178 60.195 55.056 1.00 35.42 295 GLY B O 1
ATOM 3651 N N . GLU B 2 296 ? 8.978 59.738 54.852 1.00 35.61 296 GLU B N 1
ATOM 3652 C CA . GLU B 2 296 ? 8.714 60.853 53.951 1.00 35.89 296 GLU B CA 1
ATOM 3653 C C . GLU B 2 296 ? 7.889 61.932 54.637 1.00 35.70 296 GLU B C 1
ATOM 3654 O O . GLU B 2 296 ? 6.860 61.645 55.251 1.00 35.53 296 GLU B O 1
ATOM 3660 N N . LEU B 2 297 ? 8.355 63.172 54.520 1.00 35.61 297 LEU B N 1
ATOM 3661 C CA . LEU B 2 297 ? 7.731 64.311 55.183 1.00 35.57 297 LEU B CA 1
ATOM 3662 C C . LEU B 2 297 ? 6.948 65.151 54.187 1.00 35.69 297 LEU B C 1
ATOM 3663 O O . LEU B 2 297 ? 7.297 65.213 53.004 1.00 35.64 297 LEU B O 1
ATOM 3668 N N . GLU B 2 298 ? 5.885 65.790 54.668 1.00 35.79 298 GLU B N 1
ATOM 3669 C CA . GLU B 2 298 ? 5.094 66.690 53.834 1.00 35.96 298 GLU B CA 1
ATOM 3670 C C . GLU B 2 298 ? 5.813 68.023 53.676 1.00 35.71 298 GLU B C 1
ATOM 3671 O O . GLU B 2 298 ? 5.832 68.614 52.594 1.00 35.62 298 GLU B O 1
ATOM 3677 N N . GLN B 2 299 ? 6.415 68.480 54.769 1.00 35.61 299 GLN B N 1
ATOM 3678 C CA . GLN B 2 299 ? 7.149 69.733 54.778 1.00 35.49 299 GLN B CA 1
ATOM 3679 C C . GLN B 2 299 ? 8.383 69.610 55.646 1.00 35.05 299 GLN B C 1
ATOM 3680 O O . GLN B 2 299 ? 8.471 68.718 56.488 1.00 35.06 299 GLN B O 1
ATOM 3686 N N . ALA B 2 300 ? 9.330 70.514 55.426 1.00 34.74 300 ALA B N 1
ATOM 3687 C CA . ALA B 2 300 ? 10.525 70.626 56.252 1.00 34.17 300 ALA B CA 1
ATOM 3688 C C . ALA B 2 300 ? 10.903 72.097 56.397 1.00 33.91 300 ALA B C 1
ATOM 3689 O O . ALA B 2 300 ? 10.748 72.877 55.456 1.00 33.85 300 ALA B O 1
ATOM 3691 N N . GLY B 2 301 ? 11.388 72.467 57.579 1.00 33.65 301 GLY B N 1
ATOM 3692 C CA . GLY B 2 301 ? 11.756 73.852 57.876 1.00 33.30 301 GLY B CA 1
ATOM 3693 C C . GLY B 2 301 ? 13.254 74.076 57.976 1.00 33.11 301 GLY B C 1
ATOM 3694 O O . GLY B 2 301 ? 14.035 73.153 57.741 1.00 33.25 301 GLY B O 1
ATOM 3695 N N . PRO B 2 302 ? 13.671 75.307 58.330 1.00 32.85 302 PRO B N 1
ATOM 3696 C CA . PRO B 2 302 ? 15.096 75.627 58.410 1.00 32.57 302 PRO B CA 1
ATOM 3697 C C . PRO B 2 302 ? 15.842 74.784 59.438 1.00 32.40 302 PRO B C 1
ATOM 3698 O O . PRO B 2 302 ? 15.289 74.449 60.485 1.00 32.39 302 PRO B O 1
ATOM 3702 N N . GLY B 2 303 ? 17.089 74.448 59.123 1.00 32.33 303 GLY B N 1
ATOM 3703 C CA . GLY B 2 303 ? 17.938 73.666 60.016 1.00 32.18 303 GLY B CA 1
ATOM 3704 C C . GLY B 2 303 ? 17.687 72.168 59.970 1.00 32.14 303 GLY B C 1
ATOM 3705 O O . GLY B 2 303 ? 18.186 71.429 60.817 1.00 32.17 303 GLY B O 1
ATOM 3706 N N . GLN B 2 304 ? 16.917 71.716 58.984 1.00 31.98 304 GLN B N 1
ATOM 3707 C CA . GLN B 2 304 ? 16.622 70.294 58.842 1.00 31.80 304 GLN B CA 1
ATOM 3708 C C . GLN B 2 304 ? 17.468 69.631 57.759 1.00 31.90 304 GLN B C 1
ATOM 3709 O O . GLN B 2 304 ? 17.548 70.123 56.627 1.00 32.08 304 GLN B O 1
ATOM 3715 N N . ALA B 2 305 ? 18.101 68.517 58.124 1.00 31.61 305 ALA B N 1
ATOM 3716 C CA . ALA B 2 305 ? 18.860 67.702 57.185 1.00 31.37 305 ALA B CA 1
ATOM 3717 C C . ALA B 2 305 ? 17.915 66.768 56.439 1.00 31.34 305 ALA B C 1
ATOM 3718 O O . ALA B 2 305 ? 17.441 65.773 56.986 1.00 31.39 305 ALA B O 1
ATOM 3720 N N . VAL B 2 306 ? 17.632 67.106 55.186 1.00 31.28 306 VAL B N 1
ATOM 3721 C CA . VAL B 2 306 ? 16.690 66.340 54.377 1.00 31.15 306 VAL B CA 1
ATOM 3722 C C . VAL B 2 306 ? 17.285 65.984 53.016 1.00 31.40 306 VAL B C 1
ATOM 3723 O O . VAL B 2 306 ? 18.415 66.366 52.696 1.00 31.50 306 VAL B O 1
ATOM 3727 N N . THR B 2 307 ? 16.511 65.243 52.228 1.00 31.43 307 THR B N 1
ATOM 3728 C CA . THR B 2 307 ? 16.873 64.890 50.865 1.00 31.45 307 THR B CA 1
ATOM 3729 C C . THR B 2 307 ? 15.662 65.137 49.975 1.00 31.60 307 THR B C 1
ATOM 3730 O O . THR B 2 307 ? 14.564 64.654 50.259 1.00 31.48 307 THR B O 1
ATOM 3734 N N . LEU B 2 308 ? 15.866 65.899 48.905 1.00 31.69 308 LEU B N 1
ATOM 3735 C CA . LEU B 2 308 ? 14.769 66.275 48.023 1.00 31.86 308 LEU B CA 1
ATOM 3736 C C . LEU B 2 308 ? 14.785 65.487 46.719 1.00 32.08 308 LEU B C 1
ATOM 3737 O O . LEU B 2 308 ? 15.809 65.409 46.038 1.00 32.10 308 LEU B O 1
ATOM 3742 N N . THR B 2 309 ? 13.640 64.893 46.396 1.00 32.43 309 THR B N 1
ATOM 3743 C CA . THR B 2 309 ? 13.444 64.192 45.129 1.00 32.77 309 THR B CA 1
ATOM 3744 C C . THR B 2 309 ? 12.624 65.084 44.213 1.00 33.00 309 THR B C 1
ATOM 3745 O O . THR B 2 309 ? 11.801 65.875 44.678 1.00 33.07 309 THR B O 1
ATOM 3757 N N . GLU B 2 311 ? 10.309 65.781 40.472 1.00 33.80 311 GLU B N 1
ATOM 3758 C CA . GLU B 2 311 ? 9.368 65.211 39.500 1.00 33.98 311 GLU B CA 1
ATOM 3759 C C . GLU B 2 311 ? 9.958 65.094 38.094 1.00 34.09 311 GLU B C 1
ATOM 3760 O O . GLU B 2 311 ? 9.603 64.185 37.343 1.00 34.17 311 GLU B O 1
ATOM 3766 N N . ASP B 2 312 ? 10.848 66.020 37.744 1.00 34.27 312 ASP B N 1
ATOM 3767 C CA . ASP B 2 312 ? 11.525 66.012 36.449 1.00 34.46 312 ASP B CA 1
ATOM 3768 C C . ASP B 2 312 ? 13.009 65.696 36.620 1.00 34.58 312 ASP B C 1
ATOM 3769 O O . ASP B 2 312 ? 13.596 65.982 37.664 1.00 34.63 312 ASP B O 1
ATOM 3774 N N . GLU B 2 313 ? 13.611 65.112 35.588 1.00 34.82 313 GLU B N 1
ATOM 3775 C CA . GLU B 2 313 ? 15.004 64.671 35.646 1.00 35.09 313 GLU B CA 1
ATOM 3776 C C . GLU B 2 313 ? 15.977 65.840 35.446 1.00 34.93 313 GLU B C 1
ATOM 3777 O O . GLU B 2 313 ? 17.085 65.670 34.933 1.00 34.98 313 GLU B O 1
ATOM 3783 N N . ILE B 2 314 ? 15.528 67.023 35.859 1.00 34.80 314 ILE B N 1
ATOM 3784 C CA . ILE B 2 314 ? 16.323 68.250 35.953 1.00 34.60 314 ILE B CA 1
ATOM 3785 C C . ILE B 2 314 ? 17.763 68.017 36.438 1.00 34.45 314 ILE B C 1
ATOM 3786 O O . ILE B 2 314 ? 18.006 67.202 37.330 1.00 34.65 314 ILE B O 1
ATOM 3791 N N . ASP B 2 315 ? 18.711 68.734 35.840 1.00 34.19 315 ASP B N 1
ATOM 3792 C CA . ASP B 2 315 ? 20.130 68.570 36.159 1.00 33.99 315 ASP B CA 1
ATOM 3793 C C . ASP B 2 315 ? 20.547 69.454 37.333 1.00 33.51 315 ASP B C 1
ATOM 3794 O O . ASP B 2 315 ? 20.628 70.677 37.199 1.00 33.61 315 ASP B O 1
ATOM 3799 N N . ILE B 2 316 ? 20.821 68.821 38.473 1.00 32.84 316 ILE B N 1
ATOM 3800 C CA . ILE B 2 316 ? 21.195 69.519 39.705 1.00 32.16 316 ILE B CA 1
ATOM 3801 C C . ILE B 2 316 ? 22.498 68.965 40.288 1.00 31.81 316 ILE B C 1
ATOM 3802 O O . ILE B 2 316 ? 22.585 67.782 40.619 1.00 31.92 316 ILE B O 1
ATOM 3807 N N . SER B 2 317 ? 23.500 69.828 40.426 1.00 31.19 317 SER B N 1
ATOM 3808 C CA . SER B 2 317 ? 24.780 69.446 41.012 1.00 30.58 317 SER B CA 1
ATOM 3809 C C . SER B 2 317 ? 24.954 70.018 42.417 1.00 30.20 317 SER B C 1
ATOM 3810 O O . SER B 2 317 ? 24.194 70.896 42.838 1.00 30.11 317 SER B O 1
ATOM 3813 N N . ARG B 2 318 ? 25.951 69.506 43.137 1.00 29.71 318 ARG B N 1
ATOM 3814 C CA . ARG B 2 318 ? 26.407 70.113 44.389 1.00 29.08 318 ARG B CA 1
ATOM 3815 C C . ARG B 2 318 ? 26.884 71.540 44.120 1.00 28.92 318 ARG B C 1
ATOM 3816 O O . ARG B 2 318 ? 27.660 71.778 43.196 1.00 28.74 318 ARG B O 1
ATOM 3824 N N . GLY B 2 319 ? 26.395 72.484 44.915 1.00 28.85 319 GLY B N 1
ATOM 3825 C CA . GLY B 2 319 ? 26.752 73.890 44.749 1.00 28.80 319 GLY B CA 1
ATOM 3826 C C . GLY B 2 319 ? 25.585 74.746 44.306 1.00 28.78 319 GLY B C 1
ATOM 3827 O O . GLY B 2 319 ? 25.568 75.951 44.546 1.00 28.72 319 GLY B O 1
ATOM 3828 N N . ASP B 2 320 ? 24.612 74.120 43.650 1.00 28.93 320 ASP B N 1
ATOM 3829 C CA . ASP B 2 320 ? 23.400 74.806 43.213 1.00 28.87 320 ASP B CA 1
ATOM 3830 C C . ASP B 2 320 ? 22.498 75.097 44.410 1.00 28.88 320 ASP B C 1
ATOM 3831 O O . ASP B 2 320 ? 22.526 74.372 45.405 1.00 28.89 320 ASP B O 1
ATOM 3836 N N . LEU B 2 321 ? 21.713 76.166 44.307 1.00 28.84 321 LEU B N 1
ATOM 3837 C CA . LEU B 2 321 ? 20.666 76.460 45.279 1.00 28.71 321 LEU B CA 1
ATOM 3838 C C . LEU B 2 321 ? 19.300 76.117 44.700 1.00 28.72 321 LEU B C 1
ATOM 3839 O O . LEU B 2 321 ? 19.002 76.454 43.553 1.00 28.71 321 LEU B O 1
ATOM 3844 N N . LEU B 2 322 ? 18.482 75.435 45.498 1.00 28.74 322 LEU B N 1
ATOM 3845 C CA . LEU B 2 322 ? 17.090 75.179 45.143 1.00 28.60 322 LEU B CA 1
ATOM 3846 C C . LEU B 2 322 ? 16.188 76.152 45.893 1.00 28.57 322 LEU B C 1
ATOM 3847 O O . LEU B 2 322 ? 16.284 76.296 47.114 1.00 28.77 322 LEU B O 1
ATOM 3852 N N . VAL B 2 323 ? 15.303 76.805 45.147 1.00 28.39 323 VAL B N 1
ATOM 3853 C CA . VAL B 2 323 ? 14.598 77.992 45.616 1.00 28.17 323 VAL B CA 1
ATOM 3854 C C . VAL B 2 323 ? 13.135 77.936 45.168 1.00 27.97 323 VAL B C 1
ATOM 3855 O O . VAL B 2 323 ? 12.813 77.191 44.244 1.00 28.02 323 VAL B O 1
ATOM 3859 N N . HIS B 2 324 ? 12.250 78.694 45.818 1.00 27.61 324 HIS B N 1
ATOM 3860 C CA . HIS B 2 324 ? 10.871 78.821 45.330 1.00 27.41 324 HIS B CA 1
ATOM 3861 C C . HIS B 2 324 ? 10.823 79.630 44.035 1.00 27.40 324 HIS B C 1
ATOM 3862 O O . HIS B 2 324 ? 11.415 80.707 43.941 1.00 27.16 324 HIS B O 1
ATOM 3869 N N . ALA B 2 325 ? 10.099 79.105 43.049 1.00 27.56 325 ALA B N 1
ATOM 3870 C CA . ALA B 2 325 ? 10.025 79.703 41.714 1.00 27.69 325 ALA B CA 1
ATOM 3871 C C . ALA B 2 325 ? 9.363 81.081 41.677 1.00 27.80 325 ALA B C 1
ATOM 3872 O O . ALA B 2 325 ? 9.606 81.862 40.756 1.00 27.84 325 ALA B O 1
ATOM 3874 N N . ASP B 2 326 ? 8.528 81.375 42.671 1.00 27.94 326 ASP B N 1
ATOM 3875 C CA . ASP B 2 326 ? 7.861 82.675 42.750 1.00 28.11 326 ASP B CA 1
ATOM 3876 C C . ASP B 2 326 ? 8.646 83.689 43.590 1.00 28.08 326 ASP B C 1
ATOM 3877 O O . ASP B 2 326 ? 8.220 84.830 43.760 1.00 28.01 326 ASP B O 1
ATOM 3882 N N . ASN B 2 327 ? 9.801 83.261 44.094 1.00 28.21 327 ASN B N 1
ATOM 3883 C CA . ASN B 2 327 ? 10.634 84.066 44.983 1.00 28.33 327 ASN B CA 1
ATOM 3884 C C . ASN B 2 327 ? 12.117 83.733 44.782 1.00 28.00 327 ASN B C 1
ATOM 3885 O O . ASN B 2 327 ? 12.682 82.883 45.480 1.00 27.85 327 ASN B O 1
ATOM 3890 N N . VAL B 2 328 ? 12.739 84.414 43.824 1.00 27.54 328 VAL B N 1
ATOM 3891 C CA . VAL B 2 328 ? 14.084 84.065 43.377 1.00 27.05 328 VAL B CA 1
ATOM 3892 C C . VAL B 2 328 ? 15.077 85.189 43.675 1.00 26.93 328 VAL B C 1
ATOM 3893 O O . VAL B 2 328 ? 14.849 86.334 43.288 1.00 26.88 328 VAL B O 1
ATOM 3897 N N . PRO B 2 329 ? 16.177 84.869 44.383 1.00 26.87 329 PRO B N 1
ATOM 3898 C CA . PRO B 2 329 ? 17.220 85.859 44.661 1.00 26.87 329 PRO B CA 1
ATOM 3899 C C . PRO B 2 329 ? 18.062 86.199 43.433 1.00 26.97 329 PRO B C 1
ATOM 3900 O O . PRO B 2 329 ? 17.996 85.502 42.422 1.00 26.77 329 PRO B O 1
ATOM 3904 N N . GLN B 2 330 ? 18.846 87.269 43.533 1.00 27.26 330 GLN B N 1
ATOM 3905 C CA . GLN B 2 330 ? 19.738 87.684 42.457 1.00 27.67 330 GLN B CA 1
ATOM 3906 C C . GLN B 2 330 ? 20.834 86.654 42.210 1.00 28.05 330 GLN B C 1
ATOM 3907 O O . GLN B 2 330 ? 21.324 86.018 43.146 1.00 28.13 330 GLN B O 1
ATOM 3913 N N . VAL B 2 331 ? 21.199 86.483 40.943 1.00 28.51 331 VAL B N 1
ATOM 3914 C CA . VAL B 2 331 ? 22.296 85.599 40.561 1.00 29.08 331 VAL B CA 1
ATOM 3915 C C . VAL B 2 331 ? 23.343 86.385 39.782 1.00 29.47 331 VAL B C 1
ATOM 3916 O O . VAL B 2 331 ? 23.071 86.882 38.684 1.00 29.53 331 VAL B O 1
ATOM 3920 N N . SER B 2 332 ? 24.534 86.490 40.369 1.00 29.80 332 SER B N 1
ATOM 3921 C CA . SER B 2 332 ? 25.618 87.278 39.796 1.00 30.27 332 SER B CA 1
ATOM 3922 C C . SER B 2 332 ? 26.992 86.716 40.162 1.00 30.61 332 SER B C 1
ATOM 3923 O O . SER B 2 332 ? 27.108 85.856 41.042 1.00 30.49 332 SER B O 1
ATOM 3926 N N . ASP B 2 333 ? 28.019 87.212 39.472 1.00 31.01 333 ASP B N 1
ATOM 3927 C CA . ASP B 2 333 ? 29.409 86.824 39.708 1.00 31.52 333 ASP B CA 1
ATOM 3928 C C . ASP B 2 333 ? 30.206 87.949 40.374 1.00 31.90 333 ASP B C 1
ATOM 3929 O O . ASP B 2 333 ? 31.414 87.821 40.601 1.00 32.10 333 ASP B O 1
ATOM 3934 N N . ALA B 2 334 ? 29.524 89.053 40.667 1.00 32.16 334 ALA B N 1
ATOM 3935 C CA . ALA B 2 334 ? 30.129 90.206 41.328 1.00 32.28 334 ALA B CA 1
ATOM 3936 C C . ALA B 2 334 ? 29.243 90.682 42.475 1.00 32.47 334 ALA B C 1
ATOM 3937 O O . ALA B 2 334 ? 28.025 90.784 42.323 1.00 32.80 334 ALA B O 1
ATOM 3939 N N . PHE B 2 335 ? 29.850 90.968 43.623 1.00 32.64 335 PHE B N 1
ATOM 3940 C CA . PHE B 2 335 ? 29.103 91.478 44.775 1.00 32.85 335 PHE B CA 1
ATOM 3941 C C . PHE B 2 335 ? 30.001 92.190 45.783 1.00 33.04 335 PHE B C 1
ATOM 3942 O O . PHE B 2 335 ? 31.201 91.927 45.845 1.00 32.99 335 PHE B O 1
ATOM 3950 N N . ASP B 2 336 ? 29.407 93.091 46.563 1.00 33.46 336 ASP B N 1
ATOM 3951 C CA . ASP B 2 336 ? 30.083 93.711 47.701 1.00 34.00 336 ASP B CA 1
ATOM 3952 C C . ASP B 2 336 ? 30.020 92.789 48.919 1.00 34.30 336 ASP B C 1
ATOM 3953 O O . ASP B 2 336 ? 29.102 91.971 49.041 1.00 34.06 336 ASP B O 1
ATOM 3958 N N . ALA B 2 337 ? 31.000 92.922 49.812 1.00 34.73 337 ALA B N 1
ATOM 3959 C CA . ALA B 2 337 ? 31.093 92.072 50.998 1.00 35.27 337 ALA B CA 1
ATOM 3960 C C . ALA B 2 337 ? 31.937 92.694 52.106 1.00 35.77 337 ALA B C 1
ATOM 3961 O O . ALA B 2 337 ? 32.850 93.480 51.840 1.00 35.84 337 ALA B O 1
ATOM 3971 N N . LEU B 2 339 ? 34.746 91.739 54.821 1.00 36.55 339 LEU B N 1
ATOM 3972 C CA . LEU B 2 339 ? 35.753 90.701 55.009 1.00 36.60 339 LEU B CA 1
ATOM 3973 C C . LEU B 2 339 ? 36.452 90.813 56.353 1.00 36.64 339 LEU B C 1
ATOM 3974 O O . LEU B 2 339 ? 36.971 91.873 56.696 1.00 36.73 339 LEU B O 1
ATOM 3979 N N . VAL B 2 340 ? 36.468 89.716 57.103 1.00 36.61 340 VAL B N 1
ATOM 3980 C CA . VAL B 2 340 ? 37.345 89.606 58.259 1.00 36.67 340 VAL B CA 1
ATOM 3981 C C . VAL B 2 340 ? 38.562 88.788 57.845 1.00 36.85 340 VAL B C 1
ATOM 3982 O O . VAL B 2 340 ? 38.499 87.559 57.760 1.00 36.77 340 VAL B O 1
ATOM 3986 N N . TRP B 2 341 ? 39.660 89.481 57.561 1.00 37.14 341 TRP B N 1
ATOM 3987 C CA . TRP B 2 341 ? 40.898 88.809 57.200 1.00 37.46 341 TRP B CA 1
ATOM 3988 C C . TRP B 2 341 ? 41.514 88.150 58.426 1.00 37.98 341 TRP B C 1
ATOM 3989 O O . TRP B 2 341 ? 41.593 88.760 59.491 1.00 38.01 341 TRP B O 1
ATOM 4008 N N . ALA B 2 343 ? 44.402 85.657 58.033 1.00 40.05 343 ALA B N 1
ATOM 4009 C CA . ALA B 2 343 ? 45.678 85.032 57.687 1.00 40.24 343 ALA B CA 1
ATOM 4010 C C . ALA B 2 343 ? 46.851 85.946 58.032 1.00 40.43 343 ALA B C 1
ATOM 4011 O O . ALA B 2 343 ? 46.720 87.171 57.988 1.00 40.44 343 ALA B O 1
ATOM 4013 N N . GLU B 2 344 ? 47.989 85.342 58.377 1.00 40.61 344 GLU B N 1
ATOM 4014 C CA . GLU B 2 344 ? 49.236 86.076 58.605 1.00 40.85 344 GLU B CA 1
ATOM 4015 C C . GLU B 2 344 ? 49.621 86.817 57.322 1.00 40.97 344 GLU B C 1
ATOM 4016 O O . GLU B 2 344 ? 49.910 88.014 57.350 1.00 40.88 344 GLU B O 1
ATOM 4022 N N . GLU B 2 345 ? 49.604 86.089 56.206 1.00 41.19 345 GLU B N 1
ATOM 4023 C CA . GLU B 2 345 ? 49.776 86.659 54.871 1.00 41.42 345 GLU B CA 1
ATOM 4024 C C . GLU B 2 345 ? 48.698 87.696 54.559 1.00 41.54 345 GLU B C 1
ATOM 4025 O O . GLU B 2 345 ? 47.517 87.445 54.793 1.00 41.56 345 GLU B O 1
ATOM 4031 N N . PRO B 2 346 ? 49.103 88.864 54.027 1.00 41.67 346 PRO B N 1
ATOM 4032 C CA . PRO B 2 346 ? 48.153 89.916 53.668 1.00 41.71 346 PRO B CA 1
ATOM 4033 C C . PRO B 2 346 ? 47.309 89.565 52.446 1.00 41.80 346 PRO B C 1
ATOM 4034 O O . PRO B 2 346 ? 47.703 88.726 51.634 1.00 41.79 346 PRO B O 1
ATOM 4046 N N . LEU B 2 348 ? 45.765 90.500 48.861 1.00 41.82 348 LEU B N 1
ATOM 4047 C CA . LEU B 2 348 ? 46.139 91.324 47.710 1.00 41.68 348 LEU B CA 1
ATOM 4048 C C . LEU B 2 348 ? 45.051 91.290 46.638 1.00 41.48 348 LEU B C 1
ATOM 4049 O O . LEU B 2 348 ? 44.731 90.217 46.119 1.00 41.60 348 LEU B O 1
ATOM 4054 N N . PRO B 2 349 ? 44.465 92.458 46.312 1.00 41.17 349 PRO B N 1
ATOM 4055 C CA . PRO B 2 349 ? 43.470 92.527 45.239 1.00 40.88 349 PRO B CA 1
ATOM 4056 C C . PRO B 2 349 ? 44.046 92.058 43.908 1.00 40.54 349 PRO B C 1
ATOM 4057 O O . PRO B 2 349 ? 45.163 92.434 43.554 1.00 40.58 349 PRO B O 1
ATOM 4061 N N . GLY B 2 350 ? 43.292 91.225 43.197 1.00 40.17 350 GLY B N 1
ATOM 4062 C CA . GLY B 2 350 ? 43.759 90.642 41.943 1.00 39.62 350 GLY B CA 1
ATOM 4063 C C . GLY B 2 350 ? 44.233 89.209 42.100 1.00 39.32 350 GLY B C 1
ATOM 4064 O O . GLY B 2 350 ? 44.153 88.419 41.157 1.00 39.40 350 GLY B O 1
ATOM 4065 N N . LYS B 2 351 ? 44.731 88.875 43.289 1.00 38.95 351 LYS B N 1
ATOM 4066 C CA . LYS B 2 351 ? 45.192 87.520 43.586 1.00 38.53 351 LYS B CA 1
ATOM 4067 C C . LYS B 2 351 ? 44.023 86.539 43.612 1.00 38.35 351 LYS B C 1
ATOM 4068 O O . LYS B 2 351 ? 42.990 86.802 44.227 1.00 38.16 351 LYS B O 1
ATOM 4074 N N . LYS B 2 352 ? 44.193 85.412 42.930 1.00 38.21 352 LYS B N 1
ATOM 4075 C CA . LYS B 2 352 ? 43.171 84.376 42.895 1.00 38.06 352 LYS B CA 1
ATOM 4076 C C . LYS B 2 352 ? 43.047 83.651 44.231 1.00 37.94 352 LYS B C 1
ATOM 4077 O O . LYS B 2 352 ? 44.038 83.193 44.804 1.00 37.94 352 LYS B O 1
ATOM 4083 N N . TYR B 2 353 ? 41.815 83.582 44.722 1.00 37.78 353 TYR B N 1
ATOM 4084 C CA . TYR B 2 353 ? 41.468 82.776 45.880 1.00 37.57 353 TYR B CA 1
ATOM 4085 C C . TYR B 2 353 ? 40.318 81.851 45.494 1.00 37.70 353 TYR B C 1
ATOM 4086 O O . TYR B 2 353 ? 39.727 81.989 44.418 1.00 37.64 353 TYR B O 1
ATOM 4095 N N . ASP B 2 354 ? 39.998 80.909 46.374 1.00 37.81 354 ASP B N 1
ATOM 4096 C CA . ASP B 2 354 ? 38.803 80.097 46.205 1.00 37.85 354 ASP B CA 1
ATOM 4097 C C . ASP B 2 354 ? 37.724 80.559 47.171 1.00 37.97 354 ASP B C 1
ATOM 4098 O O . ASP B 2 354 ? 37.972 80.717 48.369 1.00 38.12 354 ASP B O 1
ATOM 4103 N N . ILE B 2 355 ? 36.534 80.798 46.631 1.00 37.91 355 ILE B N 1
ATOM 4104 C CA . ILE B 2 355 ? 35.395 81.238 47.427 1.00 37.79 355 ILE B CA 1
ATOM 4105 C C . ILE B 2 355 ? 34.458 80.054 47.664 1.00 37.76 355 ILE B C 1
ATOM 4106 O O . ILE B 2 355 ? 33.843 79.538 46.730 1.00 37.75 355 ILE B O 1
ATOM 4111 N N . LYS B 2 356 ? 34.390 79.602 48.912 1.00 37.77 356 LYS B N 1
ATOM 4112 C CA . LYS B 2 356 ? 33.410 78.599 49.295 1.00 37.73 356 LYS B CA 1
ATOM 4113 C C . LYS B 2 356 ? 32.288 79.295 50.047 1.00 37.93 356 LYS B C 1
ATOM 4114 O O . LYS B 2 356 ? 32.470 79.758 51.180 1.00 37.87 356 LYS B O 1
ATOM 4120 N N . ARG B 2 357 ? 31.132 79.385 49.399 1.00 37.98 357 ARG B N 1
ATOM 4121 C CA . ARG B 2 357 ? 30.003 80.070 50.003 1.00 38.11 357 ARG B CA 1
ATOM 4122 C C . ARG B 2 357 ? 29.356 79.177 51.051 1.00 37.93 357 ARG B C 1
ATOM 4123 O O . ARG B 2 357 ? 29.700 79.280 52.232 1.00 38.70 357 ARG B O 1
ATOM 4131 N N . ALA B 2 358 ? 28.436 78.310 50.642 1.00 36.95 358 ALA B N 1
ATOM 4132 C CA . ALA B 2 358 ? 27.995 77.243 51.532 1.00 36.09 358 ALA B CA 1
ATOM 4133 C C . ALA B 2 358 ? 28.498 75.932 50.942 1.00 35.64 358 ALA B C 1
ATOM 4134 O O . ALA B 2 358 ? 29.546 75.427 51.348 1.00 35.63 358 ALA B O 1
ATOM 4136 N N . THR B 2 359 ? 27.760 75.414 49.963 1.00 34.86 359 THR B N 1
ATOM 4137 C CA . THR B 2 359 ? 28.194 74.286 49.152 1.00 34.06 359 THR B CA 1
ATOM 4138 C C . THR B 2 359 ? 28.663 74.767 47.778 1.00 33.76 359 THR B C 1
ATOM 4139 O O . THR B 2 359 ? 29.177 73.982 46.982 1.00 33.80 359 THR B O 1
ATOM 4143 N N . SER B 2 360 ? 28.480 76.058 47.506 1.00 33.35 360 SER B N 1
ATOM 4144 C CA . SER B 2 360 ? 28.950 76.666 46.267 1.00 33.08 360 SER B CA 1
ATOM 4145 C C . SER B 2 360 ? 30.442 76.956 46.360 1.00 33.09 360 SER B C 1
ATOM 4146 O O . SER B 2 360 ? 30.887 77.690 47.237 1.00 33.25 360 SER B O 1
ATOM 4149 N N . TYR B 2 361 ? 31.210 76.370 45.451 1.00 33.13 361 TYR B N 1
ATOM 4150 C CA . TYR B 2 361 ? 32.660 76.509 45.460 1.00 33.13 361 TYR B CA 1
ATOM 4151 C C . TYR B 2 361 ? 33.106 77.096 44.130 1.00 33.27 361 TYR B C 1
ATOM 4152 O O . TYR B 2 361 ? 33.038 76.427 43.101 1.00 33.43 361 TYR B O 1
ATOM 4161 N N . VAL B 2 362 ? 33.538 78.354 44.151 1.00 33.46 362 VAL B N 1
ATOM 4162 C CA . VAL B 2 362 ? 33.920 79.057 42.928 1.00 33.58 362 VAL B CA 1
ATOM 4163 C C . VAL B 2 362 ? 35.192 79.865 43.162 1.00 33.83 362 VAL B C 1
ATOM 4164 O O . VAL B 2 362 ? 35.242 80.680 44.084 1.00 33.93 362 VAL B O 1
ATOM 4168 N N . PRO B 2 363 ? 36.232 79.625 42.345 1.00 34.01 363 PRO B N 1
ATOM 4169 C CA . PRO B 2 363 ? 37.418 80.477 42.379 1.00 34.28 363 PRO B CA 1
ATOM 4170 C C . PRO B 2 363 ? 37.128 81.909 41.923 1.00 34.57 363 PRO B C 1
ATOM 4171 O O . PRO B 2 363 ? 36.240 82.137 41.101 1.00 34.60 363 PRO B O 1
ATOM 4175 N N . GLY B 2 364 ? 37.877 82.861 42.467 1.00 34.85 364 GLY B N 1
ATOM 4176 C CA . GLY B 2 364 ? 37.757 84.258 42.073 1.00 35.11 364 GLY B CA 1
ATOM 4177 C C . GLY B 2 364 ? 38.755 85.132 42.803 1.00 35.35 364 GLY B C 1
ATOM 4178 O O . GLY B 2 364 ? 39.728 84.640 43.375 1.00 35.37 364 GLY B O 1
ATOM 4179 N N . SER B 2 365 ? 38.512 86.437 42.786 1.00 35.53 365 SER B N 1
ATOM 4180 C CA . SER B 2 365 ? 39.385 87.378 43.470 1.00 35.83 365 SER B CA 1
ATOM 4181 C C . SER B 2 365 ? 38.589 88.537 44.048 1.00 36.02 365 SER B C 1
ATOM 4182 O O . SER B 2 365 ? 37.395 88.678 43.781 1.00 35.98 365 SER B O 1
ATOM 4185 N N . ILE B 2 366 ? 39.259 89.349 44.858 1.00 36.31 366 ILE B N 1
ATOM 4186 C CA . ILE B 2 366 ? 38.722 90.632 45.277 1.00 36.53 366 ILE B CA 1
ATOM 4187 C C . ILE B 2 366 ? 39.217 91.670 44.274 1.00 36.65 366 ILE B C 1
ATOM 4188 O O . ILE B 2 366 ? 40.425 91.834 44.081 1.00 36.71 366 ILE B O 1
ATOM 4193 N N . ALA B 2 367 ? 38.278 92.342 43.616 1.00 36.79 367 ALA B N 1
ATOM 4194 C CA . ALA B 2 367 ? 38.609 93.341 42.604 1.00 36.94 367 ALA B CA 1
ATOM 4195 C C . ALA B 2 367 ? 39.199 94.600 43.234 1.00 37.04 367 ALA B C 1
ATOM 4196 O O . ALA B 2 367 ? 40.187 95.145 42.734 1.00 37.19 367 ALA B O 1
ATOM 4198 N N . SER B 2 368 ? 38.594 95.052 44.332 1.00 37.02 368 SER B N 1
ATOM 4199 C CA . SER B 2 368 ? 39.059 96.244 45.041 1.00 36.92 368 SER B CA 1
ATOM 4200 C C . SER B 2 368 ? 38.566 96.269 46.485 1.00 36.98 368 SER B C 1
ATOM 4201 O O . SER B 2 368 ? 37.559 95.637 46.818 1.00 36.95 368 SER B O 1
ATOM 4204 N N . ILE B 2 369 ? 39.295 96.996 47.330 1.00 36.96 369 ILE B N 1
ATOM 4205 C CA . ILE B 2 369 ? 38.893 97.240 48.710 1.00 36.95 369 ILE B CA 1
ATOM 4206 C C . ILE B 2 369 ? 38.262 98.624 48.790 1.00 37.01 369 ILE B C 1
ATOM 4207 O O . ILE B 2 369 ? 38.938 99.630 48.573 1.00 37.07 369 ILE B O 1
ATOM 4212 N N . THR B 2 370 ? 36.967 98.667 49.088 1.00 37.15 370 THR B N 1
ATOM 4213 C CA . THR B 2 370 ? 36.235 99.928 49.185 1.00 37.34 370 THR B CA 1
ATOM 4214 C C . THR B 2 370 ? 36.775 100.741 50.356 1.00 37.50 370 THR B C 1
ATOM 4215 O O . THR B 2 370 ? 37.084 101.924 50.212 1.00 37.56 370 THR B O 1
ATOM 4219 N N . HIS B 2 371 ? 36.893 100.088 51.508 1.00 37.77 371 HIS B N 1
ATOM 4220 C CA . HIS B 2 371 ? 37.504 100.679 52.691 1.00 38.11 371 HIS B CA 1
ATOM 4221 C C . HIS B 2 371 ? 37.874 99.587 53.687 1.00 38.41 371 HIS B C 1
ATOM 4222 O O . HIS B 2 371 ? 37.390 98.457 53.594 1.00 38.44 371 HIS B O 1
ATOM 4229 N N . ARG B 2 372 ? 38.736 99.940 54.633 1.00 38.71 372 ARG B N 1
ATOM 4230 C CA . ARG B 2 372 ? 39.047 99.090 55.770 1.00 39.10 372 ARG B CA 1
ATOM 4231 C C . ARG B 2 372 ? 38.494 99.752 57.027 1.00 39.29 372 ARG B C 1
ATOM 4232 O O . ARG B 2 372 ? 38.749 100.931 57.282 1.00 39.24 372 ARG B O 1
ATOM 4240 N N . VAL B 2 373 ? 37.725 98.988 57.796 1.00 39.60 373 VAL B N 1
ATOM 4241 C CA . VAL B 2 373 ? 37.176 99.472 59.056 1.00 40.03 373 VAL B CA 1
ATOM 4242 C C . VAL B 2 373 ? 38.194 99.275 60.173 1.00 40.43 373 VAL B C 1
ATOM 4243 O O . VAL B 2 373 ? 38.623 98.151 60.451 1.00 40.46 373 VAL B O 1
ATOM 4247 N N . ASP B 2 374 ? 38.590 100.381 60.795 1.00 40.88 374 ASP B N 1
ATOM 4248 C CA . ASP B 2 374 ? 39.379 100.334 62.017 1.00 41.31 374 ASP B CA 1
ATOM 4249 C C . ASP B 2 374 ? 38.486 99.788 63.125 1.00 41.43 374 ASP B C 1
ATOM 4250 O O . ASP B 2 374 ? 37.489 100.411 63.495 1.00 41.40 374 ASP B O 1
ATOM 4255 N N . VAL B 2 375 ? 38.843 98.613 63.634 1.00 41.74 375 VAL B N 1
ATOM 4256 C CA . VAL B 2 375 ? 38.014 97.893 64.607 1.00 42.02 375 VAL B CA 1
ATOM 4257 C C . VAL B 2 375 ? 37.813 98.643 65.925 1.00 42.15 375 VAL B C 1
ATOM 4258 O O . VAL B 2 375 ? 36.817 98.431 66.618 1.00 42.25 375 VAL B O 1
ATOM 4262 N N . ASN B 2 376 ? 38.751 99.527 66.255 1.00 42.22 376 ASN B N 1
ATOM 4263 C CA . ASN B 2 376 ? 38.693 100.282 67.501 1.00 42.36 376 ASN B CA 1
ATOM 4264 C C . ASN B 2 376 ? 37.828 101.538 67.421 1.00 42.53 376 ASN B C 1
ATOM 4265 O O . ASN B 2 376 ? 37.145 101.887 68.385 1.00 42.50 376 ASN B O 1
ATOM 4270 N N . THR B 2 377 ? 37.847 102.198 66.266 1.00 42.79 377 THR B N 1
ATOM 4271 C CA . THR B 2 377 ? 37.203 103.501 66.107 1.00 43.03 377 THR B CA 1
ATOM 4272 C C . THR B 2 377 ? 35.925 103.463 65.272 1.00 43.21 377 THR B C 1
ATOM 4273 O O . THR B 2 377 ? 35.118 104.392 65.331 1.00 43.20 377 THR B O 1
ATOM 4277 N N . LEU B 2 378 ? 35.757 102.397 64.492 1.00 43.56 378 LEU B N 1
ATOM 4278 C CA . LEU B 2 378 ? 34.544 102.163 63.696 1.00 43.92 378 LEU B CA 1
ATOM 4279 C C . LEU B 2 378 ? 34.334 103.128 62.522 1.00 44.02 378 LEU B C 1
ATOM 4280 O O . LEU B 2 378 ? 33.196 103.438 62.164 1.00 44.04 378 LEU B O 1
ATOM 4285 N N . GLU B 2 379 ? 35.421 103.592 61.914 1.00 44.17 379 GLU B N 1
ATOM 4286 C CA . GLU B 2 379 ? 35.313 104.496 60.769 1.00 44.44 379 GLU B CA 1
ATOM 4287 C C . GLU B 2 379 ? 35.979 103.951 59.506 1.00 44.36 379 GLU B C 1
ATOM 4288 O O . GLU B 2 379 ? 36.886 103.118 59.577 1.00 44.32 379 GLU B O 1
ATOM 4294 N N . GLU B 2 380 ? 35.511 104.431 58.357 1.00 44.26 380 GLU B N 1
ATOM 4295 C CA . GLU B 2 380 ? 35.978 103.962 57.057 1.00 44.12 380 GLU B CA 1
ATOM 4296 C C . GLU B 2 380 ? 37.344 104.555 56.728 1.00 44.03 380 GLU B C 1
ATOM 4297 O O . GLU B 2 380 ? 37.630 105.703 57.073 1.00 44.00 380 GLU B O 1
ATOM 4303 N N . GLY B 2 381 ? 38.178 103.765 56.059 1.00 43.88 381 GLY B N 1
ATOM 4304 C CA . GLY B 2 381 ? 39.489 104.221 55.612 1.00 43.66 381 GLY B CA 1
ATOM 4305 C C . GLY B 2 381 ? 39.949 103.488 54.367 1.00 43.52 381 GLY B C 1
ATOM 4306 O O . GLY B 2 381 ? 39.879 102.261 54.314 1.00 43.52 381 GLY B O 1
ATOM 4307 N N . PRO B 2 382 ? 40.426 104.235 53.354 1.00 43.39 382 PRO B N 1
ATOM 4308 C CA . PRO B 2 382 ? 40.932 103.633 52.119 1.00 43.27 382 PRO B CA 1
ATOM 4309 C C . PRO B 2 382 ? 42.115 102.703 52.379 1.00 43.14 382 PRO B C 1
ATOM 4310 O O . PRO B 2 382 ? 42.917 102.955 53.283 1.00 43.22 382 PRO B O 1
ATOM 4314 N N . ALA B 2 383 ? 42.200 101.628 51.600 1.00 42.87 383 ALA B N 1
ATOM 4315 C CA . ALA B 2 383 ? 43.271 100.648 51.735 1.00 42.68 383 ALA B CA 1
ATOM 4316 C C . ALA B 2 383 ? 43.476 99.882 50.434 1.00 42.62 383 ALA B C 1
ATOM 4317 O O . ALA B 2 383 ? 42.562 99.773 49.613 1.00 42.63 383 ALA B O 1
ATOM 4319 N N . SER B 2 384 ? 44.683 99.355 50.258 1.00 42.47 384 SER B N 1
ATOM 4320 C CA . SER B 2 384 ? 45.010 98.518 49.109 1.00 42.44 384 SER B CA 1
ATOM 4321 C C . SER B 2 384 ? 45.501 97.149 49.575 1.00 42.27 384 SER B C 1
ATOM 4322 O O . SER B 2 384 ? 46.009 96.353 48.781 1.00 42.32 384 SER B O 1
ATOM 4325 N N . SER B 2 385 ? 45.330 96.887 50.868 1.00 41.99 385 SER B N 1
ATOM 4326 C CA . SER B 2 385 ? 45.776 95.649 51.494 1.00 41.67 385 SER B CA 1
ATOM 4327 C C . SER B 2 385 ? 44.962 95.393 52.754 1.00 41.42 385 SER B C 1
ATOM 4328 O O . SER B 2 385 ? 44.511 96.334 53.409 1.00 41.42 385 SER B O 1
ATOM 4331 N N . LEU B 2 386 ? 44.765 94.118 53.078 1.00 41.08 386 LEU B N 1
ATOM 4332 C CA . LEU B 2 386 ? 44.185 93.734 54.363 1.00 40.81 386 LEU B CA 1
ATOM 4333 C C . LEU B 2 386 ? 45.136 92.832 55.144 1.00 40.63 386 LEU B C 1
ATOM 4334 O O . LEU B 2 386 ? 45.592 91.802 54.641 1.00 40.53 386 LEU B O 1
ATOM 4339 N N . GLN B 2 387 ? 45.438 93.245 56.371 1.00 40.30 387 GLN B N 1
ATOM 4340 C CA . GLN B 2 387 ? 46.341 92.508 57.243 1.00 40.11 387 GLN B CA 1
ATOM 4341 C C . GLN B 2 387 ? 45.560 91.546 58.130 1.00 39.79 387 GLN B C 1
ATOM 4342 O O . GLN B 2 387 ? 44.330 91.515 58.093 1.00 39.80 387 GLN B O 1
ATOM 4348 N N . LEU B 2 388 ? 46.290 90.760 58.918 1.00 39.46 388 LEU B N 1
ATOM 4349 C CA . LEU B 2 388 ? 45.714 89.885 59.934 1.00 39.03 388 LEU B CA 1
ATOM 4350 C C . LEU B 2 388 ? 44.778 90.670 60.856 1.00 38.79 388 LEU B C 1
ATOM 4351 O O . LEU B 2 388 ? 45.078 91.806 61.233 1.00 38.70 388 LEU B O 1
ATOM 4356 N N . ASN B 2 389 ? 43.638 90.064 61.187 1.00 38.48 389 ASN B N 1
ATOM 4357 C CA . ASN B 2 389 ? 42.620 90.658 62.065 1.00 38.22 389 ASN B CA 1
ATOM 4358 C C . ASN B 2 389 ? 41.940 91.929 61.548 1.00 38.04 389 ASN B C 1
ATOM 4359 O O . ASN B 2 389 ? 41.249 92.618 62.302 1.00 38.02 389 ASN B O 1
ATOM 4364 N N . GLU B 2 390 ? 42.129 92.237 60.269 1.00 37.75 390 GLU B N 1
ATOM 4365 C CA . GLU B 2 390 ? 41.529 93.435 59.692 1.00 37.57 390 GLU B CA 1
ATOM 4366 C C . GLU B 2 390 ? 40.206 93.153 58.981 1.00 37.33 390 GLU B C 1
ATOM 4367 O O . GLU B 2 390 ? 39.980 92.061 58.457 1.00 37.28 390 GLU B O 1
ATOM 4373 N N . ILE B 2 391 ? 39.336 94.159 58.994 1.00 37.03 391 ILE B N 1
ATOM 4374 C CA . ILE B 2 391 ? 37.999 94.073 58.425 1.00 36.53 391 ILE B CA 1
ATOM 4375 C C . ILE B 2 391 ? 37.822 95.192 57.406 1.00 36.26 391 ILE B C 1
ATOM 4376 O O . ILE B 2 391 ? 38.260 96.321 57.633 1.00 36.23 391 ILE B O 1
ATOM 4381 N N . GLY B 2 392 ? 37.185 94.879 56.283 1.00 35.99 392 GLY B N 1
ATOM 4382 C CA . GLY B 2 392 ? 36.904 95.892 55.275 1.00 35.78 392 GLY B CA 1
ATOM 4383 C C . GLY B 2 392 ? 35.781 95.530 54.326 1.00 35.66 392 GLY B C 1
ATOM 4384 O O . GLY B 2 392 ? 35.376 94.368 54.245 1.00 35.70 392 GLY B O 1
ATOM 4385 N N . ARG B 2 393 ? 35.271 96.536 53.619 1.00 35.38 393 ARG B N 1
ATOM 4386 C CA . ARG B 2 393 ? 34.332 96.306 52.530 1.00 35.09 393 ARG B CA 1
ATOM 4387 C C . ARG B 2 393 ? 35.122 96.040 51.253 1.00 34.95 393 ARG B C 1
ATOM 4388 O O . ARG B 2 393 ? 35.985 96.832 50.876 1.00 34.86 393 ARG B O 1
ATOM 4396 N N . VAL B 2 394 ? 34.830 94.913 50.606 1.00 34.87 394 VAL B N 1
ATOM 4397 C CA . VAL B 2 394 ? 35.531 94.510 49.387 1.00 34.77 394 VAL B CA 1
ATOM 4398 C C . VAL B 2 394 ? 34.584 94.285 48.213 1.00 34.74 394 VAL B C 1
ATOM 4399 O O . VAL B 2 394 ? 33.403 93.983 48.398 1.00 34.85 394 VAL B O 1
ATOM 4403 N N . LYS B 2 395 ? 35.124 94.435 47.008 1.00 34.69 395 LYS B N 1
ATOM 4404 C CA . LYS B 2 395 ? 34.417 94.135 45.770 1.00 34.53 395 LYS B CA 1
ATOM 4405 C C . LYS B 2 395 ? 34.850 92.741 45.325 1.00 34.36 395 LYS B C 1
ATOM 4406 O O . LYS B 2 395 ? 36.027 92.517 45.046 1.00 34.56 395 LYS B O 1
ATOM 4412 N N . VAL B 2 396 ? 33.917 91.797 45.270 1.00 34.09 396 VAL B N 1
ATOM 4413 C CA . VAL B 2 396 ? 34.269 90.418 44.930 1.00 33.78 396 VAL B CA 1
ATOM 4414 C C . VAL B 2 396 ? 33.884 90.071 43.495 1.00 33.70 396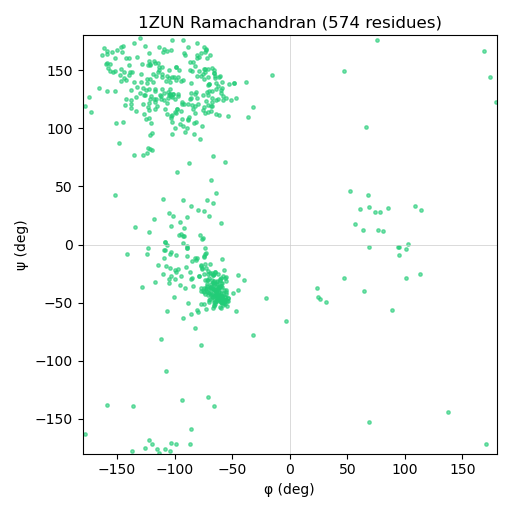 VAL B C 1
ATOM 4415 O O . VAL B 2 396 ? 32.829 90.477 43.005 1.00 33.76 396 VAL B O 1
ATOM 4419 N N . SER B 2 397 ? 34.764 89.324 42.836 1.00 33.47 397 SER B N 1
ATOM 4420 C CA . SER B 2 397 ? 34.550 88.851 41.476 1.00 33.25 397 SER B CA 1
ATOM 4421 C C . SER B 2 397 ? 34.752 87.337 41.428 1.00 33.17 397 SER B C 1
ATOM 4422 O O . SER B 2 397 ? 35.712 86.816 41.998 1.00 33.14 397 SER B O 1
ATOM 4425 N N . LEU B 2 398 ? 33.837 86.638 40.762 1.00 33.06 398 LEU B N 1
ATOM 4426 C CA . LEU B 2 398 ? 33.914 85.187 40.636 1.00 33.04 398 LEU B CA 1
ATOM 4427 C C . LEU B 2 398 ? 34.042 84.770 39.176 1.00 33.08 398 LEU B C 1
ATOM 4428 O O . LEU B 2 398 ? 33.668 85.520 38.276 1.00 33.03 398 LEU B O 1
ATOM 4433 N N . ASP B 2 399 ? 34.565 83.568 38.952 1.00 33.20 399 ASP B N 1
ATOM 4434 C CA . ASP B 2 399 ? 34.705 83.013 37.608 1.00 33.52 399 ASP B CA 1
ATOM 4435 C C . ASP B 2 399 ? 33.358 82.626 36.998 1.00 33.70 399 ASP B C 1
ATOM 4436 O O . ASP B 2 399 ? 33.213 82.582 35.775 1.00 33.84 399 ASP B O 1
ATOM 4441 N N . ALA B 2 400 ? 32.387 82.334 37.860 1.00 33.92 400 ALA B N 1
ATOM 4442 C CA . ALA B 2 400 ? 31.036 81.956 37.451 1.00 34.04 400 ALA B CA 1
ATOM 4443 C C . ALA B 2 400 ? 30.029 82.474 38.482 1.00 34.22 400 ALA B C 1
ATOM 4444 O O . ALA B 2 400 ? 30.371 82.610 39.658 1.00 34.29 400 ALA B O 1
ATOM 4446 N N . PRO B 2 401 ? 28.789 82.768 38.048 1.00 34.29 401 PRO B N 1
ATOM 4447 C CA . PRO B 2 401 ? 27.801 83.376 38.943 1.00 34.35 401 PRO B CA 1
ATOM 4448 C C . PRO B 2 401 ? 27.200 82.421 39.974 1.00 34.51 401 PRO B C 1
ATOM 4449 O O . PRO B 2 401 ? 26.951 81.257 39.666 1.00 34.63 401 PRO B O 1
ATOM 4453 N N . ILE B 2 402 ? 26.969 82.921 41.186 1.00 34.63 402 ILE B N 1
ATOM 4454 C CA . ILE B 2 402 ? 26.195 82.192 42.192 1.00 34.74 402 ILE B CA 1
ATOM 4455 C C . ILE B 2 402 ? 24.924 82.950 42.565 1.00 34.93 402 ILE B C 1
ATOM 4456 O O . ILE B 2 402 ? 24.839 84.169 42.393 1.00 34.96 402 ILE B O 1
ATOM 4461 N N . ALA B 2 403 ? 23.929 82.217 43.055 1.00 35.09 403 ALA B N 1
ATOM 4462 C CA . ALA B 2 403 ? 22.754 82.831 43.650 1.00 35.27 403 ALA B CA 1
ATOM 4463 C C . ALA B 2 403 ? 23.201 83.458 44.961 1.00 35.43 403 ALA B C 1
ATOM 4464 O O . ALA B 2 403 ? 24.000 82.870 45.679 1.00 35.72 403 ALA B O 1
ATOM 4466 N N . LEU B 2 404 ? 22.720 84.657 45.269 1.00 35.61 404 LEU B N 1
ATOM 4467 C CA . LEU B 2 404 ? 23.200 85.345 46.466 1.00 35.76 404 LEU B CA 1
ATOM 4468 C C . LEU B 2 404 ? 22.143 86.086 47.285 1.00 35.62 404 LEU B C 1
ATOM 4469 O O . LEU B 2 404 ? 21.088 86.471 46.776 1.00 35.75 404 LEU B O 1
ATOM 4474 N N . ASP B 2 405 ? 22.448 86.244 48.570 1.00 35.43 405 ASP B N 1
ATOM 4475 C CA . ASP B 2 405 ? 21.635 86.997 49.514 1.00 35.23 405 ASP B CA 1
ATOM 4476 C C . ASP B 2 405 ? 22.566 87.833 50.373 1.00 34.99 405 ASP B C 1
ATOM 4477 O O . ASP B 2 405 ? 23.699 87.430 50.645 1.00 35.10 405 ASP B O 1
ATOM 4482 N N . GLY B 2 406 ? 22.090 88.996 50.803 1.00 34.63 406 GLY B N 1
ATOM 4483 C CA . GLY B 2 406 ? 22.793 89.760 51.823 1.00 33.96 406 GLY B CA 1
ATOM 4484 C C . GLY B 2 406 ? 22.841 88.924 53.085 1.00 33.66 406 GLY B C 1
ATOM 4485 O O . GLY B 2 406 ? 21.851 88.286 53.451 1.00 33.56 406 GLY B O 1
ATOM 4486 N N . TYR B 2 407 ? 24.001 88.905 53.734 1.00 33.25 407 TYR B N 1
ATOM 4487 C CA . TYR B 2 407 ? 24.184 88.178 54.986 1.00 32.81 407 TYR B CA 1
ATOM 4488 C C . TYR B 2 407 ? 23.170 88.605 56.054 1.00 32.46 407 TYR B C 1
ATOM 4489 O O . TYR B 2 407 ? 22.820 87.815 56.930 1.00 32.37 407 TYR B O 1
ATOM 4498 N N . SER B 2 408 ? 22.697 89.848 55.967 1.00 32.07 408 SER B N 1
ATOM 4499 C CA . SER B 2 408 ? 21.702 90.374 56.901 1.00 31.75 408 SER B CA 1
ATOM 4500 C C . SER B 2 408 ? 20.294 89.860 56.601 1.00 31.61 408 SER B C 1
ATOM 4501 O O . SER B 2 408 ? 19.409 89.931 57.450 1.00 31.53 408 SER B O 1
ATOM 4504 N N . SER B 2 409 ? 20.094 89.353 55.387 1.00 31.67 409 SER B N 1
ATOM 4505 C CA . SER B 2 409 ? 18.857 88.667 55.016 1.00 31.55 409 SER B CA 1
ATOM 4506 C C . SER B 2 409 ? 18.949 87.165 55.284 1.00 31.53 409 SER B C 1
ATOM 4507 O O . SER B 2 409 ? 17.970 86.551 55.712 1.00 31.44 409 SER B O 1
ATOM 4510 N N . ASN B 2 410 ? 20.124 86.588 55.036 1.00 31.38 410 ASN B N 1
ATOM 4511 C CA . ASN B 2 410 ? 20.338 85.155 55.200 1.00 31.34 410 ASN B CA 1
ATOM 4512 C C . ASN B 2 410 ? 21.721 84.809 55.747 1.00 31.61 410 ASN B C 1
ATOM 4513 O O . ASN B 2 410 ? 22.743 85.112 55.131 1.00 31.65 410 ASN B O 1
ATOM 4518 N N . ARG B 2 411 ? 21.741 84.146 56.899 1.00 31.87 411 ARG B N 1
ATOM 4519 C CA . ARG B 2 411 ? 22.996 83.842 57.576 1.00 32.34 411 ARG B CA 1
ATOM 4520 C C . ARG B 2 411 ? 23.814 82.751 56.883 1.00 32.04 411 ARG B C 1
ATOM 4521 O O . ARG B 2 411 ? 25.021 82.658 57.107 1.00 32.34 411 ARG B O 1
ATOM 4529 N N . THR B 2 412 ? 23.167 81.943 56.044 1.00 31.52 412 THR B N 1
ATOM 4530 C CA . THR B 2 412 ? 23.858 80.898 55.289 1.00 31.20 412 THR B CA 1
ATOM 4531 C C . THR B 2 412 ? 24.296 81.381 53.903 1.00 31.31 412 THR B C 1
ATOM 4532 O O . THR B 2 412 ? 25.489 81.437 53.609 1.00 31.20 412 THR B O 1
ATOM 4536 N N . THR B 2 413 ? 23.326 81.731 53.061 1.00 31.25 413 THR B N 1
ATOM 4537 C CA . THR B 2 413 ? 23.593 82.105 51.675 1.00 31.24 413 THR B CA 1
ATOM 4538 C C . THR B 2 413 ? 24.240 83.483 51.507 1.00 31.33 413 THR B C 1
ATOM 4539 O O . THR B 2 413 ? 24.545 83.894 50.386 1.00 31.63 413 THR B O 1
ATOM 4543 N N . GLY B 2 414 ? 24.434 84.196 52.613 1.00 31.26 414 GLY B N 1
ATOM 4544 C CA . GLY B 2 414 ? 25.170 85.454 52.605 1.00 31.02 414 GLY B CA 1
ATOM 4545 C C . GLY B 2 414 ? 26.545 85.320 53.237 1.00 31.19 414 GLY B C 1
ATOM 4546 O O . GLY B 2 414 ? 27.301 86.291 53.304 1.00 30.96 414 GLY B O 1
ATOM 4547 N N . ALA B 2 415 ? 26.865 84.112 53.700 1.00 31.17 415 ALA B N 1
ATOM 4548 C CA . ALA B 2 415 ? 28.137 83.834 54.358 1.00 31.22 415 ALA B CA 1
ATOM 4549 C C . ALA B 2 415 ? 29.055 83.016 53.463 1.00 31.35 415 ALA B C 1
ATOM 4550 O O . ALA B 2 415 ? 28.604 82.104 52.768 1.00 31.31 415 ALA B O 1
ATOM 4552 N N . PHE B 2 416 ? 30.345 83.344 53.489 1.00 31.51 416 PHE B N 1
ATOM 4553 C CA . PHE B 2 416 ? 31.343 82.585 52.742 1.00 31.71 416 PHE B CA 1
ATOM 4554 C C . PHE B 2 416 ? 32.724 82.643 53.384 1.00 31.89 416 PHE B C 1
ATOM 4555 O O . PHE B 2 416 ? 33.009 83.536 54.183 1.00 31.87 416 PHE B O 1
ATOM 4563 N N . ILE B 2 417 ? 33.570 81.682 53.020 1.00 32.11 417 ILE B N 1
ATOM 4564 C CA . ILE B 2 417 ? 34.971 81.681 53.422 1.00 32.19 417 ILE B CA 1
ATOM 4565 C C . ILE B 2 417 ? 35.904 81.799 52.216 1.00 32.48 417 ILE B C 1
ATOM 4566 O O . ILE B 2 417 ? 35.615 81.279 51.131 1.00 32.59 417 ILE B O 1
ATOM 4571 N N . VAL B 2 418 ? 37.016 82.500 52.418 1.00 32.58 418 VAL B N 1
ATOM 4572 C CA . VAL B 2 418 ? 38.037 82.658 51.389 1.00 32.65 418 VAL B CA 1
ATOM 4573 C C . VAL B 2 418 ? 39.139 81.627 51.630 1.00 32.90 418 VAL B C 1
ATOM 4574 O O . VAL B 2 418 ? 39.643 81.498 52.749 1.00 32.95 418 VAL B O 1
ATOM 4578 N N . ILE B 2 419 ? 39.490 80.887 50.579 1.00 33.07 419 ILE B N 1
ATOM 4579 C CA . ILE B 2 419 ? 40.447 79.785 50.676 1.00 33.35 419 ILE B CA 1
ATOM 4580 C C . ILE B 2 419 ? 41.647 80.021 49.756 1.00 33.75 419 ILE B C 1
ATOM 4581 O O . ILE B 2 419 ? 41.483 80.279 48.561 1.00 33.98 419 ILE B O 1
ATOM 4586 N N . ASP B 2 420 ? 42.850 79.935 50.323 1.00 33.97 420 ASP B N 1
ATOM 4587 C CA . ASP B 2 420 ? 44.086 80.070 49.556 1.00 34.22 420 ASP B CA 1
ATOM 4588 C C . ASP B 2 420 ? 44.309 78.841 48.680 1.00 34.42 420 ASP B C 1
ATOM 4589 O O . ASP B 2 420 ? 44.229 77.708 49.161 1.00 34.48 420 ASP B O 1
ATOM 4594 N N . ARG B 2 421 ? 44.601 79.074 47.401 1.00 34.64 421 ARG B N 1
ATOM 4595 C CA . ARG B 2 421 ? 44.688 77.996 46.414 1.00 34.87 421 ARG B CA 1
ATOM 4596 C C . ARG B 2 421 ? 45.980 77.189 46.515 1.00 35.17 421 ARG B C 1
ATOM 4597 O O . ARG B 2 421 ? 46.044 76.058 46.027 1.00 35.32 421 ARG B O 1
ATOM 4605 N N . LEU B 2 422 ? 47.004 77.769 47.140 1.00 35.41 422 LEU B N 1
ATOM 4606 C CA . LEU B 2 422 ? 48.305 77.112 47.254 1.00 35.66 422 LEU B CA 1
ATOM 4607 C C . LEU B 2 422 ? 48.567 76.506 48.634 1.00 35.67 422 LEU B C 1
ATOM 4608 O O . LEU B 2 422 ? 49.336 75.549 48.751 1.00 35.71 422 LEU B O 1
ATOM 4613 N N . THR B 2 423 ? 47.940 77.063 49.669 1.00 35.55 423 THR B N 1
ATOM 4614 C CA . THR B 2 423 ? 48.177 76.619 51.047 1.00 35.47 423 THR B CA 1
ATOM 4615 C C . THR B 2 423 ? 46.983 75.871 51.645 1.00 35.39 423 THR B C 1
ATOM 4616 O O . THR B 2 423 ? 47.100 75.261 52.708 1.00 35.46 423 THR B O 1
ATOM 4620 N N . ASN B 2 424 ? 45.840 75.937 50.964 1.00 35.33 424 ASN B N 1
ATOM 4621 C CA . ASN B 2 424 ? 44.597 75.288 51.400 1.00 35.24 424 ASN B CA 1
ATOM 4622 C C . ASN B 2 424 ? 43.959 75.892 52.657 1.00 35.13 424 ASN B C 1
ATOM 4623 O O . ASN B 2 424 ? 42.887 75.457 53.085 1.00 35.21 424 ASN B O 1
ATOM 4628 N N . GLY B 2 425 ? 44.608 76.899 53.235 1.00 34.91 425 GLY B N 1
ATOM 4629 C CA . GLY B 2 425 ? 44.146 77.505 54.481 1.00 34.53 425 GLY B CA 1
ATOM 4630 C C . GLY B 2 425 ? 42.928 78.392 54.319 1.00 34.28 425 GLY B C 1
ATOM 4631 O O . GLY B 2 425 ? 42.705 78.973 53.257 1.00 34.31 425 GLY B O 1
ATOM 4632 N N . THR B 2 426 ? 42.129 78.483 55.377 1.00 34.06 426 THR B N 1
ATOM 4633 C CA . THR B 2 426 ? 40.982 79.383 55.401 1.00 33.79 426 THR B CA 1
ATOM 4634 C C . THR B 2 426 ? 41.447 80.741 55.905 1.00 33.71 426 THR B C 1
ATOM 4635 O O . THR B 2 426 ? 41.738 80.917 57.090 1.00 33.74 426 THR B O 1
ATOM 4639 N N . VAL B 2 427 ? 41.511 81.697 54.985 1.00 33.48 427 VAL B N 1
ATOM 4640 C CA . VAL B 2 427 ? 42.221 82.947 55.220 1.00 33.12 427 VAL B CA 1
ATOM 4641 C C . VAL B 2 427 ? 41.321 84.121 55.601 1.00 33.04 427 VAL B C 1
ATOM 4642 O O . VAL B 2 427 ? 41.789 85.081 56.210 1.00 33.05 427 VAL B O 1
ATOM 4646 N N . ALA B 2 428 ? 40.038 84.042 55.252 1.00 33.02 428 ALA B N 1
ATOM 4647 C CA . ALA B 2 428 ? 39.095 85.121 55.547 1.00 32.98 428 ALA B CA 1
ATOM 4648 C C . ALA B 2 428 ? 37.649 84.662 55.672 1.00 32.94 428 ALA B C 1
ATOM 4649 O O . ALA B 2 428 ? 37.225 83.711 55.014 1.00 32.93 428 ALA B O 1
ATOM 4651 N N . ALA B 2 429 ? 36.904 85.361 56.522 1.00 32.89 429 ALA B N 1
ATOM 4652 C CA . ALA B 2 429 ? 35.467 85.164 56.658 1.00 32.91 429 ALA B CA 1
ATOM 4653 C C . ALA B 2 429 ? 34.744 86.285 55.925 1.00 32.91 429 ALA B C 1
ATOM 4654 O O . ALA B 2 429 ? 35.014 87.464 56.163 1.00 33.00 429 ALA B O 1
ATOM 4656 N N . GLY B 2 430 ? 33.829 85.914 55.035 1.00 32.79 430 GLY B N 1
ATOM 4657 C CA . GLY B 2 430 ? 33.115 86.892 54.228 1.00 32.75 430 GLY B CA 1
ATOM 4658 C C . GLY B 2 430 ? 31.613 86.881 54.423 1.00 32.89 430 GLY B C 1
ATOM 4659 O O . GLY B 2 430 ? 31.003 85.827 54.640 1.00 32.92 430 GLY B O 1
ATOM 4668 N N . ILE B 2 432 ? 28.195 88.792 52.514 1.00 32.55 432 ILE B N 1
ATOM 4669 C CA . ILE B 2 432 ? 27.731 89.559 51.362 1.00 32.38 432 ILE B CA 1
ATOM 4670 C C . ILE B 2 432 ? 26.828 90.726 51.770 1.00 32.45 432 ILE B C 1
ATOM 4671 O O . ILE B 2 432 ? 25.994 90.592 52.668 1.00 32.41 432 ILE B O 1
ATOM 4676 N N . ILE B 2 433 ? 27.015 91.865 51.103 1.00 32.50 433 ILE B N 1
ATOM 4677 C CA . ILE B 2 433 ? 26.156 93.038 51.262 1.00 32.56 433 ILE B CA 1
ATOM 4678 C C . ILE B 2 433 ? 25.263 93.198 50.031 1.00 32.77 433 ILE B C 1
ATOM 4679 O O . ILE B 2 433 ? 25.747 93.503 48.935 1.00 32.86 433 ILE B O 1
ATOM 4684 N N . ALA B 2 434 ? 23.961 92.991 50.220 1.00 33.00 434 ALA B N 1
ATOM 4685 C CA . ALA B 2 434 ? 22.968 93.173 49.159 1.00 33.11 434 ALA B CA 1
ATOM 4686 C C . ALA B 2 434 ? 21.560 93.275 49.742 1.00 33.12 434 ALA B C 1
ATOM 4687 O O . ALA B 2 434 ? 20.629 93.731 49.075 1.00 33.24 434 ALA B O 1
#

GO terms:
  GO:0036094 small molecule binding (F, EXP)